Protein AF-A0A6I0DXI8-F1 (afdb_monomer_lite)

Sequence (452 aa):
MRKINFLSLILIALFTSWTAKAEVNFDLTTVGGVLVMGYDDVSAERNKAQEERWITVVNFGASGTSGRCSSVPKTFDIKSGRTIEFFLAKCDKLVINANIANNRGLKVNINDGADILLAGTGACMDYEVPVNSEVPVKIKVQGQNSNSSWTSLFTFYYEPKVPSISSFKINNLEAAIDRQAKTIGLELPFGTDITAVTPEVTLGGTAKGYSPEGAQNFASGPVVYTVTDSAGTNVDYIATITAKATPDTEKSITSLTINGRQATIDEATGAIACEFPSFEGPLANWPVAFELNSPTATVDYVSGSSFDFAANASLTIKVKAQDNSEKIYVVTPTVSTKKNVALLSINGQAESYDEKLLSAFAPYYVSHLKAQATAPADIAAFYANYDLIVLHSNVAGANPTALATKAMVSVKPILNLKAFFYNADRWSWSTATPQNASAGSDSAFVSSSLQN

Foldseek 3Di:
DDDDDDDDDDDDDDPPPPPVPPPDDDPCPPFLWDDDDDPDPPVPQPPDDPSRDWDDADDFDFDDDDDDPPDDDGWGWQAAPGKTKGKGAAFQKKKKWKQWQAPWWKFKDKQNDHTDTGGHDNDTDIDIDGDLGLGMIMIMIHIDDNGIGGIGDIDMDTDGQAKDWPWKDFPNDTWDADGVVLETEDEAEPPDQQQWTAIDTDIDRQFDDKPDHHTHHLVVHWDWIWTAHPVGGIDIHTYHYHYDPDFFPFFDWPWKDWLNHTWDADRVQLETEAEDEQVCDDAFFIFIATDGPDPQKDKPDDGRGTGGCVVPQWDWIWIAGRNRDIDIHIYGYHYDPFAEEEEEAQQLDDDPPCPVVVVVCVRHHYGRHHQDQAADPDLCVVCVRHQEYEYALRQDPPRNNVVVCVVCQVVHHYHYNQDFDQDPNDTDNDPDDDDDDDDPDPSPDPDPVSPD

Structure (mmCIF, N/CA/C/O backbone):
data_AF-A0A6I0DXI8-F1
#
_entry.id   AF-A0A6I0DXI8-F1
#
loop_
_atom_site.group_PDB
_atom_site.id
_atom_site.type_symbol
_atom_site.label_atom_id
_atom_site.label_alt_id
_atom_site.label_comp_id
_atom_site.label_asym_id
_atom_site.label_entity_id
_atom_site.label_seq_id
_atom_site.pdbx_PDB_ins_code
_atom_site.Cartn_x
_atom_site.Cartn_y
_atom_site.Cartn_z
_atom_site.occupancy
_atom_site.B_iso_or_equiv
_atom_site.auth_seq_id
_atom_site.auth_comp_id
_atom_site.auth_asym_id
_atom_site.auth_atom_id
_atom_site.pdbx_PDB_model_num
ATOM 1 N N . MET A 1 1 ? -64.437 13.077 -1.657 1.00 39.38 1 MET A N 1
ATOM 2 C CA . MET A 1 1 ? -63.850 12.892 -3.004 1.00 39.38 1 MET A CA 1
ATOM 3 C C . MET A 1 1 ? -63.088 14.142 -3.397 1.00 39.38 1 MET A C 1
ATOM 5 O O . MET A 1 1 ? -63.719 15.183 -3.486 1.00 39.38 1 MET A O 1
ATOM 9 N N . ARG A 1 2 ? -61.781 14.014 -3.649 1.00 27.23 2 ARG A N 1
ATOM 10 C CA . ARG A 1 2 ? -60.997 14.638 -4.737 1.00 27.23 2 ARG A CA 1
ATOM 11 C C . ARG A 1 2 ? -59.563 14.894 -4.278 1.00 27.23 2 ARG A C 1
ATOM 13 O O . ARG A 1 2 ? -59.317 15.682 -3.375 1.00 27.23 2 ARG A O 1
ATOM 20 N N . LYS A 1 3 ? -58.648 14.205 -4.964 1.00 31.95 3 LYS A N 1
ATOM 21 C CA . LYS A 1 3 ? -57.234 14.557 -5.103 1.00 31.95 3 LYS A CA 1
ATOM 22 C C . LYS A 1 3 ? -57.109 15.991 -5.622 1.00 31.95 3 LYS A C 1
ATOM 24 O O . LYS A 1 3 ? -57.855 16.346 -6.535 1.00 31.95 3 LYS A O 1
ATOM 29 N N . ILE A 1 4 ? -56.112 16.732 -5.145 1.00 27.61 4 ILE A N 1
ATOM 30 C CA . ILE A 1 4 ? -55.480 17.811 -5.913 1.00 27.61 4 ILE A CA 1
ATOM 31 C C . ILE A 1 4 ? -53.960 17.631 -5.838 1.00 27.61 4 ILE A C 1
ATOM 33 O O . ILE A 1 4 ? -53.413 17.237 -4.811 1.00 27.61 4 ILE A O 1
ATOM 37 N N . ASN A 1 5 ? -53.354 17.831 -7.007 1.00 28.31 5 ASN A N 1
ATOM 38 C CA . ASN A 1 5 ? -51.984 17.557 -7.410 1.00 28.31 5 ASN A CA 1
ATOM 39 C C . ASN A 1 5 ? -50.930 18.479 -6.782 1.00 28.31 5 ASN A C 1
ATOM 41 O O . ASN A 1 5 ? -51.197 19.614 -6.401 1.00 28.31 5 ASN A O 1
ATOM 45 N N . PHE A 1 6 ? -49.720 17.924 -6.783 1.00 26.95 6 PHE A N 1
ATOM 46 C CA . PHE A 1 6 ? -48.406 18.485 -6.474 1.00 26.95 6 PHE A CA 1
ATOM 47 C C . PHE A 1 6 ? -47.909 19.536 -7.497 1.00 26.95 6 PHE A C 1
ATOM 49 O O . PHE A 1 6 ? -48.340 19.513 -8.649 1.00 26.95 6 PHE A O 1
ATOM 56 N N . LEU A 1 7 ? -46.895 20.312 -7.061 1.00 24.09 7 LEU A N 1
ATOM 57 C CA . LEU A 1 7 ? -46.037 21.311 -7.752 1.00 24.09 7 LEU A CA 1
ATOM 58 C C . LEU A 1 7 ? -46.663 22.713 -7.946 1.00 24.09 7 LEU A C 1
ATOM 60 O O . LEU A 1 7 ? -47.667 22.851 -8.625 1.00 24.09 7 LEU A O 1
ATOM 64 N N . SER A 1 8 ? -46.125 23.832 -7.436 1.00 26.23 8 SER A N 1
ATOM 65 C CA . SER A 1 8 ? -44.727 24.203 -7.154 1.00 26.23 8 SER A CA 1
ATOM 66 C C . SER A 1 8 ? -44.653 25.365 -6.146 1.00 26.23 8 SER A C 1
ATOM 68 O O . SER A 1 8 ? -45.449 26.289 -6.261 1.00 26.23 8 SER A O 1
ATOM 70 N N . LEU A 1 9 ? -43.664 25.377 -5.242 1.00 24.67 9 LEU A N 1
ATOM 71 C CA . LEU A 1 9 ? -42.813 26.551 -4.975 1.00 24.67 9 LEU A CA 1
ATOM 72 C C . LEU A 1 9 ? -41.648 26.144 -4.059 1.00 24.67 9 LEU A C 1
ATOM 74 O O . LEU A 1 9 ? -41.840 25.736 -2.917 1.00 24.67 9 LEU A O 1
ATOM 78 N N . ILE A 1 10 ? -40.436 26.264 -4.592 1.00 30.42 10 ILE A N 1
ATOM 79 C CA . ILE A 1 10 ? -39.187 26.258 -3.835 1.00 30.42 10 ILE A CA 1
ATOM 80 C C . ILE A 1 10 ? -39.185 27.523 -2.971 1.00 30.42 10 ILE A C 1
ATOM 82 O O . ILE A 1 10 ? -39.165 28.630 -3.506 1.00 30.42 10 ILE A O 1
ATOM 86 N N . LEU A 1 11 ? -39.196 27.361 -1.648 1.00 24.23 11 LEU A N 1
ATOM 87 C CA . LEU A 1 11 ? -38.814 28.412 -0.714 1.00 24.23 11 LEU A CA 1
ATOM 88 C C . LEU A 1 11 ? -37.699 27.862 0.173 1.00 24.23 11 LEU A C 1
ATOM 90 O O . LEU A 1 11 ? -37.903 26.960 0.982 1.00 24.23 11 LEU A O 1
ATOM 94 N N . ILE A 1 12 ? -36.504 28.405 -0.039 1.00 31.72 12 ILE A N 1
ATOM 95 C CA . ILE A 1 12 ? -35.338 28.251 0.823 1.00 31.72 12 ILE A CA 1
ATOM 96 C C . ILE A 1 12 ? -35.723 28.830 2.187 1.00 31.72 12 ILE A C 1
ATOM 98 O O . ILE A 1 12 ? -35.751 30.045 2.368 1.00 31.72 12 ILE A O 1
ATOM 102 N N . ALA A 1 13 ? -36.057 27.959 3.136 1.00 25.28 13 ALA A N 1
ATOM 103 C CA . ALA A 1 13 ? -36.152 28.304 4.543 1.00 25.28 13 ALA A CA 1
ATOM 104 C C . ALA A 1 13 ? -34.906 27.747 5.232 1.00 25.28 13 ALA A C 1
ATOM 106 O O . ALA A 1 13 ? -34.766 26.537 5.409 1.00 25.28 13 ALA A O 1
ATOM 107 N N . LEU A 1 14 ? -33.991 28.652 5.590 1.00 25.95 14 LEU A N 1
ATOM 108 C CA . LEU A 1 14 ? -33.006 28.412 6.635 1.00 25.95 14 LEU A CA 1
ATOM 109 C C . LEU A 1 14 ? -33.759 27.920 7.874 1.00 25.95 14 LEU A C 1
ATOM 111 O O . LEU A 1 14 ? -34.368 28.713 8.590 1.00 25.95 14 LEU A O 1
ATOM 115 N N . PHE A 1 15 ? -33.726 26.615 8.128 1.00 24.48 15 PHE A N 1
ATOM 116 C CA . PHE A 1 15 ? -34.077 26.091 9.436 1.00 24.48 15 PHE A CA 1
ATOM 117 C C . PHE A 1 15 ? -32.927 26.435 10.375 1.00 24.48 15 PHE A C 1
ATOM 119 O O . PHE A 1 15 ? -31.956 25.697 10.519 1.00 24.48 15 PHE A O 1
ATOM 126 N N . THR A 1 16 ? -33.042 27.592 11.019 1.00 26.45 16 THR A N 1
ATOM 127 C CA . THR A 1 16 ? -32.457 27.787 12.336 1.00 26.45 16 THR A CA 1
ATOM 128 C C . THR A 1 16 ? -33.079 26.730 13.242 1.00 26.45 16 THR A C 1
ATOM 130 O O . THR A 1 16 ? -34.196 26.876 13.734 1.00 26.45 16 THR A O 1
ATOM 133 N N . SER A 1 17 ? -32.373 25.618 13.446 1.00 25.58 17 SER A N 1
ATOM 134 C CA . SER A 1 17 ? -32.699 24.678 14.510 1.00 25.58 17 SER A CA 1
ATOM 135 C C . SER A 1 17 ? -32.359 25.349 15.839 1.00 25.58 17 SER A C 1
ATOM 137 O O . SER A 1 17 ? -31.332 25.079 16.458 1.00 25.58 17 SER A O 1
ATOM 139 N N . TRP A 1 18 ? -33.215 26.268 16.276 1.00 23.83 18 TRP A N 1
ATOM 140 C CA . TRP A 1 18 ? -33.366 26.534 17.694 1.00 23.83 18 TRP A CA 1
ATOM 141 C C . TRP A 1 18 ? -34.002 25.280 18.287 1.00 23.83 18 TRP A C 1
ATOM 143 O O . TRP A 1 18 ? -35.220 25.157 18.399 1.00 23.83 18 TRP A O 1
ATOM 153 N N . THR A 1 19 ? -33.163 24.301 18.622 1.00 27.30 19 THR A N 1
ATOM 154 C CA . THR A 1 19 ? -33.524 23.327 19.640 1.00 27.30 19 THR A CA 1
ATOM 155 C C . THR A 1 19 ? -33.730 24.136 20.909 1.00 27.30 19 THR A C 1
ATOM 157 O O . THR A 1 19 ? -32.783 24.657 21.497 1.00 27.30 19 THR A O 1
ATOM 160 N N . ALA A 1 20 ? -34.992 24.309 21.298 1.00 25.53 20 ALA A N 1
ATOM 161 C CA . ALA A 1 20 ? -35.331 24.719 22.644 1.00 25.53 20 ALA A CA 1
ATOM 162 C C . ALA A 1 20 ? -34.706 23.673 23.575 1.00 25.53 20 ALA A C 1
ATOM 164 O O . ALA A 1 20 ? -35.247 22.583 23.753 1.00 25.53 20 ALA A O 1
ATOM 165 N N . LYS A 1 21 ? -33.502 23.966 24.082 1.00 25.17 21 LYS A N 1
ATOM 166 C CA . LYS A 1 21 ? -32.872 23.181 25.135 1.00 25.17 21 LYS A CA 1
ATOM 167 C C . LYS A 1 21 ? -33.773 23.358 26.346 1.00 25.17 21 LYS A C 1
ATOM 169 O O . LYS A 1 21 ? -33.754 24.410 26.981 1.00 25.17 21 LYS A O 1
ATOM 174 N N . ALA A 1 22 ? -34.626 22.367 26.585 1.00 23.20 22 ALA A N 1
ATOM 175 C CA . ALA A 1 22 ? -35.345 22.252 27.836 1.00 23.20 22 ALA A CA 1
ATOM 176 C C . ALA A 1 22 ? -34.320 22.403 28.965 1.00 23.20 22 ALA A C 1
ATOM 178 O O . ALA A 1 22 ? -33.226 21.841 28.895 1.00 23.20 22 ALA A O 1
ATOM 179 N N . GLU A 1 23 ? -34.647 23.215 29.962 1.00 25.30 23 GLU A N 1
ATOM 180 C CA . GLU A 1 23 ? -33.915 23.261 31.219 1.00 25.30 23 GLU A CA 1
ATOM 181 C C . GLU A 1 23 ? -33.982 21.869 31.847 1.00 25.30 23 GLU A C 1
ATOM 183 O O . GLU A 1 23 ? -34.971 21.498 32.478 1.00 25.30 23 GLU A O 1
ATOM 188 N N . VAL A 1 24 ? -32.959 21.055 31.603 1.00 28.31 24 VAL A N 1
ATOM 189 C CA . VAL A 1 24 ? -32.867 19.721 32.181 1.00 28.31 24 VAL A CA 1
ATOM 190 C C . VAL A 1 24 ? -32.248 19.874 33.562 1.00 28.31 24 VAL A C 1
ATOM 192 O O . VAL A 1 24 ? -31.049 20.102 33.716 1.00 28.31 24 VAL A O 1
ATOM 195 N N . ASN A 1 25 ? -33.108 19.770 34.573 1.00 29.31 25 ASN A N 1
ATOM 196 C CA . ASN A 1 25 ? -32.701 19.391 35.916 1.00 29.31 25 ASN A CA 1
ATOM 197 C C . ASN A 1 25 ? -32.067 18.000 35.846 1.00 29.31 25 ASN A C 1
ATOM 199 O O . ASN A 1 25 ? -32.551 17.137 35.118 1.00 29.31 25 ASN A O 1
ATOM 203 N N . PHE A 1 26 ? -30.983 17.805 36.586 1.00 31.81 26 PHE A N 1
ATOM 204 C CA . PHE A 1 26 ? -30.217 16.567 36.607 1.00 31.81 26 PHE A CA 1
ATOM 205 C C . PHE A 1 26 ? -31.113 15.342 36.844 1.00 31.81 26 PHE A C 1
ATOM 207 O O . PHE A 1 26 ? -31.698 15.203 37.916 1.00 31.81 26 PHE A O 1
ATOM 214 N N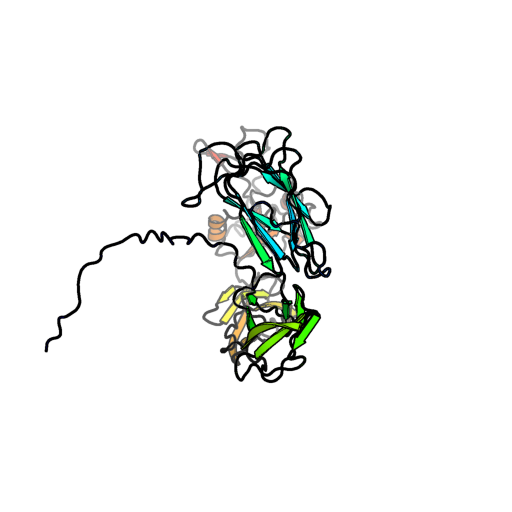 . ASP A 1 27 ? -31.206 14.457 35.848 1.00 31.17 27 ASP A N 1
ATOM 215 C CA . ASP A 1 27 ? -31.747 13.109 36.027 1.00 31.17 27 ASP A CA 1
ATOM 216 C C . ASP A 1 27 ? -30.615 12.200 36.524 1.00 31.17 27 ASP A C 1
ATOM 218 O O . ASP A 1 27 ? -29.683 11.863 35.793 1.00 31.17 27 ASP A O 1
ATOM 222 N N . LEU A 1 28 ? -30.682 11.874 37.814 1.00 38.22 28 LEU A N 1
ATOM 223 C CA . LEU A 1 28 ? -29.675 11.140 38.584 1.00 38.22 28 LEU A CA 1
ATOM 224 C C . LEU A 1 28 ? -29.929 9.625 38.611 1.00 38.22 28 LEU A C 1
ATOM 226 O O . LEU A 1 28 ? -29.318 8.920 39.408 1.00 38.22 28 LEU A O 1
ATOM 230 N N . THR A 1 29 ? -30.851 9.111 37.790 1.00 32.50 29 THR A N 1
ATOM 231 C CA . THR A 1 29 ? -31.254 7.693 37.846 1.00 32.50 29 THR A CA 1
ATOM 232 C C . THR A 1 29 ? -30.430 6.771 36.940 1.00 32.50 29 THR A C 1
ATOM 234 O O . THR A 1 29 ? -30.316 5.582 37.224 1.00 32.50 29 THR A O 1
ATOM 237 N N . THR A 1 30 ? -29.775 7.304 35.904 1.00 32.69 30 THR A N 1
ATOM 238 C CA . THR A 1 30 ? -28.832 6.569 35.024 1.00 32.69 30 THR A CA 1
ATOM 239 C C . THR A 1 30 ? -27.365 6.923 35.264 1.00 32.69 30 THR A C 1
ATOM 241 O O . THR A 1 30 ? -26.464 6.361 34.642 1.00 32.69 30 THR A O 1
ATOM 244 N N . VAL A 1 31 ? -27.117 7.869 36.165 1.00 34.47 31 VAL A N 1
ATOM 245 C CA . VAL A 1 31 ? -25.802 8.409 36.477 1.00 34.47 31 VAL A CA 1
ATOM 246 C C . VAL A 1 31 ? -25.414 7.867 37.848 1.00 34.47 31 VAL A C 1
ATOM 248 O O . VAL A 1 31 ? -26.007 8.236 38.856 1.00 34.47 31 VAL A O 1
ATOM 251 N N . GLY A 1 32 ? -24.388 7.018 37.923 1.00 32.75 32 GLY A N 1
ATOM 252 C CA . GLY A 1 32 ? -23.643 6.797 39.168 1.00 32.75 32 GLY A CA 1
ATOM 253 C C . GLY A 1 32 ? -22.833 8.051 39.509 1.00 32.75 32 GLY A C 1
ATOM 254 O O . GLY A 1 32 ? -21.607 7.994 39.566 1.00 32.75 32 GLY A O 1
ATOM 255 N N . GLY A 1 33 ? -23.526 9.186 39.633 1.00 34.47 33 GLY A N 1
ATOM 256 C CA . GLY A 1 33 ? -23.054 10.566 39.719 1.00 34.47 33 GLY A CA 1
ATOM 257 C C . GLY A 1 33 ? -24.200 11.447 40.229 1.00 34.47 33 GLY A C 1
ATOM 258 O O . GLY A 1 33 ? -25.130 11.693 39.473 1.00 34.47 33 GLY A O 1
ATOM 259 N N . VAL A 1 34 ? -24.174 11.924 41.477 1.00 32.72 34 VAL A N 1
ATOM 260 C CA . VAL A 1 34 ? -25.143 12.907 41.993 1.00 32.72 34 VAL A CA 1
ATOM 261 C C . VAL A 1 34 ? -24.753 14.307 41.589 1.00 32.72 34 VAL A C 1
ATOM 263 O O . VAL A 1 34 ? -23.605 14.731 41.727 1.00 32.72 34 VAL A O 1
ATOM 266 N N . LEU A 1 35 ? -25.780 15.066 41.234 1.00 31.19 35 LEU A N 1
ATOM 267 C CA . LEU A 1 35 ? -25.748 16.506 41.279 1.00 31.19 35 LEU A CA 1
ATOM 268 C C . LEU A 1 35 ? -27.037 17.037 41.895 1.00 31.19 35 LEU A C 1
ATOM 270 O O . LEU A 1 35 ? -28.114 16.817 41.356 1.00 31.19 35 LEU A O 1
ATOM 274 N N . VAL A 1 36 ? -26.926 17.791 42.987 1.00 31.00 36 VAL A N 1
ATOM 275 C CA . VAL A 1 36 ? -28.002 18.683 43.430 1.00 31.00 36 VAL A CA 1
ATOM 276 C C . VAL A 1 36 ? -27.388 19.986 43.934 1.00 31.00 36 VAL A C 1
ATOM 278 O O . VAL A 1 36 ? -26.458 19.980 44.737 1.00 31.00 36 VAL A O 1
ATOM 281 N N . MET A 1 37 ? -27.925 21.115 43.467 1.00 34.53 37 MET A N 1
ATOM 282 C CA . MET A 1 37 ? -27.696 22.435 44.057 1.00 34.53 37 MET A CA 1
ATOM 283 C C . MET A 1 37 ? -28.992 22.928 44.715 1.00 34.53 37 MET A C 1
ATOM 285 O O . MET A 1 37 ? -29.965 23.225 44.026 1.00 34.53 37 MET A O 1
ATOM 289 N N . GLY A 1 38 ? -28.972 23.040 46.046 1.00 32.50 38 GLY A N 1
ATOM 290 C CA . GLY A 1 38 ? -30.037 23.565 46.909 1.00 32.50 38 GLY A CA 1
ATOM 291 C C . GLY A 1 38 ? -29.665 23.416 48.393 1.00 32.50 38 GLY A C 1
ATOM 292 O O . GLY A 1 38 ? -28.950 22.494 48.748 1.00 32.50 38 GLY A O 1
ATOM 293 N N . TYR A 1 39 ? -30.065 24.376 49.222 1.00 41.75 39 TYR A N 1
ATOM 294 C CA . TYR A 1 39 ? -29.575 24.714 50.571 1.00 41.75 39 TYR A CA 1
ATOM 295 C C . TYR A 1 39 ? -30.232 23.842 51.683 1.00 41.75 39 TYR A C 1
ATOM 297 O O . TYR A 1 39 ? -31.349 23.382 51.496 1.00 41.75 39 TYR A O 1
ATOM 305 N N . ASP A 1 40 ? -29.541 23.632 52.815 1.00 34.06 40 ASP A N 1
ATOM 306 C CA . ASP A 1 40 ? -29.945 22.956 54.082 1.00 34.06 40 ASP A CA 1
ATOM 307 C C . ASP A 1 40 ? -30.125 21.408 54.154 1.00 34.06 40 ASP A C 1
ATOM 309 O O . ASP A 1 40 ? -29.896 20.830 55.223 1.00 34.06 40 ASP A O 1
ATOM 313 N N . ASP A 1 41 ? -30.362 20.688 53.051 1.00 36.22 41 ASP A N 1
ATOM 314 C CA . ASP A 1 41 ? -30.627 19.222 53.066 1.00 36.22 41 ASP A CA 1
ATOM 315 C C . ASP A 1 41 ? -29.381 18.297 53.130 1.00 36.22 41 ASP A C 1
ATOM 317 O O . ASP A 1 41 ? -29.488 17.086 53.325 1.00 36.22 41 ASP A O 1
ATOM 321 N N . VAL A 1 42 ? -28.163 18.845 53.038 1.00 38.78 42 VAL A N 1
ATOM 322 C CA . VAL A 1 42 ? -26.890 18.075 53.025 1.00 38.78 42 VAL A CA 1
ATOM 323 C C . VAL A 1 42 ? -26.596 17.373 54.369 1.00 38.78 42 VAL A C 1
ATOM 325 O O . VAL A 1 42 ? -25.734 16.500 54.468 1.00 38.78 42 VAL A O 1
ATOM 328 N N . SER A 1 43 ? -27.316 17.716 55.437 1.00 37.38 43 SER A N 1
ATOM 329 C CA . SER A 1 43 ? -27.079 17.165 56.777 1.00 37.38 43 SER A CA 1
ATOM 330 C C . SER A 1 43 ? -27.711 15.783 57.036 1.00 37.38 43 SER A C 1
ATOM 332 O O . SER A 1 43 ? -27.309 15.126 57.999 1.00 37.38 43 SER A O 1
ATOM 334 N N . ALA A 1 44 ? -28.613 15.297 56.170 1.00 39.47 44 ALA A N 1
ATOM 335 C CA . ALA A 1 44 ? -29.344 14.031 56.349 1.00 39.47 44 ALA A CA 1
ATOM 336 C C . ALA A 1 44 ? -28.633 12.774 55.788 1.00 39.47 44 ALA A C 1
ATOM 338 O O . ALA A 1 44 ? -28.975 11.653 56.157 1.00 39.47 44 ALA A O 1
ATOM 339 N N . GLU A 1 45 ? -27.609 12.933 54.945 1.00 38.84 45 GLU A N 1
ATOM 340 C CA . GLU A 1 45 ? -27.000 11.834 54.165 1.00 38.84 45 GLU A CA 1
ATOM 341 C C . GLU A 1 45 ? -25.778 11.164 54.842 1.00 38.84 45 GLU A C 1
ATOM 343 O O . GLU A 1 45 ? -25.107 10.306 54.271 1.00 38.84 45 GLU A O 1
ATOM 348 N N . ARG A 1 46 ? -25.467 11.518 56.097 1.00 37.19 46 ARG A N 1
ATOM 349 C CA . ARG A 1 46 ? -24.198 11.162 56.772 1.00 37.19 46 ARG A CA 1
ATOM 350 C C . ARG A 1 46 ? -24.047 9.678 57.174 1.00 37.19 46 ARG A C 1
ATOM 352 O O . ARG A 1 46 ? -22.949 9.269 57.544 1.00 37.19 46 ARG A O 1
ATOM 359 N N . ASN A 1 47 ? -25.111 8.875 57.097 1.00 40.44 47 ASN A N 1
ATOM 360 C CA . ASN A 1 47 ? -25.158 7.512 57.654 1.00 40.44 47 ASN A CA 1
ATOM 361 C C . ASN A 1 47 ? -25.181 6.376 56.602 1.00 40.44 47 ASN A C 1
ATOM 363 O O . ASN A 1 47 ? -25.469 5.237 56.961 1.00 40.44 47 ASN A O 1
ATOM 367 N N . LYS A 1 48 ? -24.879 6.660 55.327 1.00 41.81 48 LYS A N 1
ATOM 368 C CA . LYS A 1 48 ? -24.955 5.705 54.200 1.00 41.81 48 LYS A CA 1
ATOM 369 C C . LYS A 1 48 ? -23.594 5.098 53.779 1.00 41.81 48 LYS A C 1
ATOM 371 O O . LYS A 1 48 ? -22.530 5.621 54.152 1.00 41.81 48 LYS A O 1
ATOM 376 N N . ALA A 1 49 ? -23.621 3.970 53.054 1.00 39.56 49 ALA A N 1
ATOM 377 C CA . ALA A 1 49 ? -22.447 3.181 52.637 1.00 39.56 49 ALA A CA 1
ATOM 378 C C . ALA A 1 49 ? -21.558 3.922 51.605 1.00 39.56 49 ALA A C 1
ATOM 380 O O . ALA A 1 49 ? -21.954 4.942 51.056 1.00 39.56 49 ALA A O 1
ATOM 381 N N . GLN A 1 50 ? -20.322 3.465 51.348 1.00 38.00 50 GLN A N 1
ATOM 382 C CA . GLN A 1 50 ? -19.336 4.192 50.514 1.00 38.00 50 GLN A CA 1
ATOM 383 C C . GLN A 1 50 ? -19.775 4.386 49.049 1.00 38.00 50 GLN A C 1
ATOM 385 O O . GLN A 1 50 ? -19.436 5.400 48.444 1.00 38.00 50 GLN A O 1
ATOM 390 N N . GLU A 1 51 ? -20.572 3.467 48.514 1.00 41.38 51 GLU A N 1
ATOM 391 C CA . GLU A 1 51 ? -21.238 3.562 47.207 1.00 41.38 51 GLU A CA 1
ATOM 392 C C . GLU A 1 51 ? -22.452 4.515 47.173 1.00 41.38 51 GLU A C 1
ATOM 394 O O . GLU A 1 51 ? -23.040 4.748 46.122 1.00 41.38 51 GLU A O 1
ATOM 399 N N . GLU A 1 52 ? -22.780 5.144 48.304 1.00 38.44 52 GLU A N 1
ATOM 400 C CA . GLU A 1 52 ? -23.941 6.024 48.477 1.00 38.44 52 GLU A CA 1
ATOM 401 C C . GLU A 1 52 ? -23.551 7.458 48.901 1.00 38.44 52 GLU A C 1
ATOM 403 O O . GLU A 1 52 ? -24.415 8.264 49.248 1.00 38.44 52 GLU A O 1
ATOM 408 N N . ARG A 1 53 ? -22.254 7.806 48.897 1.00 44.41 53 ARG A N 1
ATOM 409 C CA . ARG A 1 53 ? -21.756 9.105 49.390 1.00 44.41 53 ARG A CA 1
ATOM 410 C C . ARG A 1 53 ? -21.591 10.132 48.273 1.00 44.41 53 ARG A C 1
ATOM 412 O O . ARG A 1 53 ? -20.706 10.019 47.430 1.00 44.41 53 ARG A O 1
ATOM 419 N N . TRP A 1 54 ? -22.385 11.195 48.355 1.00 39.25 54 TRP A N 1
ATOM 420 C CA . TRP A 1 54 ? -22.392 12.323 47.427 1.00 39.25 54 TRP A CA 1
ATOM 421 C C . TRP A 1 54 ? -22.110 13.653 48.147 1.00 39.25 54 TRP A C 1
ATOM 423 O O . TRP A 1 54 ? -22.571 13.858 49.263 1.00 39.25 54 TRP A O 1
ATOM 433 N N . ILE A 1 55 ? -21.304 14.501 47.491 1.00 42.28 55 ILE A N 1
ATOM 434 C CA . ILE A 1 55 ? -20.904 15.911 47.738 1.00 42.28 55 ILE A CA 1
ATOM 435 C C . ILE A 1 55 ? -21.236 16.556 49.107 1.00 42.28 55 ILE A C 1
ATOM 437 O O . ILE A 1 55 ? -22.389 16.706 49.497 1.00 42.28 55 ILE A O 1
ATOM 441 N N . THR A 1 56 ? -20.208 17.146 49.743 1.00 32.19 56 THR A N 1
ATOM 442 C CA . THR A 1 56 ? -20.330 18.182 50.793 1.00 32.19 56 THR A CA 1
ATOM 443 C C . THR A 1 56 ? -19.978 19.566 50.233 1.00 32.19 56 THR A C 1
ATOM 445 O O . THR A 1 56 ? -18.894 19.770 49.690 1.00 32.19 56 THR A O 1
ATOM 448 N N . VAL A 1 57 ? -20.892 20.528 50.395 1.00 36.28 57 VAL A N 1
ATOM 449 C CA . VAL A 1 57 ? -20.776 21.919 49.922 1.00 36.28 57 VAL A CA 1
ATOM 450 C C . VAL A 1 57 ? -20.258 22.824 51.043 1.00 36.28 57 VAL A C 1
ATOM 452 O O . VAL A 1 57 ? -20.862 22.880 52.113 1.00 36.28 57 VAL A O 1
ATOM 455 N N . VAL A 1 58 ? -19.187 23.592 50.797 1.00 30.14 58 VAL A N 1
ATOM 456 C CA . VAL A 1 58 ? -18.711 24.635 51.727 1.00 30.14 58 VAL A CA 1
ATOM 457 C C . VAL A 1 58 ? -18.814 26.031 51.093 1.00 30.14 58 VAL A C 1
ATOM 459 O O . VAL A 1 58 ? -18.074 26.379 50.176 1.00 30.14 58 VAL A O 1
ATOM 462 N N . ASN A 1 59 ? -19.717 26.838 51.664 1.00 28.28 59 ASN A N 1
ATOM 463 C CA . ASN A 1 59 ? -19.909 28.291 51.522 1.00 28.28 59 ASN A CA 1
ATOM 464 C C . ASN A 1 59 ? -20.387 28.858 50.167 1.00 28.28 59 ASN A C 1
ATOM 466 O O . ASN A 1 59 ? -19.590 29.242 49.307 1.00 28.28 59 ASN A O 1
ATOM 470 N N . PHE A 1 60 ? -21.699 29.111 50.067 1.00 35.91 60 PHE A N 1
ATOM 471 C CA . PHE A 1 60 ? -22.307 29.914 49.003 1.00 35.91 60 PHE A CA 1
ATOM 472 C C . PHE A 1 60 ? -22.848 31.257 49.510 1.00 35.91 60 PHE A C 1
ATOM 474 O O . PHE A 1 60 ? -23.701 31.325 50.385 1.00 35.91 60 PHE A O 1
ATOM 481 N N . GLY A 1 61 ? -22.361 32.336 48.893 1.00 31.05 61 GLY A N 1
ATOM 482 C CA . GLY A 1 61 ? -23.004 33.648 48.885 1.00 31.05 61 GLY A CA 1
ATOM 483 C C . GLY A 1 61 ? -23.087 34.106 47.432 1.00 31.05 61 GLY A C 1
ATOM 484 O O . GLY A 1 61 ? -22.045 34.170 46.770 1.00 31.05 61 GLY A O 1
ATOM 485 N N . ALA A 1 62 ? -24.308 34.339 46.948 1.00 31.00 62 ALA A N 1
ATOM 486 C CA . ALA A 1 62 ? -24.629 34.769 45.590 1.00 31.00 62 ALA A CA 1
ATOM 487 C C . ALA A 1 62 ? -24.977 36.264 45.585 1.00 31.00 62 ALA A C 1
ATOM 489 O O . ALA A 1 62 ? -25.757 36.720 46.418 1.00 31.00 62 ALA A O 1
ATOM 490 N N . SER A 1 63 ? -24.431 37.029 44.639 1.00 32.69 63 SER A N 1
ATOM 491 C CA . SER A 1 63 ? -24.853 38.412 44.407 1.00 32.69 63 SER A CA 1
ATOM 492 C C . SER A 1 63 ? -24.713 38.793 42.935 1.00 32.69 63 SER A C 1
ATOM 494 O O . SER A 1 63 ? -23.616 38.711 42.390 1.00 32.69 63 SER A O 1
ATOM 496 N N . GLY A 1 64 ? -25.798 39.309 42.352 1.00 36.97 64 GLY A N 1
ATOM 497 C CA . GLY A 1 64 ? -25.743 40.302 41.273 1.00 36.97 64 GLY A CA 1
ATOM 498 C C . GLY A 1 64 ? -25.662 39.809 39.823 1.00 36.97 64 GLY A C 1
ATOM 499 O O . GLY A 1 64 ? -25.031 38.814 39.502 1.00 36.97 64 GLY A O 1
ATOM 500 N N . THR A 1 65 ? -26.345 40.559 38.959 1.00 44.34 65 THR A N 1
ATOM 501 C CA . THR A 1 65 ? -26.826 40.278 37.597 1.00 44.34 65 THR A CA 1
ATOM 502 C C . THR A 1 65 ? -25.847 40.568 36.452 1.00 44.34 65 THR A C 1
ATOM 504 O O . THR A 1 65 ? -25.252 41.640 36.435 1.00 44.34 65 THR A O 1
ATOM 507 N N . SER A 1 66 ? -25.845 39.694 35.431 1.00 45.59 66 SER A N 1
ATOM 508 C CA . SER A 1 66 ? -25.880 39.961 33.964 1.00 45.59 66 SER A CA 1
ATOM 509 C C . SER A 1 66 ? -24.920 39.077 33.140 1.00 45.59 66 SER A C 1
ATOM 511 O O . SER A 1 66 ? -23.767 38.894 33.506 1.00 45.59 66 SER A O 1
ATOM 513 N N . GLY A 1 67 ? -25.422 38.527 32.022 1.00 45.59 67 GLY A N 1
ATOM 514 C CA . GLY A 1 67 ? -24.651 37.769 31.018 1.00 45.59 67 GLY A CA 1
ATOM 515 C C . GLY A 1 67 ? -24.903 36.256 31.046 1.00 45.59 67 GLY A C 1
ATOM 516 O O . GLY A 1 67 ? -24.173 35.516 31.705 1.00 45.59 67 GLY A O 1
ATOM 517 N N . ARG A 1 68 ? -25.960 35.802 30.354 1.00 44.03 68 ARG A N 1
ATOM 518 C CA . ARG A 1 68 ? -26.461 34.414 30.379 1.00 44.03 68 ARG A CA 1
ATOM 519 C C . ARG A 1 68 ? -26.202 33.687 29.057 1.00 44.03 68 ARG A C 1
ATOM 521 O O . ARG A 1 68 ? -26.469 34.250 28.000 1.00 44.03 68 ARG A O 1
ATOM 528 N N . CYS A 1 69 ? -25.810 32.416 29.140 1.00 41.97 69 CYS A N 1
ATOM 529 C CA . CYS A 1 69 ? -26.154 31.417 28.125 1.00 41.97 69 CYS A CA 1
ATOM 530 C C . CYS A 1 69 ? -27.676 31.197 28.248 1.00 41.97 69 CYS A C 1
ATOM 532 O O . CYS A 1 69 ? -28.188 31.142 29.364 1.00 41.97 69 CYS A O 1
ATOM 534 N N . SER A 1 70 ? -28.421 31.220 27.147 1.00 41.41 70 SER A N 1
ATOM 535 C CA . SER A 1 70 ? -29.884 31.408 27.113 1.00 41.41 70 SER A CA 1
ATOM 536 C C . SER A 1 70 ? -30.720 30.596 28.130 1.00 41.41 70 SER A C 1
ATOM 538 O O . SER A 1 70 ? -30.425 29.447 28.436 1.00 41.41 70 SER A O 1
ATOM 540 N N . SER A 1 71 ? -31.798 31.249 28.592 1.00 42.06 71 SER A N 1
ATOM 541 C CA . SER A 1 71 ? -32.983 30.757 29.327 1.00 42.06 71 SER A CA 1
ATOM 542 C C . SER A 1 71 ? -32.874 30.131 30.724 1.00 42.06 71 SER A C 1
ATOM 544 O O . SER A 1 71 ? -33.938 29.847 31.247 1.00 42.06 71 SER A O 1
ATOM 546 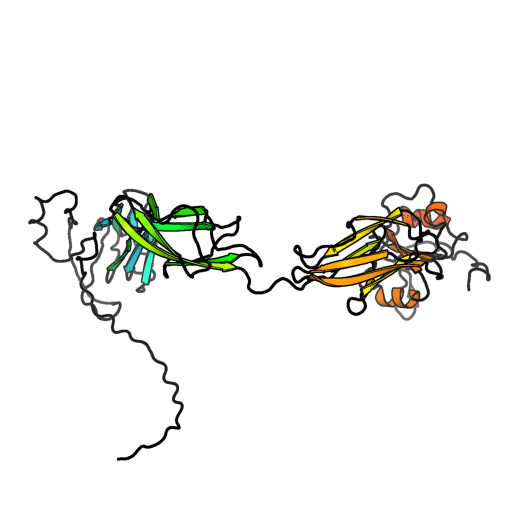N N . VAL A 1 72 ? -31.715 30.076 31.401 1.00 36.56 72 VAL A N 1
ATOM 547 C CA . VAL A 1 72 ? -31.655 29.599 32.813 1.00 36.56 72 VAL A CA 1
ATOM 548 C C . VAL A 1 72 ? -31.394 30.722 33.834 1.00 36.56 72 VAL A C 1
ATOM 550 O O . VAL A 1 72 ? -30.425 31.475 33.677 1.00 36.56 72 VAL A O 1
ATOM 553 N N . PRO A 1 73 ? -32.231 30.929 34.876 1.00 35.53 73 PRO A N 1
ATOM 554 C CA . PRO A 1 73 ? -31.988 31.939 35.911 1.00 35.53 73 PRO A CA 1
ATOM 555 C C . PRO A 1 73 ? -30.926 31.506 36.945 1.00 35.53 73 PRO A C 1
ATOM 557 O O . PRO A 1 73 ? -31.009 30.402 37.468 1.00 35.53 73 PRO A O 1
ATOM 560 N N . LYS A 1 74 ? -30.069 32.463 37.362 1.00 42.03 74 LYS A N 1
ATOM 561 C CA . LYS A 1 74 ? -29.120 32.479 38.516 1.00 42.03 74 LYS A CA 1
ATOM 562 C C . LYS A 1 74 ? -27.640 32.192 38.177 1.00 42.03 74 LYS A C 1
ATOM 564 O O . LYS A 1 74 ? -27.300 31.234 37.499 1.00 42.03 74 LYS A O 1
ATOM 569 N N . THR A 1 75 ? -26.755 33.060 38.672 1.00 41.50 75 THR A N 1
ATOM 570 C CA . THR A 1 75 ? -25.286 33.002 38.549 1.00 41.50 75 THR A CA 1
ATOM 571 C C . THR A 1 75 ? -24.661 32.586 39.882 1.00 41.50 75 THR A C 1
ATOM 573 O O . THR A 1 75 ? -25.115 33.042 40.933 1.00 41.50 75 THR A O 1
ATOM 576 N N . PHE A 1 76 ? -23.618 31.748 39.855 1.00 47.38 76 PHE A N 1
ATOM 577 C CA . PHE A 1 76 ? -22.897 31.318 41.055 1.00 47.38 76 PHE A CA 1
ATOM 578 C C . PHE A 1 76 ? -21.390 31.651 40.959 1.00 47.38 76 PHE A C 1
ATOM 580 O O . PHE A 1 76 ? -20.714 31.218 40.037 1.00 47.38 76 PHE A O 1
ATOM 587 N N . ASP A 1 77 ? -20.849 32.425 41.910 1.00 51.84 77 ASP A N 1
ATOM 588 C CA . ASP A 1 77 ? -19.436 32.856 41.918 1.00 51.84 77 ASP A CA 1
ATOM 589 C C . ASP A 1 77 ? -18.530 31.862 42.677 1.00 51.84 77 ASP A C 1
ATOM 591 O O . ASP A 1 77 ? -18.596 31.755 43.914 1.00 51.84 77 ASP A O 1
ATOM 595 N N . ILE A 1 78 ? -17.634 31.177 41.953 1.00 55.44 78 ILE A N 1
ATOM 596 C CA . ILE A 1 78 ? -16.537 30.398 42.542 1.00 55.44 78 ILE A CA 1
ATOM 597 C C . ILE A 1 78 ? -15.386 31.371 42.857 1.00 55.44 78 ILE A C 1
ATOM 599 O O . ILE A 1 78 ? -14.463 31.601 42.069 1.00 55.44 78 ILE A O 1
ATOM 603 N N . LYS A 1 79 ? -15.454 31.974 44.050 1.00 51.69 79 LYS A N 1
ATOM 604 C CA . LYS A 1 79 ? -14.387 32.828 44.594 1.00 51.69 79 LYS A CA 1
ATOM 605 C C . LYS A 1 79 ? -13.092 32.044 44.826 1.00 51.69 79 LYS A C 1
ATOM 607 O O . LYS A 1 79 ? -13.130 30.834 45.043 1.00 51.69 79 LYS A O 1
ATOM 612 N N . SER A 1 80 ? -11.963 32.756 44.871 1.00 49.81 80 SER A N 1
ATOM 613 C CA . SER A 1 80 ? -10.682 32.205 45.336 1.00 49.81 80 SER A CA 1
ATOM 614 C C . SER A 1 80 ? -10.867 31.426 46.642 1.00 49.81 80 SER A C 1
ATOM 616 O O . SER A 1 80 ? -11.404 31.970 47.607 1.00 49.81 80 SER A O 1
ATOM 618 N N . GLY A 1 81 ? -10.442 30.162 46.669 1.00 50.31 81 GLY A N 1
ATOM 619 C CA . GLY A 1 81 ? -10.559 29.276 47.834 1.00 50.31 81 GLY A CA 1
ATOM 620 C C . GLY A 1 81 ? -11.867 28.480 47.943 1.00 50.31 81 GLY A C 1
ATOM 621 O O . GLY A 1 81 ? -11.968 27.623 48.818 1.00 50.31 81 GLY A O 1
ATOM 622 N N . ARG A 1 82 ? -12.856 28.698 47.062 1.00 60.22 82 ARG A N 1
ATOM 623 C CA . ARG A 1 82 ? -14.042 27.828 46.961 1.00 60.22 82 ARG A CA 1
ATOM 624 C C . ARG A 1 82 ? -13.736 26.636 46.057 1.00 60.22 82 ARG A C 1
ATOM 626 O O . ARG A 1 82 ? -13.173 26.809 44.979 1.00 60.22 82 ARG A O 1
ATOM 633 N N . THR A 1 83 ? -14.116 25.444 46.510 1.00 62.81 83 THR A N 1
ATOM 634 C CA . THR A 1 83 ? -13.873 24.177 45.809 1.00 62.81 83 THR A CA 1
ATOM 635 C C . THR A 1 83 ? -15.179 23.411 45.679 1.00 62.81 83 THR A C 1
ATOM 637 O O . THR A 1 83 ? -15.903 23.271 46.664 1.00 62.81 83 THR A O 1
ATOM 640 N N . ILE A 1 84 ? -15.463 22.909 44.480 1.00 69.00 84 ILE A N 1
ATOM 641 C CA . ILE A 1 84 ? -16.478 21.882 44.247 1.00 69.00 84 ILE A CA 1
ATOM 642 C C . ILE A 1 84 ? -15.732 20.559 44.155 1.00 69.00 84 ILE A C 1
ATOM 644 O O . ILE A 1 84 ? -14.859 20.417 43.304 1.00 69.00 84 ILE A O 1
ATOM 648 N N . GLU A 1 85 ? -16.052 19.612 45.028 1.00 67.75 85 GLU A N 1
ATOM 649 C CA . GLU A 1 85 ? -15.477 18.270 45.000 1.00 67.75 85 GLU A CA 1
ATOM 650 C C . GLU A 1 85 ? -16.586 17.240 44.804 1.00 67.75 85 GLU A C 1
ATOM 652 O O . GLU A 1 85 ? -17.594 17.276 45.510 1.00 67.75 85 GLU A O 1
ATOM 657 N N . PHE A 1 86 ? -16.407 16.340 43.842 1.00 65.56 86 PHE A N 1
ATOM 658 C CA . PHE A 1 86 ? -17.345 15.263 43.539 1.00 65.56 86 PHE A CA 1
ATOM 659 C C . PHE A 1 86 ? -16.613 14.035 43.010 1.00 65.56 86 PHE A C 1
ATOM 661 O O . PHE A 1 86 ? -15.447 14.110 42.625 1.00 65.56 86 PHE A O 1
ATOM 668 N N . PHE A 1 87 ? -17.303 12.899 42.992 1.00 67.44 87 PHE A N 1
ATOM 669 C CA . PHE A 1 87 ? -16.766 11.649 42.471 1.00 67.44 87 PHE A CA 1
ATOM 670 C C . PHE A 1 87 ? -17.518 11.236 41.208 1.00 67.44 87 PHE A C 1
ATOM 672 O O . PHE A 1 87 ? -18.733 11.401 41.128 1.00 67.44 87 PHE A O 1
ATOM 679 N N . LEU A 1 88 ? -16.798 10.698 40.227 1.00 70.00 88 LEU A N 1
ATOM 680 C CA . LEU A 1 88 ? -17.366 10.080 39.027 1.00 70.00 88 LEU A CA 1
ATOM 681 C C . LEU A 1 88 ? -16.934 8.614 38.986 1.00 70.00 88 LEU A C 1
ATOM 683 O O . LEU A 1 88 ? -15.755 8.335 39.183 1.00 70.00 88 LEU A O 1
ATOM 687 N N . ALA A 1 89 ? -17.857 7.687 38.717 1.00 71.31 89 ALA A N 1
ATOM 688 C CA . ALA A 1 89 ? -17.601 6.244 38.813 1.00 71.31 89 ALA A CA 1
ATOM 689 C C . ALA A 1 89 ? -16.495 5.726 37.874 1.00 71.31 89 ALA A C 1
ATOM 691 O O . ALA A 1 89 ? -15.545 5.088 38.302 1.00 71.31 89 ALA A O 1
ATOM 692 N N . LYS A 1 90 ? -16.619 5.968 36.576 1.00 77.25 90 LYS A N 1
ATOM 693 C CA . LYS A 1 90 ? -15.616 5.669 35.549 1.00 77.25 90 LYS A CA 1
ATOM 694 C C . LYS A 1 90 ? -15.776 6.784 34.543 1.00 77.25 90 LYS A C 1
ATOM 696 O O . LYS A 1 90 ? -16.883 6.969 34.045 1.00 77.25 90 LYS A O 1
ATOM 701 N N . CYS A 1 91 ? -14.741 7.566 34.290 1.00 78.00 91 CYS A N 1
ATOM 702 C CA . CYS A 1 91 ? -14.886 8.801 33.527 1.00 78.00 91 CYS A CA 1
ATOM 703 C C . CYS A 1 91 ? -13.858 8.828 32.410 1.00 78.00 91 CYS A C 1
ATOM 705 O O . CYS A 1 91 ? -12.657 8.784 32.679 1.00 78.00 91 CYS A O 1
ATOM 707 N N . ASP A 1 92 ? -14.338 8.871 31.172 1.00 81.62 92 ASP A N 1
ATOM 708 C CA . ASP A 1 92 ? -13.482 9.023 30.004 1.00 81.62 92 ASP A CA 1
ATOM 709 C C . ASP A 1 92 ? -13.188 10.508 29.776 1.00 81.62 92 ASP A C 1
ATOM 711 O O . ASP A 1 92 ? -12.037 10.952 29.787 1.00 81.62 92 ASP A O 1
ATOM 715 N N . LYS A 1 93 ? -14.254 11.306 29.721 1.00 82.12 93 LYS A N 1
ATOM 716 C CA . LYS A 1 93 ? -14.195 12.749 29.516 1.00 82.12 93 LYS A CA 1
ATOM 717 C C . LYS A 1 93 ? -15.186 13.459 30.425 1.00 82.12 93 LYS A C 1
ATOM 719 O O . LYS A 1 93 ? -16.319 13.014 30.579 1.00 82.12 93 LYS A O 1
ATOM 724 N N . LEU A 1 94 ? -14.772 14.590 30.983 1.00 82.25 94 LEU A N 1
ATOM 725 C CA . LEU A 1 94 ? -15.625 15.539 31.691 1.00 82.25 94 LEU A CA 1
ATOM 726 C C . LEU A 1 94 ? -15.757 16.798 30.833 1.00 82.25 94 LEU A C 1
ATOM 728 O O . LEU A 1 94 ? -14.759 17.366 30.419 1.00 82.25 94 LEU A O 1
ATOM 732 N N . VAL A 1 95 ? -16.971 17.261 30.583 1.00 76.81 95 VAL A N 1
ATOM 733 C CA . VAL A 1 95 ? -17.257 18.516 29.891 1.00 76.81 95 VAL A CA 1
ATOM 734 C C . VAL A 1 95 ? -17.859 19.495 30.882 1.00 76.81 95 VAL A C 1
ATOM 736 O O . VAL A 1 95 ? -18.841 19.202 31.564 1.00 76.81 95 VAL A O 1
ATOM 739 N N . ILE A 1 96 ? -17.264 20.675 30.952 1.00 77.25 96 ILE A N 1
ATOM 740 C CA . ILE A 1 96 ? -17.710 21.771 31.796 1.00 77.25 96 ILE A CA 1
ATOM 741 C C . ILE A 1 96 ? -18.275 22.854 30.885 1.00 77.25 96 ILE A C 1
ATOM 743 O O . ILE A 1 96 ? -17.520 23.531 30.194 1.00 77.25 96 ILE A O 1
ATOM 747 N N . ASN A 1 97 ? -19.591 23.045 30.892 1.00 71.94 97 ASN A N 1
ATOM 748 C CA . ASN A 1 97 ? -20.198 24.199 30.236 1.00 71.94 97 ASN A CA 1
ATOM 749 C C . ASN A 1 97 ? -20.157 25.387 31.199 1.00 71.94 97 ASN A C 1
ATOM 751 O O . ASN A 1 97 ? -20.789 25.344 32.260 1.00 71.94 97 ASN A O 1
ATOM 755 N N . ALA A 1 98 ? -19.398 26.423 30.845 1.00 71.81 98 ALA A N 1
ATOM 756 C CA . ALA A 1 98 ? -19.241 27.610 31.674 1.00 71.81 98 ALA A CA 1
ATOM 757 C C . ALA A 1 98 ? -19.053 28.875 30.832 1.00 71.81 98 ALA A C 1
ATOM 759 O O . ALA A 1 98 ? -18.457 28.844 29.755 1.00 71.81 98 ALA A O 1
ATOM 760 N N . ASN A 1 99 ? -19.511 30.013 31.355 1.00 72.62 99 ASN A N 1
ATOM 761 C CA . ASN A 1 99 ? -19.073 31.329 30.895 1.00 72.62 99 ASN A CA 1
ATOM 762 C C . ASN A 1 99 ? -18.061 31.897 31.888 1.00 72.62 99 ASN A C 1
ATOM 764 O O . ASN A 1 99 ? -18.424 32.289 33.000 1.00 72.62 99 ASN A O 1
ATOM 768 N N . ILE A 1 100 ? -16.791 31.920 31.490 1.00 76.75 100 ILE A N 1
ATOM 769 C CA . ILE A 1 100 ? -15.681 32.389 32.319 1.00 76.75 100 ILE A CA 1
ATOM 770 C C . ILE A 1 100 ? -15.140 33.684 31.705 1.00 76.75 100 ILE A C 1
ATOM 772 O O . ILE A 1 100 ? -14.746 33.706 30.541 1.00 76.75 100 ILE A O 1
ATOM 776 N N . ALA A 1 101 ? -15.090 34.771 32.480 1.00 75.38 101 ALA A N 1
ATOM 777 C CA . ALA A 1 101 ? -14.600 36.065 31.994 1.00 75.38 101 ALA A CA 1
ATOM 778 C C . ALA A 1 101 ? -13.129 36.028 31.523 1.00 75.38 101 ALA A C 1
ATOM 780 O O . ALA A 1 101 ? -12.316 35.273 32.059 1.00 75.38 101 ALA A O 1
ATOM 781 N N . ASN A 1 102 ? -12.775 36.910 30.579 1.00 78.62 102 ASN A N 1
ATOM 782 C CA . ASN A 1 102 ? -11.394 37.097 30.116 1.00 78.62 102 ASN A CA 1
ATOM 783 C C . ASN A 1 102 ? -10.422 37.332 31.289 1.00 78.62 102 ASN A C 1
ATOM 785 O O . ASN A 1 102 ? -10.752 38.046 32.240 1.00 78.62 102 ASN A O 1
ATOM 789 N N . ASN A 1 103 ? -9.213 36.766 31.199 1.00 76.31 103 ASN A N 1
ATOM 790 C CA . ASN A 1 103 ? -8.159 36.816 32.232 1.00 76.31 103 ASN A CA 1
ATOM 791 C C . ASN A 1 103 ? -8.514 36.128 33.566 1.00 76.31 103 ASN A C 1
ATOM 793 O O . ASN A 1 103 ? -7.909 36.408 34.606 1.00 76.31 103 ASN A O 1
ATOM 797 N N . ARG A 1 104 ? -9.504 35.231 33.557 1.00 77.81 104 ARG A N 1
ATOM 798 C CA . ARG A 1 104 ? -9.867 34.362 34.687 1.00 77.81 104 ARG A CA 1
ATOM 799 C C . ARG A 1 104 ? -9.853 32.905 34.241 1.00 77.81 104 ARG A C 1
ATOM 801 O O . ARG A 1 104 ? -9.666 32.633 33.060 1.00 77.81 104 ARG A O 1
ATOM 808 N N . GLY A 1 105 ? -10.071 31.979 35.168 1.00 80.12 105 GLY A N 1
ATOM 809 C CA . GLY A 1 105 ? -10.098 30.563 34.831 1.00 80.12 105 GLY A CA 1
ATOM 810 C C . GLY A 1 105 ? -10.578 29.670 35.961 1.00 80.12 105 GLY A C 1
ATOM 811 O O . GLY A 1 105 ? -10.734 30.110 37.102 1.00 80.12 105 GLY A O 1
ATOM 812 N N . LEU A 1 106 ? -10.789 28.403 35.628 1.00 81.25 106 LEU A N 1
ATOM 813 C CA . LEU A 1 106 ? -11.010 27.330 36.587 1.00 81.25 106 LEU A CA 1
ATOM 814 C C . LEU A 1 106 ? -9.799 26.405 36.620 1.00 81.25 106 LEU A C 1
ATOM 816 O O . LEU A 1 106 ? -9.142 26.181 35.608 1.00 81.25 106 LEU A O 1
ATOM 820 N N . LYS A 1 107 ? -9.531 25.850 37.792 1.00 84.75 107 LYS A N 1
ATOM 821 C CA . LYS A 1 107 ? -8.598 24.753 38.009 1.00 84.75 107 LYS A CA 1
ATOM 822 C C . LYS A 1 107 ? -9.418 23.497 38.216 1.00 84.75 107 LYS A C 1
ATOM 824 O O . LYS A 1 107 ? -10.217 23.445 39.150 1.00 84.75 107 LYS A O 1
ATOM 829 N N . VAL A 1 108 ? -9.238 22.519 37.344 1.00 87.88 108 VAL A N 1
ATOM 830 C CA . VAL A 1 108 ? -9.822 21.190 37.484 1.00 87.88 108 VAL A CA 1
ATOM 831 C C . VAL A 1 108 ? -8.715 20.244 37.894 1.00 87.88 108 VAL A C 1
ATOM 833 O O . VAL A 1 108 ? -7.711 20.109 37.209 1.00 87.88 108 VAL A O 1
ATOM 836 N N . ASN A 1 109 ? -8.893 19.597 39.025 1.00 88.56 109 ASN A N 1
ATOM 837 C CA . ASN A 1 109 ? -7.945 18.668 39.587 1.00 88.56 109 ASN A CA 1
ATOM 838 C C . ASN A 1 109 ? -8.594 17.285 39.645 1.00 88.56 109 ASN A C 1
ATOM 840 O O . ASN A 1 109 ? -9.742 17.139 40.067 1.00 88.56 109 ASN A O 1
ATOM 844 N N . ILE A 1 110 ? -7.859 16.283 39.175 1.00 89.56 110 ILE A N 1
ATOM 845 C CA . ILE A 1 110 ? -8.300 14.892 39.111 1.00 89.56 110 ILE A CA 1
ATOM 846 C C . ILE A 1 110 ? -7.442 14.111 40.105 1.00 89.56 110 ILE A C 1
ATOM 848 O O . ILE A 1 110 ? -6.219 14.123 39.993 1.00 89.56 110 ILE A O 1
ATOM 852 N N . ASN A 1 111 ? -8.070 13.439 41.073 1.00 85.81 111 ASN A N 1
ATOM 853 C CA . ASN A 1 111 ? -7.412 12.595 42.080 1.00 85.81 111 ASN A CA 1
ATOM 854 C C . ASN A 1 111 ? -6.242 13.270 42.829 1.00 85.81 111 ASN A C 1
ATOM 856 O O . ASN A 1 111 ? -5.239 12.621 43.105 1.00 85.81 111 ASN A O 1
ATOM 860 N N . ASP A 1 112 ? -6.362 14.558 43.169 1.00 84.38 112 ASP A N 1
ATOM 861 C CA . ASP A 1 112 ? -5.295 15.350 43.814 1.00 84.38 112 ASP A CA 1
ATOM 862 C C . ASP A 1 112 ? -4.022 15.514 42.960 1.00 84.38 112 ASP A C 1
ATOM 864 O O . ASP A 1 112 ? -2.944 15.772 43.490 1.00 84.38 112 ASP A O 1
ATOM 868 N N . GLY A 1 113 ? -4.143 15.378 41.636 1.00 87.50 113 GLY A N 1
ATOM 869 C CA . GLY A 1 113 ? -3.048 15.530 40.678 1.00 87.50 113 GLY A CA 1
ATOM 870 C C . GLY A 1 113 ? -2.648 16.983 40.397 1.00 87.50 113 GLY A C 1
ATOM 871 O O . GLY A 1 113 ? -2.798 17.871 41.233 1.00 87.50 113 GLY A O 1
ATOM 872 N N . ALA A 1 114 ? -2.122 17.238 39.198 1.00 91.44 114 ALA A N 1
ATOM 873 C CA . ALA A 1 114 ? -1.856 18.598 38.733 1.00 91.44 114 ALA A CA 1
ATOM 874 C C . ALA A 1 114 ? -3.155 19.302 38.306 1.00 91.44 114 ALA A C 1
ATOM 876 O O . ALA A 1 114 ? -4.081 18.668 37.798 1.00 91.44 114 ALA A O 1
ATOM 877 N N . ASP A 1 115 ? -3.201 20.623 38.478 1.00 89.25 115 ASP A N 1
ATOM 878 C CA . ASP A 1 115 ? -4.335 21.436 38.040 1.00 89.25 115 ASP A CA 1
ATOM 879 C C . ASP A 1 115 ? -4.376 21.540 36.507 1.00 89.25 115 ASP A C 1
ATOM 881 O O . ASP A 1 115 ? -3.437 22.025 35.873 1.00 89.25 115 ASP A O 1
ATOM 885 N N . ILE A 1 116 ? -5.507 21.158 35.919 1.00 91.56 116 ILE A N 1
ATOM 886 C CA . ILE A 1 116 ? -5.871 21.442 34.532 1.00 91.56 116 ILE A CA 1
ATOM 887 C C . ILE A 1 116 ? -6.523 22.819 34.502 1.00 91.56 116 ILE A C 1
ATOM 889 O O . ILE A 1 116 ? -7.549 23.052 35.148 1.00 91.56 116 ILE A O 1
ATOM 893 N N . LEU A 1 117 ? -5.922 23.745 33.760 1.00 89.94 117 LEU A N 1
ATOM 894 C CA . LEU A 1 117 ? -6.397 25.117 33.700 1.00 89.94 117 LEU A CA 1
ATOM 895 C C . LEU A 1 117 ? -7.381 25.334 32.547 1.00 89.94 117 LEU A C 1
ATOM 897 O O . LEU A 1 117 ? -7.035 25.160 31.382 1.00 89.94 117 LEU A O 1
ATOM 901 N N . LEU A 1 118 ? -8.575 25.816 32.881 1.00 88.56 118 LEU A N 1
ATOM 902 C CA . LEU A 1 118 ? -9.603 26.234 31.935 1.00 88.56 118 LEU A CA 1
ATOM 903 C C . LEU A 1 118 ? -9.648 27.760 31.879 1.00 88.56 118 LEU A C 1
ATOM 905 O O . LEU A 1 118 ? -10.210 28.401 32.768 1.00 88.56 118 LEU A O 1
ATOM 909 N N . ALA A 1 119 ? -9.022 28.345 30.860 1.00 86.50 119 ALA A N 1
ATOM 910 C CA . ALA A 1 119 ? -8.958 29.794 30.692 1.00 86.50 119 ALA A CA 1
ATOM 911 C C . ALA A 1 119 ? -10.292 30.374 30.195 1.00 86.50 119 ALA A C 1
ATOM 913 O O . ALA A 1 119 ? -10.964 29.814 29.328 1.00 86.50 119 ALA A O 1
ATOM 914 N N . GLY A 1 120 ? -10.667 31.529 30.735 1.00 81.69 120 GLY A N 1
ATOM 915 C CA . GLY A 1 120 ? -11.880 32.231 30.357 1.00 81.69 120 GLY A CA 1
ATOM 916 C C . GLY A 1 120 ? -11.753 33.026 29.070 1.00 81.69 120 GLY A C 1
ATOM 917 O O . GLY A 1 120 ? -10.748 33.695 28.832 1.00 81.69 120 GLY A O 1
ATOM 918 N N . THR A 1 121 ? -12.811 32.965 28.266 1.00 80.69 121 THR A N 1
ATOM 919 C CA . THR A 1 121 ? -12.933 33.607 26.948 1.00 80.69 121 THR A CA 1
ATOM 920 C C . THR A 1 121 ? -13.939 34.762 26.937 1.00 80.69 121 THR A C 1
ATOM 922 O O . THR A 1 121 ? -14.142 35.414 25.915 1.00 80.69 121 THR A O 1
ATOM 925 N N . GLY A 1 122 ? -14.607 35.020 28.066 1.00 74.31 122 GLY A N 1
ATOM 926 C CA . GLY A 1 122 ? -15.705 35.983 28.160 1.00 74.31 122 GLY A CA 1
ATOM 927 C C . GLY A 1 122 ? -17.005 35.523 27.497 1.00 74.31 122 GLY A C 1
ATOM 928 O O . GLY A 1 122 ? -17.937 36.323 27.406 1.00 74.31 122 GLY A O 1
ATOM 929 N N . ALA A 1 123 ? -17.074 34.270 27.041 1.00 76.06 123 ALA A N 1
ATOM 930 C CA . ALA A 1 123 ? -18.232 33.680 26.388 1.00 76.06 123 ALA A CA 1
ATOM 931 C C . ALA A 1 123 ? -18.574 32.304 26.977 1.00 76.06 123 ALA A C 1
ATOM 933 O O . ALA A 1 123 ? -17.742 31.632 27.584 1.00 76.06 123 ALA A O 1
ATOM 934 N N . CYS A 1 124 ? -19.822 31.885 26.773 1.00 73.25 124 CYS A N 1
ATOM 935 C CA . CYS A 1 124 ? -20.293 30.542 27.095 1.00 73.25 124 CYS A CA 1
ATOM 936 C C . CYS A 1 124 ? -19.667 29.505 26.162 1.00 73.25 124 CYS A C 1
ATOM 938 O O . CYS A 1 124 ? -19.853 29.605 24.948 1.00 73.25 124 CYS A O 1
ATOM 940 N N . MET A 1 125 ? -19.002 28.492 26.711 1.00 74.88 125 MET A N 1
ATOM 941 C CA . MET A 1 125 ? -18.455 27.392 25.916 1.00 74.88 125 MET A CA 1
ATOM 942 C C . MET A 1 125 ? -18.337 26.090 26.712 1.00 74.88 125 MET A C 1
ATOM 944 O O . MET A 1 125 ? -18.419 26.092 27.942 1.00 74.88 125 MET A O 1
ATOM 948 N N . ASP A 1 126 ? -18.141 24.994 25.981 1.00 79.88 126 ASP A N 1
ATOM 949 C CA . ASP A 1 126 ? -17.841 23.676 26.534 1.00 79.88 126 ASP A CA 1
ATOM 950 C C . ASP A 1 126 ? -16.326 23.516 26.690 1.00 79.88 126 ASP A C 1
ATOM 952 O O . ASP A 1 126 ? -15.564 23.641 25.730 1.00 79.88 126 ASP A O 1
ATOM 956 N N . TYR A 1 127 ? -15.893 23.250 27.918 1.00 85.06 127 TYR A N 1
ATOM 957 C CA . TYR A 1 127 ? -14.516 22.924 28.254 1.00 85.06 127 TYR A CA 1
ATOM 958 C C . TYR A 1 127 ? -14.391 21.417 28.443 1.00 85.06 127 TYR A C 1
ATOM 960 O O . TYR A 1 127 ? -14.880 20.870 29.433 1.00 85.06 127 TYR A O 1
ATOM 968 N N . GLU A 1 128 ? -13.728 20.746 27.508 1.00 88.88 128 GLU A N 1
ATOM 969 C CA . GLU A 1 128 ? -13.444 19.319 27.623 1.00 88.88 128 GLU A CA 1
ATOM 970 C C . GLU A 1 128 ? -12.198 19.078 28.485 1.00 88.88 128 GLU A C 1
ATOM 972 O O . GLU A 1 128 ? -11.118 19.611 28.235 1.00 88.88 128 GLU A O 1
ATOM 977 N N . VAL A 1 129 ? -12.361 18.251 29.511 1.00 89.25 129 VAL A N 1
ATOM 978 C CA . VAL A 1 129 ? -11.328 17.805 30.438 1.00 89.25 129 VAL A CA 1
ATOM 979 C C . VAL A 1 129 ? -11.160 16.295 30.245 1.00 89.25 129 VAL A C 1
ATOM 981 O O . VAL A 1 129 ? -12.052 15.530 30.627 1.00 89.25 129 VAL A O 1
ATOM 984 N N . PRO A 1 130 ? -10.047 15.832 29.652 1.00 89.62 130 PRO A N 1
ATOM 985 C CA . PRO A 1 130 ? -9.783 14.404 29.532 1.00 89.62 130 PRO A CA 1
ATOM 986 C C . PRO A 1 130 ? -9.506 13.811 30.918 1.00 89.62 130 PRO A C 1
ATOM 988 O O . PRO A 1 130 ? -8.710 14.357 31.683 1.00 89.62 130 PRO A O 1
ATOM 991 N N . VAL A 1 131 ? -10.161 12.693 31.243 1.00 87.44 131 VAL A N 1
ATOM 992 C CA . VAL A 1 131 ? -10.017 12.012 32.541 1.00 87.44 131 VAL A CA 1
ATOM 993 C C . VAL A 1 131 ? -9.460 10.598 32.366 1.00 87.44 131 VAL A C 1
ATOM 995 O O . VAL A 1 131 ? -8.511 10.228 33.052 1.00 87.44 131 VAL A O 1
ATOM 998 N N . ASN A 1 132 ? -10.008 9.828 31.422 1.00 88.06 132 ASN A N 1
ATOM 999 C CA . ASN A 1 132 ? -9.554 8.500 30.997 1.00 88.06 132 ASN A CA 1
ATOM 1000 C C . ASN A 1 132 ? -9.351 7.473 32.140 1.00 88.06 132 ASN A C 1
ATOM 1002 O O . ASN A 1 132 ? -8.465 6.617 32.079 1.00 88.06 132 ASN A O 1
ATOM 1006 N N . SER A 1 133 ? -10.184 7.496 33.182 1.00 83.81 133 SER A N 1
ATOM 1007 C CA . SER A 1 133 ? -10.038 6.618 34.352 1.00 83.81 133 SER A CA 1
ATOM 1008 C C . SER A 1 133 ? -10.944 5.386 34.315 1.00 83.81 133 SER A C 1
ATOM 1010 O O . SER A 1 133 ? -12.146 5.485 34.062 1.00 83.81 133 SER A O 1
ATOM 1012 N N . GLU A 1 134 ? -10.368 4.219 34.627 1.00 78.62 134 GLU A N 1
ATOM 1013 C CA . GLU A 1 134 ? -11.084 2.937 34.786 1.00 78.62 134 GLU A CA 1
ATOM 1014 C C . GLU A 1 134 ? -11.609 2.691 36.208 1.00 78.62 134 GLU A C 1
ATOM 1016 O O . GLU A 1 134 ? -12.336 1.725 36.443 1.00 78.62 134 GLU A O 1
ATOM 1021 N N . VAL A 1 135 ? -11.239 3.558 37.148 1.00 76.56 135 VAL A N 1
ATOM 1022 C CA . VAL A 1 135 ? -11.681 3.537 38.546 1.00 76.56 135 VAL A CA 1
ATOM 1023 C C . VAL A 1 135 ? -12.395 4.844 38.892 1.00 76.56 135 VAL A C 1
ATOM 1025 O O . VAL A 1 135 ? -12.192 5.841 38.183 1.00 76.56 135 VAL A O 1
ATOM 1028 N N . PRO A 1 136 ? -13.175 4.878 39.988 1.00 77.62 136 PRO A N 1
ATOM 1029 C CA . PRO A 1 136 ? -13.766 6.115 40.471 1.00 77.62 136 PRO A CA 1
ATOM 1030 C C . PRO A 1 136 ? -12.731 7.216 40.645 1.00 77.62 136 PRO A C 1
ATOM 1032 O O . PRO A 1 136 ? -11.672 7.007 41.236 1.00 77.62 136 PRO A O 1
ATOM 1035 N N . VAL A 1 137 ? -13.040 8.391 40.102 1.00 77.56 137 VAL A N 1
ATOM 1036 C CA . VAL A 1 137 ? -12.190 9.577 40.193 1.00 77.56 137 VAL A CA 1
ATOM 1037 C C . VAL A 1 137 ? -12.818 10.609 41.093 1.00 77.56 137 VAL A C 1
ATOM 1039 O O . VAL A 1 137 ? -14.026 10.830 41.059 1.00 77.56 137 VAL A O 1
ATOM 1042 N N . LYS A 1 138 ? -11.969 11.292 41.845 1.00 78.75 138 LYS A N 1
ATOM 1043 C CA . LYS A 1 138 ? -12.294 12.521 42.545 1.00 78.75 138 LYS A CA 1
ATOM 1044 C C . LYS A 1 138 ? -11.993 13.701 41.633 1.00 78.75 138 LYS A C 1
ATOM 1046 O O . LYS A 1 138 ? -10.861 13.847 41.177 1.00 78.75 138 LYS A O 1
ATOM 1051 N N . ILE A 1 139 ? -12.983 14.548 41.399 1.00 80.81 139 ILE A N 1
ATOM 1052 C CA . ILE A 1 139 ? -12.844 15.795 40.654 1.00 80.81 139 ILE A CA 1
ATOM 1053 C C . ILE A 1 139 ? -12.973 16.957 41.628 1.00 80.81 139 ILE A C 1
ATOM 1055 O O . ILE A 1 139 ? -13.948 17.052 42.370 1.00 80.81 139 ILE A O 1
ATOM 1059 N N . LYS A 1 140 ? -11.994 17.855 41.594 1.00 78.12 140 LYS A N 1
ATOM 1060 C CA . LYS A 1 140 ? -11.970 19.121 42.322 1.00 78.12 140 LYS A CA 1
ATOM 1061 C C . LYS A 1 140 ? -11.997 20.264 41.318 1.00 78.12 140 LYS A C 1
ATOM 1063 O O . LYS A 1 140 ? -11.128 20.332 40.459 1.00 78.12 140 LYS A O 1
ATOM 1068 N N . VAL A 1 141 ? -12.952 21.181 41.432 1.00 79.44 141 VAL A N 1
ATOM 1069 C CA . VAL A 1 141 ? -13.000 22.401 40.617 1.00 79.44 141 VAL A CA 1
ATOM 1070 C C . VAL A 1 141 ? -12.878 23.634 41.498 1.00 79.44 141 VAL A C 1
ATOM 1072 O O . VAL A 1 141 ? -13.635 23.800 42.454 1.00 79.44 141 VAL A O 1
ATOM 1075 N N . GLN A 1 142 ? -11.922 24.500 41.172 1.00 76.56 142 GLN A N 1
ATOM 1076 C CA . GLN A 1 142 ? -11.576 25.698 41.937 1.00 76.56 142 GLN A CA 1
ATOM 1077 C C . GLN A 1 142 ? -11.447 26.917 41.020 1.00 76.56 142 GLN A C 1
ATOM 1079 O O . GLN A 1 142 ? -11.112 26.789 39.846 1.00 76.56 142 GLN A O 1
ATOM 1084 N N . GLY A 1 143 ? -11.664 28.122 41.548 1.00 74.69 143 GLY A N 1
ATOM 1085 C CA . GLY A 1 143 ? -11.323 29.357 40.832 1.00 74.69 143 GLY A CA 1
ATOM 1086 C C . GLY A 1 143 ? -9.803 29.554 40.736 1.00 74.69 143 GLY A C 1
ATOM 1087 O O . GLY A 1 143 ? -9.083 29.264 41.689 1.00 74.69 143 GLY A O 1
ATOM 1088 N N . GLN A 1 144 ? -9.302 30.062 39.605 1.00 73.94 144 GLN A N 1
ATOM 1089 C CA . GLN A 1 144 ? -7.860 30.203 39.346 1.00 73.94 144 GLN A CA 1
ATOM 1090 C C . GLN A 1 144 ? -7.179 31.327 40.155 1.00 73.94 144 GLN A C 1
ATOM 1092 O O . GLN A 1 144 ? -6.030 31.157 40.559 1.00 73.94 144 GLN A O 1
ATOM 1097 N N . ASN A 1 145 ? -7.852 32.464 40.388 1.00 63.25 145 ASN A N 1
ATOM 1098 C CA . ASN A 1 145 ? -7.223 33.702 40.881 1.00 63.25 145 ASN A CA 1
ATOM 1099 C C . ASN A 1 145 ? -7.766 34.170 42.243 1.00 63.25 145 ASN A C 1
ATOM 1101 O O . ASN A 1 145 ? -8.914 33.891 42.582 1.00 63.25 145 ASN A O 1
ATOM 1105 N N . SER A 1 146 ? -6.967 34.982 42.958 1.00 54.66 146 SER A N 1
ATOM 1106 C CA . SER A 1 146 ? -7.307 35.668 44.225 1.00 54.66 146 SER A CA 1
ATOM 1107 C C . SER A 1 146 ? -8.488 36.644 44.121 1.00 54.66 146 SER A C 1
ATOM 1109 O O . SER A 1 146 ? -9.138 36.942 45.121 1.00 54.66 146 SER A O 1
ATOM 1111 N N . ASN A 1 147 ? -8.810 37.083 42.903 1.00 52.72 147 ASN A N 1
ATOM 1112 C CA . ASN A 1 147 ? -10.015 37.836 42.573 1.00 52.72 147 ASN A CA 1
ATOM 1113 C C . ASN A 1 147 ? -11.027 36.879 41.928 1.00 52.72 147 ASN A C 1
ATOM 1115 O O . ASN A 1 147 ? -10.685 36.230 40.943 1.00 52.72 147 ASN A O 1
ATOM 1119 N N . SER A 1 148 ? -12.244 36.800 42.484 1.00 53.25 148 SER A N 1
ATOM 1120 C CA . SER A 1 148 ? -13.387 35.975 42.045 1.00 53.25 148 SER A CA 1
ATOM 1121 C C . SER A 1 148 ? -13.329 35.489 40.589 1.00 53.25 148 SER A C 1
ATOM 1123 O O . SER A 1 148 ? -13.258 36.308 39.667 1.00 53.25 148 SER A O 1
ATOM 1125 N N . SER A 1 149 ? -13.434 34.176 40.362 1.00 53.88 149 SER A N 1
ATOM 1126 C CA . SER A 1 149 ? -13.721 33.640 39.028 1.00 53.88 149 SER A CA 1
ATOM 1127 C C . SER A 1 149 ? -15.227 33.702 38.832 1.00 53.88 149 SER A C 1
ATOM 1129 O O . SER A 1 149 ? -15.960 32.806 39.240 1.00 53.88 149 SER A O 1
ATOM 1131 N N . TRP A 1 150 ? -15.693 34.808 38.249 1.00 54.22 150 TRP A N 1
ATOM 1132 C CA . TRP A 1 150 ? -17.107 34.944 37.923 1.00 54.22 150 TRP A CA 1
ATOM 1133 C C . TRP A 1 150 ? -17.407 33.931 36.828 1.00 54.22 150 TRP A C 1
ATOM 1135 O O . TRP A 1 150 ? -16.984 34.110 35.685 1.00 54.22 150 TRP A O 1
ATOM 1145 N N . THR A 1 151 ? -18.089 32.864 37.224 1.00 51.84 151 THR A N 1
ATOM 1146 C CA . THR A 1 151 ? -18.636 31.868 36.316 1.00 51.84 151 THR A CA 1
ATOM 1147 C C . THR A 1 151 ? -20.145 32.057 36.309 1.00 51.84 151 THR A C 1
ATOM 1149 O O . THR A 1 151 ? -20.787 32.070 37.360 1.00 51.84 151 THR A O 1
ATOM 1152 N N . SER A 1 152 ? -20.733 32.336 35.150 1.00 47.47 152 SER A N 1
ATOM 1153 C CA . SER A 1 152 ? -22.188 32.347 35.011 1.00 47.47 152 SER A CA 1
ATOM 1154 C C . SER A 1 152 ? -22.616 31.038 34.368 1.00 47.47 152 SER A C 1
ATOM 1156 O O . SER A 1 152 ? -22.204 30.749 33.250 1.00 47.47 152 SER A O 1
ATOM 1158 N N . LEU A 1 153 ? -23.445 30.279 35.097 1.00 55.25 153 LEU A N 1
ATOM 1159 C CA . LEU A 1 153 ? -23.917 28.932 34.762 1.00 55.25 153 LEU A CA 1
ATOM 1160 C C . LEU A 1 153 ? -22.777 27.901 34.663 1.00 55.25 153 LEU A C 1
ATOM 1162 O O . LEU A 1 153 ? -21.774 28.107 33.992 1.00 55.25 153 LEU A O 1
ATOM 1166 N N . PHE A 1 154 ? -22.929 26.791 35.379 1.00 52.09 154 PHE A N 1
ATOM 1167 C CA . PHE A 1 154 ? -21.903 25.763 35.494 1.00 52.09 154 PHE A CA 1
ATOM 1168 C C . PHE A 1 154 ? -22.591 24.402 35.450 1.00 52.09 154 PHE A C 1
ATOM 1170 O O . PHE A 1 154 ? -23.258 24.015 36.409 1.00 52.09 154 PHE A O 1
ATOM 1177 N N . THR A 1 155 ? -22.501 23.729 34.302 1.00 55.81 155 THR A N 1
ATOM 1178 C CA . THR A 1 155 ? -23.061 22.382 34.114 1.00 55.81 155 THR A CA 1
ATOM 1179 C C . THR A 1 155 ? -21.934 21.414 33.813 1.00 55.81 155 THR A C 1
ATOM 1181 O O . THR A 1 155 ? -21.052 21.719 33.011 1.00 55.81 155 THR A O 1
ATOM 1184 N N . PHE A 1 156 ? -21.989 20.244 34.438 1.00 61.06 156 PHE A N 1
ATOM 1185 C CA . PHE A 1 156 ? -21.118 19.130 34.111 1.00 61.06 156 PHE A CA 1
ATOM 1186 C C . PHE A 1 156 ? -21.863 18.131 33.245 1.00 61.06 156 PHE A C 1
ATOM 1188 O O . PHE A 1 156 ? -22.964 17.706 33.588 1.00 61.06 156 PHE A O 1
ATOM 1195 N N . TYR A 1 157 ? -21.208 17.710 32.178 1.00 61.88 157 TYR A N 1
ATOM 1196 C CA . TYR A 1 157 ? -21.521 16.481 31.471 1.00 61.88 157 TYR A CA 1
ATOM 1197 C C . TYR A 1 157 ? -20.299 15.588 31.595 1.00 61.88 157 TYR A C 1
ATOM 1199 O O . TYR A 1 157 ? -19.180 16.085 31.629 1.00 61.88 157 TYR A O 1
ATOM 1207 N N . TYR A 1 158 ? -20.469 14.280 31.674 1.00 68.38 158 TYR A N 1
ATOM 1208 C CA . TYR A 1 158 ? -19.329 13.386 31.554 1.00 68.38 158 TYR A CA 1
ATOM 1209 C C . TYR A 1 158 ? -19.712 12.183 30.713 1.00 68.38 158 TYR A C 1
ATOM 1211 O O . TYR A 1 158 ? -20.869 11.769 30.687 1.00 68.38 158 TYR A O 1
ATOM 1219 N N . GLU A 1 159 ? -18.727 11.643 30.017 1.00 69.38 159 GLU A N 1
ATOM 1220 C CA . GLU A 1 159 ? -18.845 10.403 29.273 1.00 69.38 159 GLU A CA 1
ATOM 1221 C C . GLU A 1 159 ? -18.321 9.283 30.178 1.00 69.38 159 GLU A C 1
ATOM 1223 O O . GLU A 1 159 ? -17.132 9.281 30.533 1.00 69.38 159 GLU A O 1
ATOM 1228 N N . PRO A 1 160 ? -19.191 8.355 30.623 1.00 75.75 160 PRO A N 1
ATOM 1229 C CA . PRO A 1 160 ? -18.744 7.213 31.393 1.00 75.75 160 PRO A CA 1
ATOM 1230 C C . PRO A 1 160 ? -17.728 6.403 30.590 1.00 75.75 160 PRO A C 1
ATOM 1232 O O . PRO A 1 160 ? -17.944 6.113 29.413 1.00 75.75 160 PRO A O 1
ATOM 1235 N N . LYS A 1 161 ? -16.636 5.983 31.232 1.00 83.50 161 LYS A N 1
ATOM 1236 C CA . LYS A 1 161 ? -15.691 5.068 30.588 1.00 83.50 161 LYS A CA 1
ATOM 1237 C C . LYS A 1 161 ? -16.299 3.665 30.556 1.00 83.50 161 LYS A C 1
ATOM 1239 O O . LYS A 1 161 ? -16.394 2.995 31.586 1.00 83.50 161 LYS A O 1
ATOM 1244 N N . VAL A 1 162 ? -16.717 3.225 29.375 1.00 87.19 162 VAL A N 1
ATOM 1245 C CA . VAL A 1 162 ? -17.402 1.938 29.158 1.00 87.19 162 VAL A CA 1
ATOM 1246 C C . VAL A 1 162 ? -16.460 0.866 28.593 1.00 87.19 162 VAL A C 1
ATOM 1248 O O . VAL A 1 162 ? -15.394 1.204 28.067 1.00 87.19 162 VAL A O 1
ATOM 1251 N N . PRO A 1 163 ? -16.813 -0.429 28.689 1.00 93.25 163 PRO A N 1
ATOM 1252 C CA . PRO A 1 163 ? -16.146 -1.487 27.936 1.00 93.25 163 PRO A CA 1
ATOM 1253 C C . PRO A 1 163 ? -16.080 -1.143 26.448 1.00 93.25 163 PRO A C 1
ATOM 1255 O O . PRO A 1 163 ? -17.052 -0.652 25.871 1.00 93.25 163 PRO A O 1
ATOM 1258 N N . SER A 1 164 ? -14.938 -1.377 25.810 1.00 94.94 164 SER A N 1
ATOM 1259 C CA . SER A 1 164 ? -14.796 -1.150 24.371 1.00 94.94 164 SER A CA 1
ATOM 1260 C C . SER A 1 164 ? -13.806 -2.120 23.735 1.00 94.94 164 SER A C 1
ATOM 1262 O O . SER A 1 164 ? -13.076 -2.831 24.426 1.00 94.94 164 SER A O 1
ATOM 1264 N N . ILE A 1 165 ? -13.775 -2.122 22.404 1.00 97.69 165 ILE A N 1
ATOM 1265 C CA . ILE A 1 165 ? -12.743 -2.781 21.602 1.00 97.69 165 ILE A CA 1
ATOM 1266 C C . ILE A 1 165 ? -11.777 -1.696 21.108 1.00 97.69 165 ILE A C 1
ATOM 1268 O O . ILE A 1 165 ? -12.189 -0.683 20.530 1.00 97.69 165 ILE A O 1
ATOM 1272 N N . SER A 1 166 ? -10.484 -1.865 21.391 1.00 95.88 166 SER A N 1
ATOM 1273 C CA . SER A 1 166 ? -9.436 -0.925 20.981 1.00 95.88 166 SER A CA 1
ATOM 1274 C C . SER A 1 166 ? -8.849 -1.280 19.615 1.00 95.88 166 SER A C 1
ATOM 1276 O O . SER A 1 166 ? -8.581 -0.370 18.834 1.00 95.88 166 SER A O 1
ATOM 1278 N N . SER A 1 167 ? -8.730 -2.574 19.313 1.00 98.06 167 SER A N 1
ATOM 1279 C CA . SER A 1 167 ? -8.269 -3.106 18.029 1.00 98.06 167 SER A CA 1
ATOM 1280 C C . SER A 1 167 ? -8.997 -4.407 17.704 1.00 98.06 167 SER A C 1
ATOM 1282 O O . SER A 1 167 ? -9.346 -5.178 18.596 1.00 98.06 167 SER A O 1
ATOM 1284 N N . PHE A 1 168 ? -9.198 -4.649 16.415 1.00 98.50 168 PHE A N 1
ATOM 1285 C CA . PHE A 1 168 ? -9.782 -5.867 15.874 1.00 98.50 168 PHE A CA 1
ATOM 1286 C C . PHE A 1 168 ? -9.049 -6.174 14.569 1.00 98.50 168 PHE A C 1
ATOM 1288 O O . PHE A 1 168 ? -9.076 -5.349 13.653 1.00 98.50 168 PHE A O 1
ATOM 1295 N N . LYS A 1 169 ? -8.347 -7.308 14.493 1.00 98.38 169 LYS A N 1
ATOM 1296 C CA . LYS A 1 169 ? -7.532 -7.666 13.324 1.00 98.38 169 LYS A CA 1
ATOM 1297 C C . LYS A 1 169 ? -7.858 -9.049 12.802 1.00 98.38 169 LYS A C 1
ATOM 1299 O O . LYS A 1 169 ? -8.176 -9.953 13.565 1.00 98.38 169 LYS A O 1
ATOM 1304 N N . ILE A 1 170 ? -7.722 -9.216 11.495 1.00 97.75 170 ILE A N 1
ATOM 1305 C CA . ILE A 1 170 ? -7.782 -10.512 10.818 1.00 97.75 170 ILE A CA 1
ATOM 1306 C C . ILE A 1 170 ? -6.638 -10.537 9.806 1.00 97.75 170 ILE A C 1
ATOM 1308 O O . ILE A 1 170 ? -6.506 -9.605 9.018 1.00 97.75 170 ILE A O 1
ATOM 1312 N N . ASN A 1 171 ? -5.810 -11.586 9.810 1.00 94.25 171 ASN A N 1
ATOM 1313 C CA . ASN A 1 171 ? -4.677 -11.739 8.882 1.00 94.25 171 ASN A CA 1
ATOM 1314 C C . ASN A 1 171 ? -3.758 -10.497 8.829 1.00 94.25 171 ASN A C 1
ATOM 1316 O O . ASN A 1 171 ? -3.356 -10.063 7.752 1.00 94.25 171 ASN A O 1
ATOM 1320 N N . ASN A 1 172 ? -3.452 -9.904 9.991 1.00 94.81 172 ASN A N 1
ATOM 1321 C CA . ASN A 1 172 ? -2.696 -8.650 10.151 1.00 94.81 172 ASN A CA 1
ATOM 1322 C C . ASN A 1 172 ? -3.336 -7.380 9.553 1.00 94.81 172 ASN A C 1
ATOM 1324 O O . ASN A 1 172 ? -2.716 -6.317 9.599 1.00 94.81 172 ASN A O 1
ATOM 1328 N N . LEU A 1 173 ? -4.566 -7.445 9.038 1.00 96.56 173 LEU A N 1
ATOM 1329 C CA . LEU A 1 173 ? -5.317 -6.276 8.579 1.00 96.56 173 LEU A CA 1
ATOM 1330 C C . LEU A 1 173 ? -6.146 -5.700 9.729 1.00 96.56 173 LEU A C 1
ATOM 1332 O O . LEU A 1 173 ? -6.867 -6.434 10.407 1.00 96.56 173 LEU A O 1
ATOM 1336 N N . GLU A 1 174 ? -6.043 -4.389 9.951 1.00 98.06 174 GLU A N 1
ATOM 1337 C CA . GLU A 1 174 ? -6.819 -3.692 10.980 1.00 98.06 174 GLU A CA 1
ATOM 1338 C C . GLU A 1 174 ? -8.225 -3.354 10.486 1.00 98.06 174 GLU A C 1
ATOM 1340 O O . GLU A 1 174 ? -8.397 -2.761 9.421 1.00 98.06 174 GLU A O 1
ATOM 1345 N N . ALA A 1 175 ? -9.233 -3.699 11.286 1.00 98.25 175 ALA A N 1
ATOM 1346 C CA . ALA A 1 175 ? -10.603 -3.279 11.048 1.00 98.25 175 ALA A CA 1
ATOM 1347 C C . ALA A 1 175 ? -10.816 -1.816 11.461 1.00 98.25 175 ALA A C 1
ATOM 1349 O O . ALA A 1 175 ? -10.275 -1.338 12.461 1.00 98.25 175 ALA A O 1
ATOM 1350 N N . ALA A 1 176 ? -11.689 -1.123 10.736 1.00 98.31 176 ALA A N 1
ATOM 1351 C CA . ALA A 1 176 ? -12.205 0.170 11.153 1.00 98.31 176 ALA A CA 1
ATOM 1352 C C . ALA A 1 176 ? -13.190 -0.024 12.315 1.00 98.31 176 ALA A C 1
ATOM 1354 O O . ALA A 1 176 ? -14.136 -0.805 12.206 1.00 98.31 176 ALA A O 1
ATOM 1355 N N . ILE A 1 177 ? -12.986 0.697 13.420 1.00 98.06 177 ILE A N 1
ATOM 1356 C CA . ILE A 1 177 ? -13.844 0.625 14.610 1.00 98.06 177 ILE A CA 1
ATOM 1357 C C . ILE A 1 177 ? -14.512 1.979 14.831 1.00 98.06 177 ILE A C 1
ATOM 1359 O O . ILE A 1 177 ? -13.853 2.949 15.211 1.00 98.06 177 ILE A O 1
ATOM 1363 N N . ASP A 1 178 ? -15.833 2.020 14.678 1.00 95.81 178 ASP A N 1
ATOM 1364 C CA . ASP A 1 178 ? -16.651 3.144 15.124 1.00 95.81 178 ASP A CA 1
ATOM 1365 C C . ASP A 1 178 ? -17.125 2.877 16.557 1.00 95.81 178 ASP A C 1
ATOM 1367 O O . ASP A 1 178 ? -17.964 2.012 16.829 1.00 95.81 178 ASP A O 1
ATOM 1371 N N . ARG A 1 179 ? -16.561 3.624 17.507 1.00 88.44 179 ARG A N 1
ATOM 1372 C CA . ARG A 1 179 ? -16.872 3.474 18.934 1.00 88.44 179 ARG A CA 1
ATOM 1373 C C . ARG A 1 179 ? -18.188 4.127 19.332 1.00 88.44 179 ARG A C 1
ATOM 1375 O O . ARG A 1 179 ? -18.686 3.791 20.404 1.00 88.44 179 ARG A O 1
ATOM 1382 N N . GLN A 1 180 ? -18.737 5.029 18.525 1.00 86.62 180 GLN A N 1
ATOM 1383 C CA . GLN A 1 180 ? -20.019 5.669 18.794 1.00 86.62 180 GLN A CA 1
ATOM 1384 C C . GLN A 1 180 ? -21.162 4.824 18.228 1.00 86.62 180 GLN A C 1
ATOM 1386 O O . GLN A 1 180 ? -22.096 4.510 18.960 1.00 86.62 180 GLN A O 1
ATOM 1391 N N . ALA A 1 181 ? -21.049 4.392 16.969 1.00 93.31 181 ALA A N 1
ATOM 1392 C CA . ALA A 1 181 ? -22.022 3.512 16.320 1.00 93.31 181 ALA A CA 1
ATOM 1393 C C . ALA A 1 181 ? -21.914 2.043 16.767 1.00 93.31 181 ALA A C 1
ATOM 1395 O O . ALA A 1 181 ? -22.811 1.253 16.490 1.00 93.31 181 ALA A O 1
ATOM 1396 N N . LYS A 1 182 ? -20.825 1.682 17.463 1.00 96.81 182 LYS A N 1
ATOM 1397 C CA . LYS A 1 182 ? -20.507 0.312 17.896 1.00 96.81 182 LYS A CA 1
ATOM 1398 C C . LYS A 1 182 ? -20.437 -0.669 16.726 1.00 96.81 182 LYS A C 1
ATOM 1400 O O . LYS A 1 182 ? -20.955 -1.780 16.783 1.00 96.81 182 LYS A O 1
ATOM 1405 N N . THR A 1 183 ? -19.761 -0.267 15.658 1.00 98.44 183 THR A N 1
ATOM 1406 C CA . THR A 1 183 ? -19.577 -1.099 14.464 1.00 98.44 183 THR A CA 1
ATOM 1407 C C . THR A 1 183 ? -18.105 -1.361 14.206 1.00 98.44 183 THR A C 1
ATOM 1409 O O . THR A 1 183 ? -17.257 -0.497 14.438 1.00 98.44 183 THR A O 1
ATOM 1412 N N . ILE A 1 184 ? -17.810 -2.550 13.694 1.00 98.75 184 ILE A N 1
ATOM 1413 C CA . ILE A 1 184 ? -16.479 -2.960 13.253 1.00 98.75 184 ILE A CA 1
ATOM 1414 C C . ILE A 1 184 ? -16.596 -3.370 11.789 1.00 98.75 184 ILE A C 1
ATOM 1416 O O . ILE A 1 184 ? -17.444 -4.192 11.452 1.00 98.75 184 ILE A O 1
ATOM 1420 N N . GLY A 1 185 ? -15.778 -2.784 10.921 1.00 98.38 185 GLY A N 1
ATOM 1421 C CA . GLY A 1 185 ? -15.799 -3.042 9.483 1.00 98.38 185 GLY A CA 1
ATOM 1422 C C . GLY A 1 185 ? -14.425 -3.442 8.966 1.00 98.38 185 GLY A C 1
ATOM 1423 O O . GLY A 1 185 ? -13.447 -2.739 9.213 1.00 98.38 185 GLY A O 1
ATOM 1424 N N . LEU A 1 186 ? -14.351 -4.546 8.225 1.00 98.44 186 LEU A N 1
ATOM 1425 C CA . LEU A 1 186 ? -13.137 -4.952 7.516 1.00 98.44 186 LEU A CA 1
ATOM 1426 C C . LEU A 1 186 ? -13.493 -5.612 6.184 1.00 98.44 186 LEU A C 1
ATOM 1428 O O . LEU A 1 186 ? -14.349 -6.495 6.126 1.00 98.44 186 LEU A O 1
ATOM 1432 N N . GLU A 1 187 ? -12.803 -5.199 5.126 1.00 97.44 187 GLU A N 1
ATOM 1433 C CA . GLU A 1 187 ? -12.824 -5.874 3.831 1.00 97.44 187 GLU A CA 1
ATOM 1434 C C . GLU A 1 187 ? -11.496 -6.618 3.638 1.00 97.44 187 GLU A C 1
ATOM 1436 O O . GLU A 1 187 ? -10.420 -6.020 3.628 1.00 97.44 187 GLU A O 1
ATOM 1441 N N . LEU A 1 188 ? -11.578 -7.939 3.519 1.00 96.06 188 LEU A N 1
ATOM 1442 C CA . LEU A 1 188 ? -10.455 -8.839 3.297 1.00 96.06 188 LEU A CA 1
ATOM 1443 C C . LEU A 1 188 ? -10.186 -9.019 1.794 1.00 96.06 188 LEU A C 1
ATOM 1445 O O . LEU A 1 188 ? -11.077 -8.797 0.967 1.00 96.06 188 LEU A O 1
ATOM 1449 N N . PRO A 1 189 ? -8.972 -9.455 1.409 1.00 94.19 189 PRO A N 1
ATOM 1450 C CA . PRO A 1 189 ? -8.645 -9.743 0.017 1.00 94.19 189 PRO A CA 1
ATOM 1451 C C . PRO A 1 189 ? -9.625 -10.724 -0.640 1.00 94.19 189 PRO A C 1
ATOM 1453 O O . PRO A 1 189 ? -10.218 -11.580 0.024 1.00 94.19 189 PRO A O 1
ATOM 1456 N N . PHE A 1 190 ? -9.761 -10.621 -1.963 1.00 94.62 190 PHE A N 1
ATOM 1457 C CA . PHE A 1 190 ? -10.584 -11.537 -2.753 1.00 94.62 190 PHE A CA 1
ATOM 1458 C C . PHE A 1 190 ? -10.175 -12.996 -2.505 1.00 94.62 190 PHE A C 1
ATOM 1460 O O . PHE A 1 190 ? -8.988 -13.307 -2.403 1.00 94.62 190 PHE A O 1
ATOM 1467 N N . GLY A 1 191 ? -11.166 -13.885 -2.418 1.00 91.44 191 GLY A N 1
ATOM 1468 C CA . GLY A 1 191 ? -10.955 -15.318 -2.198 1.00 91.44 191 GLY A CA 1
ATOM 1469 C C . GLY A 1 191 ? -10.643 -15.713 -0.751 1.00 91.44 191 GLY A C 1
ATOM 1470 O O . GLY A 1 191 ? -10.468 -16.900 -0.488 1.00 91.44 191 GLY A O 1
ATOM 1471 N N . THR A 1 192 ? -10.593 -14.765 0.192 1.00 95.00 192 THR A N 1
ATOM 1472 C CA . THR A 1 192 ? -10.450 -15.095 1.617 1.00 95.00 192 THR A CA 1
ATOM 1473 C C . THR A 1 192 ? -11.684 -15.856 2.106 1.00 95.00 192 THR A C 1
ATOM 1475 O O . THR A 1 192 ? -12.807 -15.371 1.963 1.00 95.00 192 THR A O 1
ATOM 1478 N N . ASP A 1 193 ? -11.482 -17.030 2.707 1.00 95.62 193 ASP A N 1
ATOM 1479 C CA . ASP A 1 193 ? -12.556 -17.784 3.354 1.00 95.62 193 ASP A CA 1
ATOM 1480 C C . ASP A 1 193 ? -12.949 -17.104 4.673 1.00 95.62 193 ASP A C 1
ATOM 1482 O O . ASP A 1 193 ? -12.141 -16.997 5.596 1.00 95.62 193 ASP A O 1
ATOM 1486 N N . ILE A 1 194 ? -14.195 -16.631 4.747 1.00 97.31 194 ILE A N 1
ATOM 1487 C CA . ILE A 1 194 ? -14.757 -15.944 5.917 1.00 97.31 194 ILE A CA 1
ATOM 1488 C C . ILE A 1 194 ? -15.760 -16.805 6.702 1.00 97.31 194 ILE A C 1
ATOM 1490 O O . ILE A 1 194 ? -16.512 -16.286 7.530 1.00 97.31 194 ILE A O 1
ATOM 1494 N N . THR A 1 195 ? -15.797 -18.117 6.451 1.00 97.25 195 THR A N 1
ATOM 1495 C CA . THR A 1 195 ? -16.724 -19.048 7.119 1.00 97.25 195 THR A CA 1
ATOM 1496 C C . THR A 1 195 ? -16.255 -19.494 8.506 1.00 97.25 195 THR A C 1
ATOM 1498 O O . THR A 1 195 ? -17.086 -19.890 9.323 1.00 97.25 195 THR A O 1
ATOM 1501 N N . ALA A 1 196 ? -14.952 -19.404 8.793 1.00 96.56 196 ALA A N 1
ATOM 1502 C CA . ALA A 1 196 ? -14.356 -19.753 10.083 1.00 96.56 196 ALA A CA 1
ATOM 1503 C C . ALA A 1 196 ? -13.055 -18.964 10.328 1.00 96.56 196 ALA A C 1
ATOM 1505 O O . ALA A 1 196 ? -11.951 -19.488 10.188 1.00 96.56 196 ALA A O 1
ATOM 1506 N N . VAL A 1 197 ? -13.181 -17.687 10.691 1.00 96.81 197 VAL A N 1
ATOM 1507 C CA . VAL A 1 197 ? -12.043 -16.781 10.910 1.00 96.81 197 VAL A CA 1
ATOM 1508 C C . VAL A 1 197 ? -11.928 -16.427 12.382 1.00 96.81 197 VAL A C 1
ATOM 1510 O O . VAL A 1 197 ? -12.931 -16.100 13.006 1.00 96.81 197 VAL A O 1
ATOM 1513 N N . THR A 1 198 ? -10.714 -16.454 12.930 1.00 96.88 198 THR A N 1
ATOM 1514 C CA . THR A 1 198 ? -10.431 -16.047 14.315 1.00 96.88 198 THR A CA 1
ATOM 1515 C C . THR A 1 198 ? -9.862 -14.630 14.332 1.00 96.88 198 THR A C 1
ATOM 1517 O O . THR A 1 198 ? -8.720 -14.446 13.907 1.00 96.88 198 THR A O 1
ATOM 1520 N N . PRO A 1 199 ? -10.609 -13.622 14.810 1.00 97.88 199 PRO A N 1
ATOM 1521 C CA . PRO A 1 199 ? -10.081 -12.271 14.929 1.00 97.88 199 PRO A CA 1
ATOM 1522 C C . PRO A 1 199 ? -9.177 -12.117 16.150 1.00 97.88 199 PRO A C 1
ATOM 1524 O O . PRO A 1 199 ? -9.444 -12.666 17.218 1.00 97.88 199 PRO A O 1
ATOM 1527 N N . GLU A 1 200 ? -8.138 -11.305 16.012 1.00 98.12 200 GLU A N 1
ATOM 1528 C CA . GLU A 1 200 ? -7.335 -10.817 17.126 1.00 98.12 200 GLU A CA 1
ATOM 1529 C C . GLU A 1 200 ? -8.010 -9.572 17.709 1.00 98.12 200 GLU A C 1
ATOM 1531 O O . GLU A 1 200 ? -8.009 -8.496 17.101 1.00 98.12 200 GLU A O 1
ATOM 1536 N N . VAL A 1 201 ? -8.619 -9.726 18.885 1.00 98.31 201 VAL A N 1
ATOM 1537 C CA . VAL A 1 201 ? -9.348 -8.654 19.570 1.00 98.31 201 VAL A CA 1
ATOM 1538 C C . VAL A 1 201 ? -8.502 -8.101 20.709 1.00 98.31 201 VAL A C 1
ATOM 1540 O O . VAL A 1 201 ? -8.159 -8.815 21.651 1.00 98.31 201 VAL A O 1
ATOM 1543 N N . THR A 1 202 ? -8.222 -6.801 20.664 1.00 98.06 202 THR A N 1
ATOM 1544 C CA . THR A 1 202 ? -7.643 -6.069 21.793 1.00 98.06 202 THR A CA 1
ATOM 1545 C C . THR A 1 202 ? -8.744 -5.277 22.475 1.00 98.06 202 THR A C 1
ATOM 1547 O O . THR A 1 202 ? -9.430 -4.456 21.860 1.00 98.06 202 THR A O 1
ATOM 1550 N N . LEU A 1 203 ? -8.904 -5.505 23.774 1.00 96.81 203 LEU A N 1
ATOM 1551 C CA . LEU A 1 203 ? -9.871 -4.788 24.595 1.00 96.81 203 LEU A CA 1
ATOM 1552 C C . LEU A 1 203 ? -9.431 -3.342 24.856 1.00 96.81 203 LEU A C 1
ATOM 1554 O O . LEU A 1 203 ? -8.254 -2.990 24.770 1.00 96.81 203 LEU A O 1
ATOM 1558 N N . GLY A 1 204 ? -10.397 -2.485 25.155 1.00 93.44 204 GLY A N 1
ATOM 1559 C CA . GLY A 1 204 ? -10.192 -1.092 25.525 1.00 93.44 204 GLY A CA 1
ATOM 1560 C C . GLY A 1 204 ? -11.238 -0.614 26.526 1.00 93.44 204 GLY A C 1
ATOM 1561 O O . GLY A 1 204 ? -12.161 -1.339 26.912 1.00 93.44 204 GLY A O 1
ATOM 1562 N N . GLY A 1 205 ? -11.140 0.655 26.923 1.00 90.75 205 GLY A N 1
ATOM 1563 C CA . GLY A 1 205 ? -12.075 1.235 27.884 1.00 90.75 205 GLY A CA 1
ATOM 1564 C C . GLY A 1 205 ? -11.978 0.509 29.225 1.00 90.75 205 GLY A C 1
ATOM 1565 O O . GLY A 1 205 ? -10.895 0.439 29.787 1.00 90.75 205 GLY A O 1
ATOM 1566 N N . THR A 1 206 ? -13.085 -0.033 29.733 1.00 91.25 206 THR A N 1
ATOM 1567 C CA . THR A 1 206 ? -13.086 -0.839 30.973 1.00 91.25 206 THR A CA 1
ATOM 1568 C C . THR A 1 206 ? -13.279 -2.342 30.764 1.00 91.25 206 THR A C 1
ATOM 1570 O O . THR A 1 206 ? -13.442 -3.078 31.740 1.00 91.25 206 THR A O 1
ATOM 1573 N N . ALA A 1 207 ? -13.231 -2.813 29.515 1.00 94.88 207 ALA A N 1
ATOM 1574 C CA . ALA A 1 207 ? -13.468 -4.212 29.172 1.00 94.88 207 ALA A CA 1
ATOM 1575 C C . ALA A 1 207 ? -12.401 -5.137 29.784 1.00 94.88 207 ALA A C 1
ATOM 1577 O O . ALA A 1 207 ? -11.211 -4.816 29.783 1.00 94.88 207 ALA A O 1
ATOM 1578 N N . LYS A 1 208 ? -12.835 -6.295 30.292 1.00 95.19 208 LYS A N 1
ATOM 1579 C CA . LYS A 1 208 ? -11.978 -7.365 30.835 1.00 95.19 208 LYS A CA 1
ATOM 1580 C C . LYS A 1 208 ? -12.201 -8.721 30.164 1.00 95.19 208 LYS A C 1
ATOM 1582 O O . LYS A 1 208 ? -11.358 -9.597 30.310 1.00 95.19 208 LYS A O 1
ATOM 1587 N N . GLY A 1 209 ? -13.293 -8.877 29.421 1.00 97.00 209 GLY A N 1
ATOM 1588 C CA . GLY A 1 209 ? -13.566 -10.046 28.592 1.00 97.00 209 GLY A CA 1
ATOM 1589 C C . GLY A 1 209 ? -14.441 -9.682 27.399 1.00 97.00 209 GLY A C 1
ATOM 1590 O O . GLY A 1 209 ? -14.960 -8.563 27.320 1.00 97.00 209 GLY A O 1
ATOM 1591 N N . TYR A 1 210 ? -14.589 -10.625 26.475 1.00 98.19 210 TYR A N 1
ATOM 1592 C CA . TYR A 1 210 ? -15.496 -10.501 25.342 1.00 98.19 210 TYR A CA 1
ATOM 1593 C C . TYR A 1 210 ? -16.050 -11.858 24.917 1.00 98.19 210 TYR A C 1
ATOM 1595 O O . TYR A 1 210 ? -15.526 -12.901 25.291 1.00 98.19 210 TYR A O 1
ATOM 1603 N N . SER A 1 211 ? -17.124 -11.835 24.139 1.00 97.62 211 SER A N 1
ATOM 1604 C CA . SER A 1 211 ? -17.723 -13.010 23.514 1.00 97.62 211 SER A CA 1
ATOM 1605 C C . SER A 1 211 ? -18.310 -12.610 22.158 1.00 97.62 211 SER A C 1
ATOM 1607 O O . SER A 1 211 ? -18.837 -11.502 22.058 1.00 97.62 211 SER A O 1
ATOM 1609 N N . PRO A 1 212 ? -18.255 -13.463 21.124 1.00 97.81 212 PRO A N 1
ATOM 1610 C CA . PRO A 1 212 ? -17.661 -14.799 21.122 1.00 97.81 212 PRO A CA 1
ATOM 1611 C C . PRO A 1 212 ? -16.128 -14.775 20.980 1.00 97.81 212 PRO A C 1
ATOM 1613 O O . PRO A 1 212 ? -15.558 -13.887 20.348 1.00 97.81 212 PRO A O 1
ATOM 1616 N N . GLU A 1 213 ? -15.461 -15.780 21.550 1.00 96.44 213 GLU A N 1
ATOM 1617 C CA . GLU A 1 213 ? -14.031 -16.043 21.337 1.00 96.44 213 GLU A CA 1
ATOM 1618 C C . GLU A 1 213 ? -13.827 -17.135 20.269 1.00 96.44 213 GLU A C 1
ATOM 1620 O O . GLU A 1 213 ? -14.702 -17.971 20.032 1.00 96.44 213 GLU A O 1
ATOM 1625 N N . GLY A 1 214 ? -12.654 -17.154 19.631 1.00 96.38 214 GLY A N 1
ATOM 1626 C CA . GLY A 1 214 ? -12.304 -18.156 18.621 1.00 96.38 214 GLY A CA 1
ATOM 1627 C C . GLY A 1 214 ? -12.907 -17.889 17.237 1.00 96.38 214 GLY A C 1
ATOM 1628 O O . GLY A 1 214 ? -13.259 -16.757 16.901 1.00 96.38 214 GLY A O 1
ATOM 1629 N N . ALA A 1 215 ? -12.992 -18.941 16.421 1.00 97.50 215 ALA A N 1
ATOM 1630 C CA . ALA A 1 215 ? -13.387 -18.841 15.018 1.00 97.50 215 ALA A CA 1
ATOM 1631 C C . ALA A 1 215 ? -14.874 -18.491 14.852 1.00 97.50 215 ALA A C 1
ATOM 1633 O O . ALA A 1 215 ? -15.740 -19.158 15.416 1.00 97.50 215 ALA A O 1
ATOM 1634 N N . GLN A 1 216 ? -15.158 -17.480 14.030 1.00 98.06 216 GLN A N 1
ATOM 1635 C CA . GLN A 1 216 ? -16.502 -17.002 13.714 1.00 98.06 216 GLN A CA 1
ATOM 1636 C C . GLN A 1 216 ? -16.808 -17.104 12.218 1.00 98.06 216 GLN A C 1
ATOM 1638 O O . GLN A 1 216 ? -15.914 -17.017 11.373 1.00 98.06 216 GLN A O 1
ATOM 1643 N N . ASN A 1 217 ? -18.095 -17.250 11.902 1.00 97.81 217 ASN A N 1
ATOM 1644 C CA . ASN A 1 217 ? -18.604 -17.274 10.536 1.00 97.81 217 ASN A CA 1
ATOM 1645 C C . ASN A 1 217 ? -19.200 -15.912 10.163 1.00 97.81 217 ASN A C 1
ATOM 1647 O O . ASN A 1 217 ? -20.293 -15.574 10.613 1.00 97.81 217 ASN A O 1
ATOM 1651 N N . PHE A 1 218 ? -18.513 -15.171 9.294 1.00 97.94 218 PHE A N 1
ATOM 1652 C CA . PHE A 1 218 ? -18.987 -13.889 8.763 1.00 97.94 218 PHE A CA 1
ATOM 1653 C C . PHE A 1 218 ? -19.686 -14.022 7.401 1.00 97.94 218 PHE A C 1
ATOM 1655 O O . PHE A 1 218 ? -20.326 -13.081 6.936 1.00 97.94 218 PHE A O 1
ATOM 1662 N N . ALA A 1 219 ? -19.637 -15.200 6.764 1.00 96.44 219 ALA A N 1
ATOM 1663 C CA . ALA A 1 219 ? -20.329 -15.456 5.497 1.00 96.44 219 ALA A CA 1
ATOM 1664 C C . ALA A 1 219 ? -21.863 -15.432 5.637 1.00 96.44 219 ALA A C 1
ATOM 1666 O O . ALA A 1 219 ? -22.572 -15.236 4.653 1.00 96.44 219 ALA A O 1
ATOM 1667 N N . SER A 1 220 ? -22.379 -15.627 6.857 1.00 95.50 220 SER A N 1
ATOM 1668 C CA . SER A 1 220 ? -23.821 -15.594 7.155 1.00 95.50 220 SER A CA 1
ATOM 1669 C C . SER A 1 220 ? -24.329 -14.208 7.576 1.00 95.50 220 SER A C 1
ATOM 1671 O O . SER A 1 220 ? -25.509 -14.064 7.892 1.00 95.50 220 SER A O 1
ATOM 1673 N N . GLY A 1 221 ? -23.457 -13.195 7.578 1.00 96.12 221 GLY A N 1
ATOM 1674 C CA . GLY A 1 221 ? -23.764 -11.834 8.005 1.00 96.12 221 GLY A CA 1
ATOM 1675 C C . GLY A 1 221 ? -22.908 -11.365 9.186 1.00 96.12 221 GLY A C 1
ATOM 1676 O O . GLY A 1 221 ? -21.951 -12.038 9.572 1.00 96.12 221 GLY A O 1
ATOM 1677 N N . PRO A 1 222 ? -23.227 -10.188 9.753 1.00 98.00 222 PRO A N 1
ATOM 1678 C CA . PRO A 1 222 ? -22.469 -9.620 10.861 1.00 98.00 222 PRO A CA 1
ATOM 1679 C C . PRO A 1 222 ? -22.524 -10.480 12.129 1.00 98.00 222 PRO A C 1
ATOM 1681 O O . PRO A 1 222 ? -23.560 -11.062 12.451 1.00 98.00 222 PRO A O 1
ATOM 1684 N N . VAL A 1 223 ? -21.427 -10.492 12.888 1.00 98.62 223 VAL A N 1
ATOM 1685 C CA . VAL A 1 223 ? -21.320 -11.171 14.189 1.00 98.62 223 VAL A CA 1
ATOM 1686 C C . VAL A 1 223 ? -21.303 -10.125 15.297 1.00 98.62 223 VAL A C 1
ATOM 1688 O O . VAL A 1 223 ? -20.591 -9.125 15.205 1.00 98.62 223 VAL A O 1
ATOM 1691 N N . VAL A 1 224 ? -22.089 -10.342 16.350 1.00 98.56 224 VAL A N 1
ATOM 1692 C CA . VAL A 1 224 ? -22.137 -9.438 17.506 1.00 98.56 224 VAL A CA 1
ATOM 1693 C C . VAL A 1 224 ? -21.075 -9.848 18.520 1.00 98.56 224 VAL A C 1
ATOM 1695 O O . VAL A 1 224 ? -21.076 -10.980 18.994 1.00 98.56 224 VAL A O 1
ATOM 1698 N N . TYR A 1 225 ? -20.190 -8.912 18.849 1.00 98.56 225 TYR A N 1
ATOM 1699 C CA . TYR A 1 225 ? -19.179 -9.032 19.891 1.00 98.56 225 TYR A CA 1
ATOM 1700 C C . TYR A 1 225 ? -19.605 -8.249 21.127 1.00 98.56 225 TYR A C 1
ATOM 1702 O O . TYR A 1 225 ? -19.613 -7.020 21.112 1.00 98.56 225 TYR A O 1
ATOM 1710 N N . THR A 1 226 ? -19.908 -8.945 22.213 1.00 98.31 226 THR A N 1
ATOM 1711 C CA . THR A 1 226 ? -20.196 -8.342 23.514 1.00 98.31 226 THR A CA 1
ATOM 1712 C C . THR A 1 226 ? -18.903 -8.226 24.306 1.00 98.31 226 THR A C 1
ATOM 1714 O O . THR A 1 226 ? -18.269 -9.237 24.597 1.00 98.31 226 THR A O 1
ATOM 1717 N N . VAL A 1 227 ? -18.507 -7.009 24.679 1.00 98.00 227 VAL A N 1
ATOM 1718 C CA . VAL A 1 227 ? -17.425 -6.768 25.645 1.00 98.00 227 VAL A CA 1
ATOM 1719 C C . VAL A 1 227 ? -17.994 -6.510 27.034 1.00 98.00 227 VAL A C 1
ATOM 1721 O O . VAL A 1 227 ? -18.962 -5.765 27.186 1.00 98.00 227 VAL A O 1
ATOM 1724 N N . THR A 1 228 ? -17.354 -7.082 28.050 1.00 95.94 228 THR A N 1
ATOM 1725 C CA . THR A 1 228 ? -17.836 -7.063 29.437 1.00 95.94 228 THR A CA 1
ATOM 1726 C C . THR A 1 228 ? -16.766 -6.521 30.381 1.00 95.94 228 THR A C 1
ATOM 1728 O O . THR A 1 228 ? -15.589 -6.878 30.260 1.00 95.94 228 THR A O 1
ATOM 1731 N N . ASP A 1 229 ? -17.140 -5.656 31.330 1.00 92.62 229 ASP A N 1
ATOM 1732 C CA . ASP A 1 229 ? -16.266 -5.282 32.456 1.00 92.62 229 ASP A CA 1
ATOM 1733 C C . ASP A 1 229 ? -16.454 -6.179 33.691 1.00 92.62 229 ASP A C 1
ATOM 1735 O O . ASP A 1 229 ? -17.368 -6.993 33.780 1.00 92.62 229 ASP A O 1
ATOM 1739 N N . SER A 1 230 ? -15.595 -5.997 34.699 1.00 87.00 230 SER A N 1
ATOM 1740 C CA . SER A 1 230 ? -15.681 -6.713 35.981 1.00 87.00 230 SER A CA 1
ATOM 1741 C C . SER A 1 230 ? -16.970 -6.463 36.769 1.00 87.00 230 SER A C 1
ATOM 1743 O O . SER A 1 230 ? -17.248 -7.213 37.699 1.00 87.00 230 SER A O 1
ATOM 1745 N N . ALA A 1 231 ? -17.716 -5.402 36.451 1.00 83.94 231 ALA A N 1
ATOM 1746 C CA . ALA A 1 231 ? -18.976 -5.072 37.108 1.00 83.94 231 ALA A CA 1
ATOM 1747 C C . ALA A 1 231 ? -20.190 -5.685 36.381 1.00 83.94 231 ALA A C 1
ATOM 1749 O O . ALA A 1 231 ? -21.313 -5.536 36.853 1.00 83.94 231 ALA A O 1
ATOM 1750 N N . GLY A 1 232 ? -19.977 -6.379 35.254 1.00 84.56 232 GLY A N 1
ATOM 1751 C CA . GLY A 1 232 ? -21.035 -6.979 34.440 1.00 84.56 232 GLY A CA 1
ATOM 1752 C C . GLY A 1 232 ? -21.674 -6.024 33.427 1.00 84.56 232 GLY A C 1
ATOM 1753 O O . GLY A 1 232 ? -22.689 -6.371 32.826 1.00 84.56 232 GLY A O 1
ATOM 1754 N N . THR A 1 233 ? -21.105 -4.833 33.212 1.00 88.38 233 THR A N 1
ATOM 1755 C CA . THR A 1 233 ? -21.547 -3.919 32.150 1.00 88.38 233 THR A CA 1
ATOM 1756 C C . THR A 1 233 ? -21.187 -4.520 30.800 1.00 88.38 233 THR A C 1
ATOM 1758 O O . THR A 1 233 ? -20.019 -4.838 30.573 1.00 88.38 233 THR A O 1
ATOM 1761 N N . ASN A 1 234 ? -22.164 -4.614 29.899 1.00 94.69 234 ASN A N 1
ATOM 1762 C CA . ASN A 1 234 ? -21.990 -5.157 28.554 1.00 94.69 234 ASN A CA 1
ATOM 1763 C C . ASN A 1 234 ? -22.132 -4.063 27.493 1.00 94.69 234 ASN A C 1
ATOM 1765 O O . ASN A 1 234 ? -23.015 -3.209 27.590 1.00 94.69 234 ASN A O 1
ATOM 1769 N N . VAL A 1 235 ? -21.277 -4.109 26.470 1.00 96.06 235 VAL A N 1
ATOM 1770 C CA . VAL A 1 235 ? -21.393 -3.282 25.262 1.00 96.06 235 VAL A CA 1
ATOM 1771 C C . VAL A 1 235 ? -21.243 -4.175 24.040 1.00 96.06 235 VAL A C 1
ATOM 1773 O O . VAL A 1 235 ? -20.228 -4.852 23.890 1.00 96.06 235 VAL A O 1
ATOM 1776 N N . ASP A 1 236 ? -22.232 -4.135 23.156 1.00 98.25 236 ASP A N 1
ATOM 1777 C CA . ASP A 1 236 ? -22.239 -4.916 21.923 1.00 98.25 236 ASP A CA 1
ATOM 1778 C C . ASP A 1 236 ? -21.626 -4.122 20.770 1.00 98.25 236 ASP A C 1
ATOM 1780 O O . ASP A 1 236 ? -21.940 -2.948 20.585 1.00 98.25 236 ASP A O 1
ATOM 1784 N N . TYR A 1 237 ? -20.774 -4.781 19.987 1.00 98.56 237 TYR A N 1
ATOM 1785 C CA . TYR A 1 237 ? -20.207 -4.305 18.730 1.00 98.56 237 TYR A CA 1
ATOM 1786 C C . TYR A 1 237 ? -20.666 -5.200 17.581 1.00 98.56 237 TYR A C 1
ATOM 1788 O O . TYR A 1 237 ? -20.522 -6.418 17.642 1.00 98.56 237 TYR A O 1
ATOM 1796 N N . ILE A 1 238 ? -21.169 -4.610 16.501 1.00 98.62 238 ILE A N 1
ATOM 1797 C CA . ILE A 1 238 ? -21.569 -5.348 15.299 1.00 98.62 238 ILE A CA 1
ATOM 1798 C C . ILE A 1 238 ? -20.372 -5.421 14.349 1.00 98.62 238 ILE A C 1
ATOM 1800 O O . ILE A 1 238 ? -20.007 -4.423 13.722 1.00 98.62 238 ILE A O 1
ATOM 1804 N N . ALA A 1 239 ? -19.756 -6.597 14.239 1.00 98.69 239 ALA A N 1
ATOM 1805 C CA . ALA A 1 239 ? -18.630 -6.845 13.350 1.00 98.69 239 ALA A CA 1
ATOM 1806 C C . ALA A 1 239 ? -19.102 -7.342 11.981 1.00 98.69 239 ALA A C 1
ATOM 1808 O O . ALA A 1 239 ? -19.643 -8.437 11.845 1.00 98.69 239 ALA A O 1
ATOM 1809 N N . THR A 1 240 ? -18.868 -6.524 10.959 1.00 98.44 240 THR A N 1
ATOM 1810 C CA . THR A 1 240 ? -19.145 -6.819 9.554 1.00 98.44 240 THR A CA 1
ATOM 1811 C C . THR A 1 240 ? -17.823 -7.038 8.834 1.00 98.44 240 THR A C 1
ATOM 1813 O O . THR A 1 240 ? -17.105 -6.088 8.515 1.00 98.44 240 THR A O 1
ATOM 1816 N N . ILE A 1 241 ? -17.498 -8.304 8.593 1.00 98.19 241 ILE A N 1
ATOM 1817 C CA . ILE A 1 241 ? -16.301 -8.707 7.859 1.00 98.19 241 ILE A CA 1
ATOM 1818 C C . ILE A 1 241 ? -16.742 -9.224 6.500 1.00 98.19 241 ILE A C 1
ATOM 1820 O O . ILE A 1 241 ? -17.624 -10.073 6.399 1.00 98.19 241 ILE A O 1
ATOM 1824 N N . THR A 1 242 ? -16.132 -8.692 5.453 1.00 97.38 242 THR A N 1
ATOM 1825 C CA . THR A 1 242 ? -16.413 -9.065 4.066 1.00 97.38 242 THR A CA 1
ATOM 1826 C C . THR A 1 242 ? -15.120 -9.475 3.382 1.00 97.38 242 THR A C 1
ATOM 1828 O O . THR A 1 242 ? -14.035 -9.155 3.860 1.00 97.38 242 THR A O 1
ATOM 1831 N N . ALA A 1 243 ? -15.220 -10.190 2.269 1.00 95.94 243 ALA A N 1
ATOM 1832 C CA . ALA A 1 243 ? -14.121 -10.359 1.328 1.00 95.94 243 ALA A CA 1
ATOM 1833 C C . ALA A 1 243 ? -14.475 -9.599 0.048 1.00 95.94 243 ALA A C 1
ATOM 1835 O O . ALA A 1 243 ? -15.654 -9.535 -0.315 1.00 95.94 243 ALA A O 1
ATOM 1836 N N . LYS A 1 244 ? -13.474 -9.040 -0.642 1.00 94.75 244 LYS A N 1
ATOM 1837 C CA . LYS A 1 244 ? -13.692 -8.3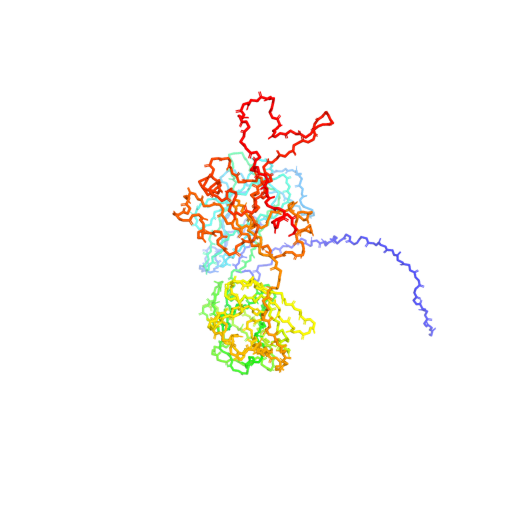83 -1.938 1.00 94.75 244 LYS A CA 1
ATOM 1838 C C . LYS A 1 244 ? -14.482 -9.296 -2.871 1.00 94.75 244 LYS A C 1
ATOM 1840 O O . LYS A 1 244 ? -14.160 -10.475 -3.011 1.00 94.75 244 LYS A O 1
ATOM 1845 N N . ALA A 1 245 ? -15.495 -8.733 -3.525 1.00 92.25 245 ALA A N 1
ATOM 1846 C CA . ALA A 1 245 ? -16.400 -9.484 -4.393 1.00 92.25 245 ALA A CA 1
ATOM 1847 C C . ALA A 1 245 ? -15.776 -9.845 -5.748 1.00 92.25 245 ALA A C 1
ATOM 1849 O O . ALA A 1 245 ? -16.159 -10.840 -6.361 1.00 92.25 245 ALA A O 1
ATOM 1850 N N . THR A 1 246 ? -14.826 -9.037 -6.220 1.00 93.38 246 THR A N 1
ATOM 1851 C CA . THR A 1 246 ? -14.183 -9.218 -7.522 1.00 93.38 246 THR A CA 1
ATOM 1852 C C . THR A 1 246 ? -12.681 -9.425 -7.367 1.00 93.38 246 THR A C 1
ATOM 1854 O O . THR A 1 246 ? -12.062 -8.743 -6.542 1.00 93.38 246 THR A O 1
ATOM 1857 N N . PRO A 1 247 ? -12.089 -10.334 -8.157 1.00 95.69 247 PRO A N 1
ATOM 1858 C CA . PRO A 1 247 ? -10.642 -10.470 -8.231 1.00 95.69 247 PRO A CA 1
ATOM 1859 C C . PRO A 1 247 ? -10.001 -9.223 -8.845 1.00 95.69 247 PRO A C 1
ATOM 1861 O O . PRO A 1 247 ? -10.639 -8.489 -9.603 1.00 95.69 247 PRO A O 1
ATOM 1864 N N . ASP A 1 248 ? -8.725 -9.008 -8.538 1.00 94.62 248 ASP A N 1
ATOM 1865 C CA . ASP A 1 248 ? -7.893 -8.048 -9.255 1.00 94.62 248 ASP A CA 1
ATOM 1866 C C . ASP A 1 248 ? -7.707 -8.478 -10.723 1.00 94.62 248 ASP A C 1
ATOM 1868 O O . ASP A 1 248 ? -7.496 -9.655 -11.029 1.00 94.62 248 ASP A O 1
ATOM 1872 N N . THR A 1 249 ? -7.795 -7.510 -11.631 1.00 96.94 249 THR A N 1
ATOM 1873 C CA . THR A 1 249 ? -7.698 -7.707 -13.088 1.00 96.94 249 THR A CA 1
ATOM 1874 C C . THR A 1 249 ? -6.412 -7.116 -13.675 1.00 96.94 249 THR A C 1
ATOM 1876 O O . THR A 1 249 ? -6.145 -7.258 -14.876 1.00 96.94 249 THR A O 1
ATOM 1879 N N . GLU A 1 250 ? -5.609 -6.461 -12.833 1.00 97.69 250 GLU A N 1
ATOM 1880 C CA . GLU A 1 250 ? -4.361 -5.809 -13.200 1.00 97.69 250 GLU A CA 1
ATOM 1881 C C . GLU A 1 250 ? -3.253 -6.829 -13.500 1.00 97.69 250 GLU A C 1
ATOM 1883 O O . GLU A 1 250 ? -3.030 -7.795 -12.768 1.00 97.69 250 GLU A O 1
ATOM 1888 N N . LYS A 1 251 ? -2.576 -6.631 -14.633 1.00 97.94 251 LYS A N 1
ATOM 1889 C CA . LYS A 1 251 ? -1.586 -7.560 -15.215 1.00 97.94 251 LYS A CA 1
ATOM 1890 C C . LYS A 1 251 ? -0.570 -6.830 -16.089 1.00 97.94 251 LYS A C 1
ATOM 1892 O O . LYS A 1 251 ? -0.075 -7.387 -17.071 1.00 97.94 251 LYS A O 1
ATOM 1897 N N . SER A 1 252 ? -0.307 -5.569 -15.767 1.00 98.19 252 SER A N 1
ATOM 1898 C CA . SER A 1 252 ? 0.561 -4.714 -16.563 1.00 98.19 252 SER A CA 1
ATOM 1899 C C . SER A 1 252 ? 1.991 -4.720 -16.039 1.00 98.19 252 SER A C 1
ATOM 1901 O O . SER A 1 252 ? 2.216 -4.692 -14.828 1.00 98.19 252 SER A O 1
ATOM 1903 N N . ILE A 1 253 ? 2.960 -4.701 -16.954 1.00 98.44 253 ILE A N 1
ATOM 1904 C CA . ILE A 1 253 ? 4.354 -4.378 -16.635 1.00 98.44 253 ILE A CA 1
ATOM 1905 C C . ILE A 1 253 ? 4.495 -2.850 -16.639 1.00 98.44 253 ILE A C 1
ATOM 1907 O O . ILE A 1 253 ? 4.250 -2.211 -17.660 1.00 98.44 253 ILE A O 1
ATOM 1911 N N . THR A 1 254 ? 4.872 -2.254 -15.508 1.00 97.69 254 THR A N 1
ATOM 1912 C CA . THR A 1 254 ? 5.006 -0.789 -15.360 1.00 97.69 254 THR A CA 1
ATOM 1913 C C . THR A 1 254 ? 6.382 -0.282 -15.763 1.00 97.69 254 THR A C 1
ATOM 1915 O O . THR A 1 254 ? 6.522 0.844 -16.237 1.00 97.69 254 THR A O 1
ATOM 1918 N N . SER A 1 255 ? 7.405 -1.111 -15.581 1.00 98.00 255 SER A N 1
ATOM 1919 C CA . SER A 1 255 ? 8.782 -0.817 -15.951 1.00 98.00 255 SER A CA 1
ATOM 1920 C C . SER A 1 255 ? 9.488 -2.107 -16.356 1.00 98.00 255 SER A C 1
ATOM 1922 O O . SER A 1 255 ? 9.213 -3.174 -15.810 1.00 98.00 255 SER A O 1
ATOM 1924 N N . LEU A 1 256 ? 10.390 -2.023 -17.335 1.00 98.44 256 LEU A N 1
ATOM 1925 C CA . LEU A 1 256 ? 11.272 -3.122 -17.710 1.00 98.44 256 LEU A CA 1
ATOM 1926 C C . LEU A 1 256 ? 12.638 -2.568 -18.103 1.00 98.44 256 LEU A C 1
ATOM 1928 O O . LEU A 1 256 ? 12.737 -1.587 -18.840 1.00 98.44 256 LEU A O 1
ATOM 1932 N N . THR A 1 257 ? 13.691 -3.234 -17.643 1.00 97.44 257 THR A N 1
ATOM 1933 C CA . THR A 1 257 ? 15.068 -2.996 -18.059 1.00 97.44 257 THR A CA 1
ATOM 1934 C C . THR A 1 257 ? 15.681 -4.261 -18.647 1.00 97.44 257 THR A C 1
ATOM 1936 O O . THR A 1 257 ? 15.395 -5.376 -18.207 1.00 97.44 257 THR A O 1
ATOM 1939 N N . ILE A 1 258 ? 16.546 -4.078 -19.639 1.00 95.81 258 ILE A N 1
ATOM 1940 C CA . ILE A 1 258 ? 17.370 -5.133 -20.223 1.00 95.81 258 ILE A CA 1
ATOM 1941 C C . ILE A 1 258 ? 18.821 -4.730 -19.995 1.00 95.81 258 ILE A C 1
ATOM 1943 O O . ILE A 1 258 ? 19.251 -3.672 -20.451 1.00 95.81 258 ILE A O 1
ATOM 1947 N N . ASN A 1 259 ? 19.569 -5.536 -19.243 1.00 92.69 259 ASN A N 1
ATOM 1948 C CA . ASN A 1 259 ? 20.943 -5.224 -18.844 1.00 92.69 259 ASN A CA 1
ATOM 1949 C C . ASN A 1 259 ? 21.089 -3.814 -18.224 1.00 92.69 259 ASN A C 1
ATOM 1951 O O . ASN A 1 259 ? 22.026 -3.075 -18.518 1.00 92.69 259 ASN A O 1
ATOM 1955 N N . GLY A 1 260 ? 20.106 -3.409 -17.410 1.00 91.62 260 GLY A N 1
ATOM 1956 C CA . GLY A 1 260 ? 20.051 -2.092 -16.764 1.00 91.62 260 GLY A CA 1
ATOM 1957 C C . GLY A 1 260 ? 19.580 -0.933 -17.654 1.00 91.62 260 GLY A C 1
ATOM 1958 O O . GLY A 1 260 ? 19.372 0.165 -17.143 1.00 91.62 260 GLY A O 1
ATOM 1959 N N . ARG A 1 261 ? 19.365 -1.144 -18.960 1.00 90.94 261 ARG A N 1
ATOM 1960 C CA . ARG A 1 261 ? 18.810 -0.130 -19.870 1.00 90.94 261 ARG A CA 1
ATOM 1961 C C . ARG A 1 261 ? 17.285 -0.182 -19.863 1.00 90.94 261 ARG A C 1
ATOM 1963 O O . ARG A 1 261 ? 16.710 -1.245 -20.073 1.00 90.94 261 ARG A O 1
ATOM 1970 N N . GLN A 1 262 ? 16.636 0.963 -19.657 1.00 94.88 262 GLN A N 1
ATOM 1971 C CA . GLN A 1 262 ? 15.176 1.084 -19.687 1.00 94.88 262 GLN A CA 1
ATOM 1972 C C . GLN A 1 262 ? 14.618 0.750 -21.078 1.00 94.88 262 GLN A C 1
ATOM 1974 O O . GLN A 1 262 ? 15.094 1.268 -22.089 1.00 94.88 262 GLN A O 1
ATOM 1979 N N . ALA A 1 263 ? 13.596 -0.101 -21.118 1.00 96.50 263 ALA A N 1
ATOM 1980 C CA . ALA A 1 263 ? 12.848 -0.430 -22.322 1.00 96.50 263 ALA A CA 1
ATOM 1981 C C . ALA A 1 263 ? 11.596 0.450 -22.462 1.00 96.50 263 ALA A C 1
ATOM 1983 O O . ALA A 1 263 ? 11.046 0.954 -21.477 1.00 96.50 263 ALA A O 1
ATOM 1984 N N . THR A 1 264 ? 11.131 0.602 -23.699 1.00 97.12 264 THR A N 1
ATOM 1985 C CA . THR A 1 264 ? 9.836 1.194 -24.036 1.00 97.12 264 THR A CA 1
ATOM 1986 C C . THR A 1 264 ? 8.779 0.099 -24.067 1.00 97.12 264 THR A C 1
ATOM 1988 O O . THR A 1 264 ? 8.958 -0.915 -24.740 1.00 97.12 264 THR A O 1
ATOM 1991 N N . ILE A 1 265 ? 7.678 0.315 -23.351 1.00 98.31 265 ILE A N 1
ATOM 1992 C CA . ILE A 1 265 ? 6.556 -0.620 -23.257 1.00 98.31 265 ILE A CA 1
ATOM 1993 C C . ILE A 1 265 ? 5.388 -0.036 -24.050 1.00 98.31 265 ILE A C 1
ATOM 1995 O O . ILE A 1 265 ? 4.878 1.031 -23.710 1.00 98.31 265 ILE A O 1
ATOM 1999 N N . ASP A 1 266 ? 4.963 -0.733 -25.099 1.00 97.94 266 ASP A N 1
ATOM 2000 C CA . ASP A 1 266 ? 3.676 -0.496 -25.741 1.00 97.94 266 ASP A CA 1
ATOM 2001 C C . ASP A 1 266 ? 2.624 -1.360 -25.049 1.00 97.94 266 ASP A C 1
ATOM 2003 O O . ASP A 1 266 ? 2.461 -2.553 -25.315 1.00 97.94 266 ASP A O 1
ATOM 2007 N N . GLU A 1 267 ? 1.901 -0.734 -24.130 1.00 96.25 267 GLU A N 1
ATOM 2008 C CA . GLU A 1 267 ? 0.882 -1.409 -23.344 1.00 96.25 267 GLU A CA 1
ATOM 2009 C C . GLU A 1 267 ? -0.322 -1.849 -24.193 1.00 96.25 267 GLU A C 1
ATOM 2011 O O . GLU A 1 267 ? -1.000 -2.803 -23.827 1.00 96.25 267 GLU A O 1
ATOM 2016 N N . ALA A 1 268 ? -0.604 -1.227 -25.341 1.00 96.50 268 ALA A N 1
ATOM 2017 C CA . ALA A 1 268 ? -1.736 -1.640 -26.172 1.00 96.50 268 ALA A CA 1
ATOM 2018 C C . ALA A 1 268 ? -1.462 -2.975 -26.880 1.00 96.50 268 ALA A C 1
ATOM 2020 O O . ALA A 1 268 ? -2.361 -3.808 -27.002 1.00 96.50 268 ALA A O 1
ATOM 2021 N N . THR A 1 269 ? -0.221 -3.185 -27.324 1.00 97.19 269 THR A N 1
ATOM 2022 C CA . THR A 1 269 ? 0.172 -4.372 -28.100 1.00 97.19 269 THR A CA 1
ATOM 2023 C C . THR A 1 269 ? 0.917 -5.428 -27.281 1.00 97.19 269 THR A C 1
ATOM 2025 O O . THR A 1 269 ? 0.988 -6.579 -27.705 1.00 97.19 269 THR A O 1
ATOM 2028 N N . GLY A 1 270 ? 1.466 -5.063 -26.118 1.00 97.75 270 GLY A N 1
ATOM 2029 C CA . GLY A 1 270 ? 2.384 -5.904 -25.345 1.00 97.75 270 GLY A CA 1
ATOM 2030 C C . GLY A 1 270 ? 3.813 -5.919 -25.905 1.00 97.75 270 GLY A C 1
ATOM 2031 O O . GLY A 1 270 ? 4.656 -6.675 -25.421 1.00 97.75 270 GLY A O 1
ATOM 2032 N N . ALA A 1 271 ? 4.121 -5.110 -26.922 1.00 98.25 271 ALA A N 1
ATOM 2033 C CA . ALA A 1 271 ? 5.474 -5.021 -27.454 1.00 98.25 271 ALA A CA 1
ATOM 2034 C C . ALA A 1 271 ? 6.390 -4.277 -26.474 1.00 98.25 271 ALA A C 1
ATOM 2036 O O . ALA A 1 271 ? 6.070 -3.187 -26.001 1.00 98.25 271 ALA A O 1
ATOM 2037 N N . ILE A 1 272 ? 7.557 -4.855 -26.191 1.00 98.31 272 ILE A N 1
ATOM 2038 C CA . ILE A 1 272 ? 8.596 -4.214 -25.387 1.00 98.31 272 ILE A CA 1
ATOM 2039 C C . ILE A 1 272 ? 9.856 -4.097 -26.237 1.00 98.31 272 ILE A C 1
ATOM 2041 O O . ILE A 1 272 ? 10.450 -5.101 -26.634 1.00 98.31 272 ILE A O 1
ATOM 2045 N N . ALA A 1 273 ? 10.263 -2.861 -26.509 1.00 95.81 273 ALA A N 1
ATOM 2046 C CA . ALA A 1 273 ? 11.409 -2.547 -27.349 1.00 95.81 273 ALA A CA 1
ATOM 2047 C C . ALA A 1 273 ? 12.524 -1.905 -26.523 1.00 95.81 273 ALA A C 1
ATOM 2049 O O . ALA A 1 273 ? 12.285 -1.052 -25.668 1.00 95.81 273 ALA A O 1
ATOM 2050 N N . CYS A 1 274 ? 13.763 -2.292 -26.800 1.00 93.56 274 CYS A N 1
ATOM 2051 C CA . CYS A 1 274 ? 14.937 -1.663 -26.211 1.00 93.56 274 CYS A CA 1
ATOM 2052 C C . CYS A 1 274 ? 16.035 -1.612 -27.271 1.00 93.56 274 CYS A C 1
ATOM 2054 O O . CYS A 1 274 ? 16.520 -2.652 -27.719 1.00 93.56 274 CYS A O 1
ATOM 2056 N N . GLU A 1 275 ? 16.391 -0.408 -27.709 1.00 91.56 275 GLU A N 1
ATOM 2057 C CA . GLU A 1 275 ? 17.470 -0.212 -28.675 1.00 91.56 275 GLU A CA 1
ATOM 2058 C C . GLU A 1 275 ? 18.813 -0.135 -27.934 1.00 91.56 275 GLU A C 1
ATOM 2060 O O . GLU A 1 275 ? 18.937 0.582 -26.939 1.00 91.56 275 GLU A O 1
ATOM 2065 N N . PHE A 1 276 ? 19.808 -0.871 -28.426 1.00 91.00 276 PHE A N 1
ATOM 2066 C CA . PHE A 1 276 ? 21.190 -0.892 -27.943 1.00 91.00 276 PHE A CA 1
ATOM 2067 C C . PHE A 1 276 ? 22.137 -0.336 -29.009 1.00 91.00 276 PHE A C 1
ATOM 2069 O O . PHE A 1 276 ? 21.855 -0.494 -30.198 1.00 91.00 276 PHE A O 1
ATOM 2076 N N . PRO A 1 277 ? 23.279 0.275 -28.645 1.00 90.56 277 PRO A N 1
ATOM 2077 C CA . PRO A 1 277 ? 24.254 0.681 -29.645 1.00 90.56 277 PRO A CA 1
ATOM 2078 C C . PRO A 1 277 ? 24.885 -0.543 -30.316 1.00 90.56 277 PRO A C 1
ATOM 2080 O O . PRO A 1 277 ? 24.940 -1.637 -29.744 1.00 90.56 277 PRO A O 1
ATOM 2083 N N . SER A 1 278 ? 25.456 -0.329 -31.500 1.00 87.44 278 SER A N 1
ATOM 2084 C CA . SER A 1 278 ? 26.082 -1.382 -32.316 1.00 87.44 278 SER A CA 1
ATOM 2085 C C . SER A 1 278 ? 27.244 -2.126 -31.656 1.00 87.44 278 SER A C 1
ATOM 2087 O O . SER A 1 278 ? 27.599 -3.211 -32.105 1.00 87.44 278 SER A O 1
ATOM 2089 N N . PHE A 1 279 ? 27.826 -1.574 -30.592 1.00 86.19 279 PHE A N 1
ATOM 2090 C CA . PHE A 1 279 ? 28.932 -2.186 -29.855 1.00 86.19 279 PHE A CA 1
ATOM 2091 C C . PHE A 1 279 ? 28.508 -2.898 -28.561 1.00 86.19 279 PHE A C 1
ATOM 2093 O O . PHE A 1 279 ? 29.347 -3.553 -27.949 1.00 86.19 279 PHE A O 1
ATOM 2100 N N . GLU A 1 280 ? 27.250 -2.761 -28.119 1.00 84.25 280 GLU A N 1
ATOM 2101 C CA . GLU A 1 280 ? 26.767 -3.412 -26.890 1.00 84.25 280 GLU A CA 1
ATOM 2102 C C . GLU A 1 280 ? 25.902 -4.644 -27.165 1.00 84.25 280 GLU A C 1
ATOM 2104 O O . GLU A 1 280 ? 25.985 -5.569 -26.371 1.00 84.25 280 GLU A O 1
ATOM 2109 N N . GLY A 1 281 ? 25.075 -4.694 -28.222 1.00 67.88 281 GLY A N 1
ATOM 2110 C CA . GLY A 1 281 ? 23.997 -5.701 -28.309 1.00 67.88 281 GLY A CA 1
ATOM 2111 C C . GLY A 1 281 ? 23.798 -6.457 -29.636 1.00 67.88 281 GLY A C 1
ATOM 2112 O O . GLY A 1 281 ? 24.430 -6.094 -30.629 1.00 67.88 281 GLY A O 1
ATOM 2113 N N . PRO A 1 282 ? 22.883 -7.472 -29.642 1.00 68.69 282 PRO A N 1
ATOM 2114 C CA . PRO A 1 282 ? 22.367 -8.168 -28.459 1.00 68.69 282 PRO A CA 1
ATOM 2115 C C . PRO A 1 282 ? 23.341 -9.298 -28.080 1.00 68.69 282 PRO A C 1
ATOM 2117 O O . PRO A 1 282 ? 23.828 -10.036 -28.936 1.00 68.69 282 PRO A O 1
ATOM 2120 N N . LEU A 1 283 ? 23.636 -9.445 -26.790 1.00 73.56 283 LEU A N 1
ATOM 2121 C CA . LEU A 1 283 ? 24.564 -10.467 -26.302 1.00 73.56 283 LEU A CA 1
ATOM 2122 C C . LEU A 1 283 ? 23.838 -11.522 -25.465 1.00 73.56 283 LEU A C 1
ATOM 2124 O O . LEU A 1 283 ? 22.705 -11.333 -25.019 1.00 73.56 283 LEU A O 1
ATOM 2128 N N . ALA A 1 284 ? 24.518 -12.645 -25.248 1.00 80.69 284 ALA A N 1
ATOM 2129 C CA . ALA A 1 284 ? 24.040 -13.694 -24.365 1.00 80.69 284 ALA A CA 1
ATOM 2130 C C . ALA A 1 284 ? 23.989 -13.227 -22.897 1.00 80.69 284 ALA A C 1
ATOM 2132 O O . ALA A 1 284 ? 24.816 -12.429 -22.451 1.00 80.69 284 ALA A O 1
ATOM 2133 N N . ASN A 1 285 ? 23.066 -13.812 -22.129 1.00 86.88 285 ASN A N 1
ATOM 2134 C CA . ASN A 1 285 ? 22.967 -13.713 -20.667 1.00 86.88 285 ASN A CA 1
ATOM 2135 C C . ASN A 1 285 ? 22.620 -12.328 -20.086 1.00 86.88 285 ASN A C 1
ATOM 2137 O O . ASN A 1 285 ? 23.056 -11.988 -18.984 1.00 86.88 285 ASN A O 1
ATOM 2141 N N . TRP A 1 286 ? 21.798 -11.538 -20.769 1.00 93.06 286 TRP A N 1
ATOM 2142 C CA . TRP A 1 286 ? 21.380 -10.224 -20.276 1.00 93.06 286 TRP A CA 1
ATOM 2143 C C . TRP A 1 286 ? 20.242 -10.304 -19.257 1.00 93.06 286 TRP A C 1
ATOM 2145 O O . TRP A 1 286 ? 19.224 -10.925 -19.561 1.00 93.06 286 TRP A O 1
ATOM 2155 N N . PRO A 1 287 ? 20.366 -9.673 -18.072 1.00 95.69 287 PRO A N 1
ATOM 2156 C CA . PRO A 1 287 ? 19.302 -9.683 -17.078 1.00 95.69 287 PRO A CA 1
ATOM 2157 C C . PRO A 1 287 ? 18.104 -8.871 -17.570 1.00 95.69 287 PRO A C 1
ATOM 2159 O O . PRO A 1 287 ? 18.259 -7.745 -18.048 1.00 95.69 287 PRO A O 1
ATOM 2162 N N . VAL A 1 288 ? 16.910 -9.442 -17.429 1.00 97.69 288 VAL A N 1
ATOM 2163 C CA . VAL A 1 288 ? 15.636 -8.787 -17.738 1.00 97.69 288 VAL A CA 1
ATOM 2164 C C . VAL A 1 288 ? 14.886 -8.576 -16.433 1.00 97.69 288 VAL A C 1
ATOM 2166 O O . VAL A 1 288 ? 14.381 -9.534 -15.851 1.00 97.69 288 VAL A O 1
ATOM 2169 N N . ALA A 1 289 ? 14.836 -7.335 -15.956 1.00 98.25 289 ALA A N 1
ATOM 2170 C CA . ALA A 1 289 ? 14.181 -6.970 -14.701 1.00 98.25 289 ALA A CA 1
ATOM 2171 C C . ALA A 1 289 ? 12.976 -6.074 -14.971 1.00 98.25 289 ALA A C 1
ATOM 2173 O O . ALA A 1 289 ? 13.062 -5.158 -15.782 1.00 98.25 289 ALA A O 1
ATOM 2174 N N . PHE A 1 290 ? 11.868 -6.329 -14.290 1.00 98.38 290 PHE A N 1
ATOM 2175 C CA . PHE A 1 290 ? 10.617 -5.601 -14.455 1.00 98.38 290 PHE A CA 1
ATOM 2176 C C . PHE A 1 290 ? 9.817 -5.509 -13.156 1.00 98.38 290 PHE A C 1
ATOM 2178 O O . PHE A 1 290 ? 10.028 -6.293 -12.225 1.00 98.38 290 PHE A O 1
ATOM 2185 N N . GLU A 1 291 ? 8.863 -4.581 -13.147 1.00 98.12 291 GLU A N 1
ATOM 2186 C CA . GLU A 1 291 ? 7.881 -4.377 -12.083 1.00 98.12 291 GLU A CA 1
ATOM 2187 C C . GLU A 1 291 ? 6.459 -4.554 -12.626 1.00 98.12 291 GLU A C 1
ATOM 2189 O O . GLU A 1 291 ? 6.160 -4.196 -13.768 1.00 98.12 291 GLU A O 1
ATOM 2194 N N . LEU A 1 292 ? 5.578 -5.119 -11.800 1.00 97.88 292 LEU A N 1
ATOM 2195 C CA . LEU A 1 292 ? 4.161 -5.292 -12.113 1.00 97.88 292 LEU A CA 1
ATOM 2196 C C . LEU A 1 292 ? 3.336 -4.214 -11.420 1.00 97.88 292 LEU A C 1
ATOM 2198 O O . LEU A 1 292 ? 3.681 -3.759 -10.330 1.00 97.88 292 LEU A O 1
ATOM 2202 N N . ASN A 1 293 ? 2.201 -3.856 -12.013 1.00 96.94 293 ASN A N 1
ATOM 2203 C CA . ASN A 1 293 ? 1.263 -2.921 -11.397 1.00 96.94 293 ASN A CA 1
ATOM 2204 C C . ASN A 1 293 ? 0.409 -3.537 -10.275 1.00 96.94 293 ASN A C 1
ATOM 2206 O O . ASN A 1 293 ? -0.263 -2.795 -9.561 1.00 96.94 293 ASN A O 1
ATOM 2210 N N . SER A 1 294 ? 0.438 -4.863 -10.103 1.00 96.25 294 SER A N 1
ATOM 2211 C CA . SER A 1 294 ? -0.280 -5.563 -9.037 1.00 96.25 294 SER A CA 1
ATOM 2212 C C . SER A 1 294 ? 0.605 -6.581 -8.316 1.00 96.25 294 SER A C 1
ATOM 2214 O O . SER A 1 294 ? 1.269 -7.388 -8.972 1.00 96.25 294 SER A O 1
ATOM 2216 N N . PRO A 1 295 ? 0.573 -6.618 -6.969 1.00 93.94 295 PRO A N 1
ATOM 2217 C CA . PRO A 1 295 ? 1.270 -7.631 -6.181 1.00 93.94 295 PRO A CA 1
ATOM 2218 C C . PRO A 1 295 ? 0.579 -9.004 -6.216 1.00 93.94 295 PRO A C 1
ATOM 2220 O O . PRO A 1 295 ? 1.145 -9.976 -5.724 1.00 93.94 295 PRO A O 1
ATOM 2223 N N . THR A 1 296 ? -0.648 -9.092 -6.744 1.00 94.50 296 THR A N 1
ATOM 2224 C CA . THR A 1 296 ? -1.393 -10.360 -6.866 1.00 94.50 296 THR A CA 1
ATOM 2225 C C . THR A 1 296 ? -1.235 -11.015 -8.237 1.00 94.50 296 THR A C 1
ATOM 2227 O O . THR A 1 296 ? -1.618 -12.174 -8.408 1.00 94.50 296 THR A O 1
ATOM 2230 N N . ALA A 1 297 ? -0.655 -10.298 -9.204 1.00 97.25 297 ALA A N 1
ATOM 2231 C CA . ALA A 1 297 ? -0.340 -10.841 -10.513 1.00 97.25 297 ALA A CA 1
ATOM 2232 C C . ALA A 1 297 ? 0.823 -11.843 -10.430 1.00 97.25 297 ALA A C 1
ATOM 2234 O O . ALA A 1 297 ? 1.757 -11.701 -9.642 1.00 97.25 29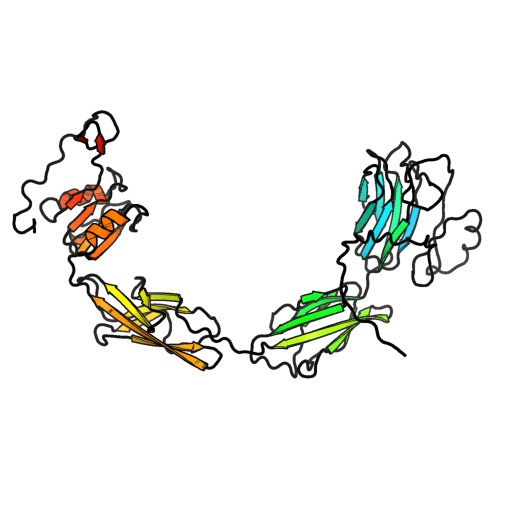7 ALA A O 1
ATOM 2235 N N . THR A 1 298 ? 0.772 -12.860 -11.284 1.00 97.44 298 THR A N 1
ATOM 2236 C CA . THR A 1 298 ? 1.811 -13.888 -11.418 1.00 97.44 298 THR A CA 1
ATOM 2237 C C . THR A 1 298 ? 2.446 -13.820 -12.800 1.00 97.44 298 THR A C 1
ATOM 2239 O O . THR A 1 298 ? 1.827 -13.345 -13.752 1.00 97.44 298 THR A O 1
ATOM 2242 N N . VAL A 1 299 ? 3.690 -14.284 -12.915 1.00 97.94 299 VAL A N 1
ATOM 2243 C CA . VAL A 1 299 ? 4.469 -14.252 -14.160 1.00 97.94 299 VAL A CA 1
ATOM 2244 C C . VAL A 1 299 ? 5.191 -15.569 -14.393 1.00 97.94 299 VAL A C 1
ATOM 2246 O O . VAL A 1 299 ? 5.602 -16.232 -13.443 1.00 97.94 299 VAL A O 1
ATOM 2249 N N . ASP A 1 300 ? 5.353 -15.942 -15.660 1.00 97.75 300 ASP A N 1
ATOM 2250 C CA . ASP A 1 300 ? 6.100 -17.135 -16.084 1.00 97.75 300 ASP A CA 1
ATOM 2251 C C . ASP A 1 300 ? 7.614 -16.902 -16.228 1.00 97.75 300 ASP A C 1
ATOM 2253 O O . ASP A 1 300 ? 8.369 -17.847 -16.457 1.00 97.75 300 ASP A O 1
ATOM 2257 N N . TYR A 1 301 ? 8.066 -15.660 -16.044 1.00 97.56 301 TYR A N 1
ATOM 2258 C CA . TYR A 1 301 ? 9.471 -15.278 -16.054 1.00 97.56 301 TYR A CA 1
ATOM 2259 C C . TYR A 1 301 ? 9.881 -14.653 -14.722 1.00 97.56 301 TYR A C 1
ATOM 2261 O O . TYR A 1 301 ? 9.231 -13.738 -14.216 1.00 97.56 301 TYR A O 1
ATOM 2269 N N . VAL A 1 302 ? 11.002 -15.109 -14.163 1.00 97.00 302 VAL A N 1
ATOM 2270 C CA . VAL A 1 302 ? 11.538 -14.563 -12.912 1.00 97.00 302 VAL A CA 1
ATOM 2271 C C . VAL A 1 302 ? 12.293 -13.266 -13.206 1.00 97.00 302 VAL A C 1
ATOM 2273 O O . VAL A 1 302 ? 13.382 -13.297 -13.783 1.00 97.00 302 VAL A O 1
ATOM 2276 N N . SER A 1 303 ? 11.720 -12.131 -12.793 1.00 97.62 303 SER A N 1
ATOM 2277 C CA . SER A 1 303 ? 12.329 -10.798 -12.914 1.00 97.62 303 SER A CA 1
ATOM 2278 C C . SER A 1 303 ? 13.776 -10.786 -12.397 1.00 97.62 303 SER A C 1
ATOM 2280 O O . SER A 1 303 ? 14.075 -11.309 -11.324 1.00 97.62 303 SER A O 1
ATOM 2282 N N . GLY A 1 304 ? 14.685 -10.223 -13.193 1.00 96.94 304 GLY A N 1
ATOM 2283 C CA . GLY A 1 304 ? 16.128 -10.174 -12.952 1.00 96.94 304 GLY A CA 1
ATOM 2284 C C . GLY A 1 304 ? 16.918 -11.341 -13.551 1.00 96.94 304 GLY A C 1
ATOM 2285 O O . GLY A 1 304 ? 18.143 -11.254 -13.630 1.00 96.94 304 GLY A O 1
ATOM 2286 N N . SER A 1 305 ? 16.257 -12.407 -14.013 1.00 96.62 305 SER A N 1
ATOM 2287 C CA . SER A 1 305 ? 16.946 -13.535 -14.653 1.00 96.62 305 SER A CA 1
ATOM 2288 C C . SER A 1 305 ? 17.589 -13.126 -15.975 1.00 96.62 305 SER A C 1
ATOM 2290 O O . SER A 1 305 ? 17.069 -12.263 -16.691 1.00 96.62 305 SER A O 1
ATOM 2292 N N . SER A 1 306 ? 18.707 -13.768 -16.309 1.00 95.31 306 SER A N 1
ATOM 2293 C CA . SER A 1 306 ? 19.397 -13.590 -17.586 1.00 95.31 306 SER A CA 1
ATOM 2294 C C . SER A 1 306 ? 18.695 -14.325 -18.729 1.00 95.31 306 SER A C 1
ATOM 2296 O O . SER A 1 306 ? 18.293 -15.476 -18.574 1.00 95.31 306 SER A O 1
ATOM 2298 N N . PHE A 1 307 ? 18.631 -13.686 -19.897 1.00 95.44 307 PHE A N 1
ATOM 2299 C CA . PHE A 1 307 ? 18.139 -14.265 -21.144 1.00 95.44 307 PHE A CA 1
ATOM 2300 C C . PHE A 1 307 ? 19.183 -14.130 -22.261 1.00 95.44 307 PHE A C 1
ATOM 2302 O O . PHE A 1 307 ? 19.909 -13.136 -22.336 1.00 95.44 307 PHE A O 1
ATOM 2309 N N . ASP A 1 308 ? 19.279 -15.138 -23.129 1.00 95.06 308 ASP A N 1
ATOM 2310 C CA . ASP A 1 308 ? 20.195 -15.137 -24.272 1.00 95.06 308 ASP A CA 1
ATOM 2311 C C . ASP A 1 308 ? 19.493 -14.623 -25.535 1.00 95.06 308 ASP A C 1
ATOM 2313 O O . ASP A 1 308 ? 18.879 -15.390 -26.285 1.00 95.06 308 ASP A O 1
ATOM 2317 N N . PHE A 1 309 ? 19.615 -13.312 -25.764 1.00 93.12 309 PHE A N 1
ATOM 2318 C CA . PHE A 1 309 ? 19.071 -12.657 -26.952 1.00 93.12 309 PHE A CA 1
ATOM 2319 C C . PHE A 1 309 ? 19.905 -12.879 -28.223 1.00 93.12 309 PHE A C 1
ATOM 2321 O O . PHE A 1 309 ? 19.430 -12.594 -29.322 1.00 93.12 309 PHE A O 1
ATOM 2328 N N . ALA A 1 310 ? 21.133 -13.396 -28.098 1.00 89.25 310 ALA A N 1
ATOM 2329 C CA . ALA A 1 310 ? 21.952 -13.768 -29.248 1.00 89.25 310 ALA A CA 1
ATOM 2330 C C . ALA A 1 310 ? 21.478 -15.101 -29.851 1.00 89.25 310 ALA A C 1
ATOM 2332 O O . ALA A 1 310 ? 21.482 -15.266 -31.070 1.00 89.25 310 ALA A O 1
ATOM 2333 N N . ALA A 1 311 ? 21.027 -16.032 -29.004 1.00 92.00 311 ALA A N 1
ATOM 2334 C CA . ALA A 1 311 ? 20.417 -17.289 -29.434 1.00 92.00 311 ALA A CA 1
ATOM 2335 C C . ALA A 1 311 ? 18.919 -17.153 -29.766 1.00 92.00 311 ALA A C 1
ATOM 2337 O O . ALA A 1 311 ? 18.424 -17.854 -30.648 1.00 92.00 311 ALA A O 1
ATOM 2338 N N . ASN A 1 312 ? 18.193 -16.262 -29.078 1.00 92.62 312 ASN A N 1
ATOM 2339 C CA . ASN A 1 312 ? 16.748 -16.085 -29.235 1.00 92.62 312 ASN A CA 1
ATOM 2340 C C . ASN A 1 312 ? 16.394 -14.607 -29.428 1.00 92.62 312 ASN A C 1
ATOM 2342 O O . ASN A 1 312 ? 16.500 -13.817 -28.500 1.00 92.62 312 ASN A O 1
ATOM 2346 N N . ALA A 1 313 ? 15.887 -14.230 -30.601 1.00 90.81 313 ALA A N 1
ATOM 2347 C CA . ALA A 1 313 ? 15.623 -12.823 -30.926 1.00 90.81 313 ALA A CA 1
ATOM 2348 C C . ALA A 1 313 ? 14.572 -12.132 -30.027 1.00 90.81 313 ALA A C 1
ATOM 2350 O O . ALA A 1 313 ? 14.495 -10.905 -30.008 1.00 90.81 313 ALA A O 1
ATOM 2351 N N . SER A 1 314 ? 13.759 -12.897 -29.293 1.00 94.81 314 SER A N 1
ATOM 2352 C CA . SER A 1 314 ? 12.715 -12.359 -28.421 1.00 94.81 314 SER A CA 1
ATOM 2353 C C . SER A 1 314 ? 12.492 -13.213 -27.176 1.00 94.81 314 SER A C 1
ATOM 2355 O O . SER A 1 314 ? 12.546 -14.442 -27.250 1.00 94.81 314 SER A O 1
ATOM 2357 N N . LEU A 1 315 ? 12.130 -12.561 -26.072 1.00 96.94 315 LEU A N 1
ATOM 2358 C CA . LEU A 1 315 ? 11.629 -13.187 -24.848 1.00 96.94 315 LEU A CA 1
ATOM 2359 C C . LEU A 1 315 ? 10.121 -12.929 -24.733 1.00 96.94 315 LEU A C 1
ATOM 2361 O O . LEU A 1 315 ? 9.669 -11.798 -24.886 1.00 96.94 315 LEU A O 1
ATOM 2365 N N . THR A 1 316 ? 9.345 -13.970 -24.438 1.00 98.06 316 THR A N 1
ATOM 2366 C CA . THR A 1 316 ? 7.917 -13.843 -24.118 1.00 98.06 316 THR A CA 1
ATOM 2367 C C . THR A 1 316 ? 7.731 -13.882 -22.606 1.00 98.06 316 THR A C 1
ATOM 2369 O O . THR A 1 316 ? 8.255 -14.785 -21.961 1.00 98.06 316 THR A O 1
ATOM 2372 N N . ILE A 1 317 ? 6.989 -12.919 -22.058 1.00 98.56 317 ILE A N 1
ATOM 2373 C CA . ILE A 1 317 ? 6.604 -12.859 -20.644 1.00 98.56 317 ILE A CA 1
ATOM 2374 C C . ILE A 1 317 ? 5.081 -12.861 -20.578 1.00 98.56 317 ILE A C 1
ATOM 2376 O O . ILE A 1 317 ? 4.425 -11.986 -21.141 1.00 98.56 317 ILE A O 1
ATOM 2380 N N . LYS A 1 318 ? 4.503 -13.830 -19.882 1.00 98.50 318 LYS A N 1
ATOM 2381 C CA . LYS A 1 318 ? 3.069 -13.930 -19.640 1.00 98.50 318 LYS A CA 1
ATOM 2382 C C . LYS A 1 318 ? 2.760 -13.483 -18.219 1.00 98.50 318 LYS A C 1
ATOM 2384 O O . LYS A 1 318 ? 3.153 -14.138 -17.255 1.00 98.50 318 LYS A O 1
ATOM 2389 N N . VAL A 1 319 ? 2.003 -12.399 -18.103 1.00 98.56 319 VAL A N 1
ATOM 2390 C CA . VAL A 1 319 ? 1.465 -11.902 -16.835 1.00 98.56 319 VAL A CA 1
ATOM 2391 C C . VAL A 1 319 ? 0.027 -12.384 -16.689 1.00 98.56 319 VAL A C 1
ATOM 2393 O O . VAL A 1 319 ? -0.776 -12.245 -17.611 1.00 98.56 319 VAL A O 1
ATOM 2396 N N . LYS A 1 320 ? -0.312 -12.948 -15.534 1.00 98.25 320 LYS A N 1
ATOM 2397 C CA . LYS A 1 320 ? -1.653 -13.425 -15.192 1.00 98.25 320 LYS A CA 1
ATOM 2398 C C . LYS A 1 320 ? -2.170 -12.685 -13.966 1.00 98.25 320 LYS A C 1
ATOM 2400 O O . LYS A 1 320 ? -1.539 -12.748 -12.913 1.00 98.25 320 LYS A O 1
ATOM 2405 N N . ALA A 1 321 ? -3.307 -12.012 -14.110 1.00 97.81 321 ALA A N 1
ATOM 2406 C CA . ALA A 1 321 ? -4.011 -11.346 -13.016 1.00 97.81 321 ALA A CA 1
ATOM 2407 C C . ALA A 1 321 ? -4.695 -12.358 -12.075 1.00 97.81 321 ALA A C 1
ATOM 2409 O O . ALA A 1 321 ? -4.817 -13.545 -12.393 1.00 97.81 321 ALA A O 1
ATOM 2410 N N . GLN A 1 322 ? -5.185 -11.884 -10.927 1.00 96.38 322 GLN A N 1
ATOM 2411 C CA . GLN A 1 322 ? -5.900 -12.712 -9.949 1.00 96.38 322 GLN A CA 1
ATOM 2412 C C . GLN A 1 322 ? -7.188 -13.332 -10.526 1.00 96.38 322 GLN A C 1
ATOM 2414 O O . GLN A 1 322 ? -7.577 -14.432 -10.134 1.00 96.38 322 GLN A O 1
ATOM 2419 N N . ASP A 1 323 ? -7.832 -12.663 -11.485 1.00 95.88 323 ASP A N 1
ATOM 2420 C CA . ASP A 1 323 ? -9.014 -13.152 -12.211 1.00 95.88 323 ASP A CA 1
ATOM 2421 C C . ASP A 1 323 ? -8.703 -14.235 -13.266 1.00 95.88 323 ASP A C 1
ATOM 2423 O O . ASP A 1 323 ? -9.613 -14.744 -13.921 1.00 95.88 323 ASP A O 1
ATOM 2427 N N . ASN A 1 324 ? -7.431 -14.625 -13.403 1.00 95.56 324 ASN A N 1
ATOM 2428 C CA . ASN A 1 324 ? -6.872 -15.514 -14.425 1.00 95.56 324 ASN A CA 1
ATOM 2429 C C . ASN A 1 324 ? -6.820 -14.942 -15.847 1.00 95.56 324 ASN A C 1
ATOM 2431 O O . ASN A 1 324 ? -6.418 -15.661 -16.765 1.00 95.56 324 ASN A O 1
ATOM 2435 N N . SER A 1 325 ? -7.178 -13.675 -16.058 1.00 97.69 325 SER A N 1
ATOM 2436 C CA . SER A 1 325 ? -6.924 -13.021 -17.337 1.00 97.69 325 SER A CA 1
ATOM 2437 C C . SER A 1 325 ? -5.414 -12.891 -17.563 1.00 97.69 325 SER A C 1
ATOM 2439 O O . SER A 1 325 ? -4.644 -12.597 -16.647 1.00 97.69 325 SER A O 1
ATOM 2441 N N . GLU A 1 326 ? -4.976 -13.146 -18.793 1.00 97.94 326 GLU A N 1
ATOM 2442 C CA . GLU A 1 326 ? -3.560 -13.150 -19.164 1.00 97.94 326 GLU A CA 1
ATOM 2443 C C . GLU A 1 326 ? -3.245 -11.987 -20.105 1.00 97.94 326 GLU A C 1
ATOM 2445 O O . GLU A 1 326 ? -4.077 -11.563 -20.911 1.00 97.94 326 GLU A O 1
ATOM 2450 N N . LYS A 1 327 ? -2.013 -11.493 -20.019 1.00 98.38 327 LYS A N 1
ATOM 2451 C CA . LYS A 1 327 ? -1.415 -10.580 -20.982 1.00 98.38 327 LYS A CA 1
ATOM 2452 C C . LYS A 1 327 ? -0.027 -11.074 -21.348 1.00 98.38 327 LYS A C 1
ATOM 2454 O O . LYS A 1 327 ? 0.741 -11.488 -20.485 1.00 98.38 327 LYS A O 1
ATOM 2459 N N . ILE A 1 328 ? 0.272 -11.047 -22.640 1.00 98.50 328 ILE A N 1
ATOM 2460 C CA . ILE A 1 328 ? 1.554 -11.488 -23.176 1.00 98.50 328 ILE A CA 1
ATOM 2461 C C . ILE A 1 328 ? 2.351 -10.256 -23.581 1.00 98.50 328 ILE A C 1
ATOM 2463 O O . ILE A 1 328 ? 1.861 -9.422 -24.340 1.00 98.50 328 ILE A O 1
ATOM 2467 N N . TYR A 1 329 ? 3.580 -10.183 -23.087 1.00 98.69 329 TYR A N 1
ATOM 2468 C CA . TYR A 1 329 ? 4.577 -9.208 -23.482 1.00 98.69 329 TYR A CA 1
ATOM 2469 C C . TYR A 1 329 ? 5.667 -9.877 -24.308 1.00 98.69 329 TYR A C 1
ATOM 2471 O O . TYR A 1 329 ? 6.150 -10.954 -23.953 1.00 98.69 329 TYR A O 1
ATOM 2479 N N . VAL A 1 330 ? 6.069 -9.231 -25.400 1.00 98.19 330 VAL A N 1
ATOM 2480 C CA . VAL A 1 330 ? 7.141 -9.712 -26.277 1.00 98.19 330 VAL A CA 1
ATOM 2481 C C . VAL A 1 330 ? 8.286 -8.712 -26.240 1.00 98.19 330 VAL A C 1
ATOM 2483 O O . VAL A 1 330 ? 8.205 -7.620 -26.801 1.00 98.19 330 VAL A O 1
ATOM 2486 N N . VAL A 1 331 ? 9.359 -9.101 -25.560 1.00 97.75 331 VAL A N 1
ATOM 2487 C CA . VAL A 1 331 ? 10.582 -8.318 -25.402 1.00 97.75 331 VAL A CA 1
ATOM 2488 C C . VAL A 1 331 ? 11.491 -8.583 -26.591 1.00 97.75 331 VAL A C 1
ATOM 2490 O O . VAL A 1 331 ? 11.984 -9.697 -26.760 1.00 97.75 331 VAL A O 1
ATOM 2493 N N . THR A 1 332 ? 11.720 -7.553 -27.402 1.00 95.06 332 THR A N 1
ATOM 2494 C CA . THR A 1 332 ? 12.549 -7.621 -28.611 1.00 95.06 332 THR A CA 1
ATOM 2495 C C . THR A 1 332 ? 13.601 -6.514 -28.559 1.00 95.06 332 THR A C 1
ATOM 2497 O O . THR A 1 332 ? 13.323 -5.380 -28.965 1.00 95.06 332 THR A O 1
ATOM 2500 N N . PRO A 1 333 ? 14.801 -6.783 -28.014 1.00 94.00 333 PRO A N 1
ATOM 2501 C CA . PRO A 1 333 ? 15.887 -5.825 -28.094 1.00 94.00 333 PRO A CA 1
ATOM 2502 C C . PRO A 1 333 ? 16.380 -5.713 -29.538 1.00 94.00 333 PRO A C 1
ATOM 2504 O O . PRO A 1 333 ? 16.434 -6.697 -30.275 1.00 94.00 333 PRO A O 1
ATOM 2507 N N . THR A 1 334 ? 16.777 -4.512 -29.941 1.00 91.69 334 THR A N 1
ATOM 2508 C CA . THR A 1 334 ? 17.316 -4.249 -31.277 1.00 91.69 334 THR A CA 1
ATOM 2509 C C . THR A 1 334 ? 18.688 -3.613 -31.183 1.00 91.69 334 THR A C 1
ATOM 2511 O O . THR A 1 334 ? 18.977 -2.855 -30.260 1.00 91.69 334 THR A O 1
ATOM 2514 N N . VAL A 1 335 ? 19.527 -3.875 -32.179 1.00 90.06 335 VAL A N 1
ATOM 2515 C CA . VAL A 1 335 ? 20.807 -3.184 -32.332 1.00 90.06 335 VAL A CA 1
ATOM 2516 C C . VAL A 1 335 ? 20.626 -2.013 -33.263 1.00 90.06 335 VAL A C 1
ATOM 2518 O O . VAL A 1 335 ? 20.133 -2.171 -34.380 1.00 90.06 335 VAL A O 1
ATOM 2521 N N . SER A 1 336 ? 21.060 -0.846 -32.817 1.00 91.19 336 SER A N 1
ATOM 2522 C CA . SER A 1 336 ? 21.060 0.340 -33.642 1.00 91.19 336 SER A CA 1
ATOM 2523 C C . SER A 1 336 ? 22.052 0.189 -34.785 1.00 91.19 336 SER A C 1
ATOM 2525 O O . SER A 1 336 ? 23.224 -0.125 -34.583 1.00 91.19 336 SER A O 1
ATOM 2527 N N . THR A 1 337 ? 21.598 0.485 -35.998 1.00 90.62 337 THR A N 1
ATOM 2528 C CA . THR A 1 337 ? 22.475 0.667 -37.162 1.00 90.62 337 THR A CA 1
ATOM 2529 C C . THR A 1 337 ? 22.986 2.104 -37.274 1.00 90.62 337 THR A C 1
ATOM 2531 O O . THR A 1 337 ? 23.688 2.441 -38.227 1.00 90.62 337 THR A O 1
ATOM 2534 N N . LYS A 1 338 ? 22.592 2.977 -36.340 1.00 92.50 338 LYS A N 1
ATOM 2535 C CA . LYS A 1 338 ? 22.984 4.382 -36.320 1.00 92.50 338 LYS A CA 1
ATOM 2536 C C . LYS A 1 338 ? 24.439 4.529 -35.876 1.00 92.50 338 LYS A C 1
ATOM 2538 O O . LYS A 1 338 ? 25.024 3.653 -35.239 1.00 92.50 338 LYS A O 1
ATOM 2543 N N . LYS A 1 339 ? 25.014 5.684 -36.197 1.00 92.50 339 LYS A N 1
ATOM 2544 C CA . LYS A 1 339 ? 26.329 6.097 -35.702 1.00 92.50 339 LYS A CA 1
ATOM 2545 C C . LYS A 1 339 ? 26.261 6.410 -34.207 1.00 92.50 339 LYS A C 1
ATOM 2547 O O . LYS A 1 339 ? 25.306 7.047 -33.759 1.00 92.50 339 LYS A O 1
ATOM 2552 N N . ASN A 1 340 ? 27.264 5.970 -33.451 1.00 95.00 340 ASN A N 1
ATOM 2553 C CA . ASN A 1 340 ? 27.296 6.100 -31.997 1.00 95.00 340 ASN A CA 1
ATOM 2554 C C . ASN A 1 340 ? 27.864 7.464 -31.595 1.00 95.00 340 ASN A C 1
ATOM 2556 O O . ASN A 1 340 ? 28.979 7.824 -31.974 1.00 95.00 340 ASN A O 1
ATOM 2560 N N . VAL A 1 341 ? 27.129 8.204 -30.775 1.00 94.62 341 VAL A N 1
ATOM 2561 C CA . VAL A 1 341 ? 27.508 9.528 -30.278 1.00 94.62 341 VAL A CA 1
ATOM 2562 C C . VAL A 1 341 ? 27.685 9.456 -28.768 1.00 94.62 341 VAL A C 1
ATOM 2564 O O . VAL A 1 341 ? 26.756 9.099 -28.049 1.00 94.62 341 VAL A O 1
ATOM 2567 N N . ALA A 1 342 ? 28.866 9.818 -28.276 1.00 95.06 342 ALA A N 1
ATOM 2568 C CA . ALA A 1 342 ? 29.113 9.999 -26.851 1.00 95.06 342 ALA A CA 1
ATOM 2569 C C . ALA A 1 342 ? 28.776 11.436 -26.451 1.00 95.06 342 ALA A C 1
ATOM 2571 O O . ALA A 1 342 ? 29.545 12.344 -26.758 1.00 95.06 342 ALA A O 1
ATOM 2572 N N . LEU A 1 343 ? 27.676 11.654 -25.734 1.00 93.12 343 LEU A N 1
ATOM 2573 C CA . LEU A 1 343 ? 27.372 12.945 -25.118 1.00 93.12 343 LEU A CA 1
ATOM 2574 C C . LEU A 1 343 ? 27.924 12.970 -23.691 1.00 93.12 343 LEU A C 1
ATOM 2576 O O . LEU A 1 343 ? 27.328 12.413 -22.770 1.00 93.12 343 LEU A O 1
ATOM 2580 N N . LEU A 1 344 ? 29.077 13.610 -23.503 1.00 92.00 344 LEU A N 1
ATOM 2581 C CA . LEU A 1 344 ? 29.687 13.778 -22.190 1.00 92.00 344 LEU A CA 1
ATOM 2582 C C . LEU A 1 344 ? 28.996 14.921 -21.438 1.00 92.00 344 LEU A C 1
ATOM 2584 O O . LEU A 1 344 ? 29.159 16.086 -21.804 1.00 92.00 344 LEU A O 1
ATOM 2588 N N . SER A 1 345 ? 28.284 14.599 -20.360 1.00 90.38 345 SER A N 1
ATOM 2589 C CA . SER A 1 345 ? 27.647 15.564 -19.455 1.00 90.38 345 SER A CA 1
ATOM 2590 C C . SER A 1 345 ? 28.106 15.349 -18.014 1.00 90.38 345 SER A C 1
ATOM 2592 O O . SER A 1 345 ? 28.653 14.302 -17.660 1.00 90.38 345 SER A O 1
ATOM 2594 N N . ILE A 1 346 ? 27.912 16.342 -17.144 1.00 87.94 346 ILE A N 1
ATOM 2595 C CA . ILE A 1 346 ? 28.349 16.233 -15.742 1.00 87.94 346 ILE A CA 1
ATOM 2596 C C . ILE A 1 346 ? 27.644 15.094 -14.980 1.00 87.94 346 ILE A C 1
ATOM 2598 O O . ILE A 1 346 ? 28.239 14.481 -14.093 1.00 87.94 346 ILE A O 1
ATOM 2602 N N . ASN A 1 347 ? 26.408 14.766 -15.371 1.00 87.75 347 ASN A N 1
ATOM 2603 C CA . ASN A 1 347 ? 25.570 13.766 -14.709 1.00 87.75 347 ASN A CA 1
ATOM 2604 C C . ASN A 1 347 ? 25.495 12.430 -15.462 1.00 87.75 347 ASN A C 1
ATOM 2606 O O . ASN A 1 347 ? 25.054 11.439 -14.883 1.00 87.75 347 ASN A O 1
ATOM 2610 N N . GLY A 1 348 ? 25.946 12.377 -16.721 1.00 89.25 348 GLY A N 1
ATOM 2611 C CA . GLY A 1 348 ? 25.783 11.202 -17.581 1.00 89.25 348 GLY A CA 1
ATOM 2612 C C . GLY A 1 348 ? 24.326 10.914 -17.928 1.00 89.25 348 GLY A C 1
ATOM 2613 O O . GLY A 1 348 ? 23.961 9.764 -18.121 1.00 89.25 348 GLY A O 1
ATOM 2614 N N . GLN A 1 349 ? 23.500 11.957 -17.964 1.00 85.69 349 GLN A N 1
ATOM 2615 C CA . GLN A 1 349 ? 22.083 11.913 -18.318 1.00 85.69 349 GLN A CA 1
ATOM 2616 C C . GLN A 1 349 ? 21.769 13.047 -19.302 1.00 85.69 349 GLN A C 1
ATOM 2618 O O . GLN A 1 349 ? 22.618 13.922 -19.526 1.00 85.69 349 GLN A O 1
ATOM 2623 N N . ALA A 1 350 ? 20.581 13.003 -19.905 1.00 79.06 350 ALA A N 1
ATOM 2624 C CA . ALA A 1 350 ? 20.036 14.105 -20.694 1.00 79.06 350 ALA A CA 1
ATOM 2625 C C . ALA A 1 350 ? 19.649 15.271 -19.774 1.00 79.06 350 ALA A C 1
ATOM 2627 O O . ALA A 1 350 ? 19.080 15.048 -18.704 1.00 79.06 350 ALA A O 1
ATOM 2628 N N . GLU A 1 351 ? 19.943 16.505 -20.179 1.00 73.88 351 GLU A N 1
ATOM 2629 C CA . GLU A 1 351 ? 19.517 17.696 -19.447 1.00 73.88 351 GLU A CA 1
ATOM 2630 C C . GLU A 1 351 ? 18.170 18.203 -19.994 1.00 73.88 351 GLU A C 1
ATOM 2632 O O . GLU A 1 351 ? 17.845 18.042 -21.170 1.00 73.88 351 GLU A O 1
ATOM 2637 N N . SER A 1 352 ? 17.367 18.844 -19.140 1.00 66.56 352 SER A N 1
ATOM 2638 C CA . SER A 1 352 ? 15.985 19.258 -19.470 1.00 66.56 352 SER A CA 1
ATOM 2639 C C . SER A 1 352 ? 15.836 20.207 -20.673 1.00 66.56 352 SER A C 1
ATOM 2641 O O . SER A 1 352 ? 14.752 20.311 -21.234 1.00 66.56 352 SER A O 1
ATOM 2643 N N . TYR A 1 353 ? 16.897 20.900 -21.087 1.00 68.38 353 TYR A N 1
ATOM 2644 C CA . TYR A 1 353 ? 16.897 21.845 -22.213 1.00 68.38 353 TYR A CA 1
ATOM 2645 C C . TYR A 1 353 ? 17.522 21.270 -23.496 1.00 68.38 353 TYR A C 1
ATOM 2647 O O . TYR A 1 353 ? 17.646 21.987 -24.493 1.00 68.38 353 TYR A O 1
ATOM 2655 N N . ASP A 1 354 ? 17.887 19.986 -23.504 1.00 70.06 354 ASP A N 1
ATOM 2656 C CA . ASP A 1 354 ? 18.555 19.347 -24.640 1.00 70.06 354 ASP A CA 1
ATOM 2657 C C . ASP A 1 354 ? 17.594 18.948 -25.770 1.00 70.06 354 ASP A C 1
ATOM 2659 O O . ASP A 1 354 ? 18.046 18.445 -26.790 1.00 70.06 354 ASP A O 1
ATOM 2663 N N . GLU A 1 355 ? 16.282 19.185 -25.666 1.00 73.19 355 GLU A N 1
ATOM 2664 C CA . GLU A 1 355 ? 15.290 18.719 -26.655 1.00 73.19 355 GLU A CA 1
ATOM 2665 C C . GLU A 1 355 ? 15.637 19.109 -28.106 1.00 73.19 355 GLU A C 1
ATOM 2667 O O . GLU A 1 355 ? 15.522 18.301 -29.032 1.00 73.19 355 GLU A O 1
ATOM 2672 N N . LYS A 1 356 ? 16.132 20.334 -28.325 1.00 73.38 356 LYS A N 1
ATOM 2673 C CA . LYS A 1 356 ? 16.572 20.800 -29.656 1.00 73.38 356 LYS A CA 1
ATOM 2674 C C . LYS A 1 356 ? 17.866 20.134 -30.128 1.00 73.38 356 LYS A C 1
ATOM 2676 O O . LYS A 1 356 ? 18.040 19.904 -31.320 1.00 73.38 356 LYS A O 1
ATOM 2681 N N . LEU A 1 357 ? 18.773 19.832 -29.204 1.00 76.69 357 LEU A N 1
ATOM 2682 C CA . LEU A 1 357 ? 20.021 19.134 -29.500 1.00 76.69 357 LEU A CA 1
ATOM 2683 C C . LEU A 1 357 ? 19.749 17.654 -29.803 1.00 76.69 357 LEU A C 1
ATOM 2685 O O . LEU A 1 357 ? 20.198 17.132 -30.817 1.00 76.69 357 LEU A O 1
ATOM 2689 N N . LEU A 1 358 ? 18.966 16.992 -28.951 1.00 80.12 358 LEU A N 1
ATOM 2690 C CA . LEU A 1 358 ? 18.598 15.585 -29.081 1.00 80.12 358 LEU A CA 1
ATOM 2691 C C . LEU A 1 358 ? 17.732 15.335 -30.317 1.00 80.12 358 LEU A C 1
ATOM 2693 O O . LEU A 1 358 ? 17.909 14.315 -30.975 1.00 80.12 358 LEU A O 1
ATOM 2697 N N . SER A 1 359 ? 16.866 16.279 -30.699 1.00 82.38 359 SER A N 1
ATOM 2698 C CA . SER A 1 359 ? 16.140 16.194 -31.974 1.00 82.38 359 SER A CA 1
ATOM 2699 C C . SER A 1 359 ? 17.064 16.310 -33.190 1.00 82.38 359 SER A C 1
ATOM 2701 O O . SER A 1 359 ? 16.882 15.560 -34.147 1.00 82.38 359 SER A O 1
ATOM 2703 N N . ALA A 1 360 ? 18.098 17.160 -33.151 1.00 83.62 360 ALA A N 1
ATOM 2704 C CA . ALA A 1 360 ? 19.122 17.191 -34.201 1.00 83.62 360 ALA A CA 1
ATOM 2705 C C . ALA A 1 360 ? 19.933 15.880 -34.268 1.00 83.62 360 ALA A C 1
ATOM 2707 O O . ALA A 1 360 ? 20.363 15.473 -35.346 1.00 83.62 360 ALA A O 1
ATOM 2708 N N . PHE A 1 361 ? 20.086 15.186 -33.135 1.00 88.69 361 PHE A N 1
ATOM 2709 C CA . PHE A 1 361 ? 20.725 13.873 -33.059 1.00 88.69 361 PHE A CA 1
ATOM 2710 C C . PHE A 1 361 ? 19.781 12.677 -33.267 1.00 88.69 361 PHE A C 1
ATOM 2712 O O . PHE A 1 361 ? 20.236 11.544 -33.154 1.00 88.69 361 PHE A O 1
ATOM 2719 N N . ALA A 1 362 ? 18.509 12.869 -33.633 1.00 87.81 362 ALA A N 1
ATOM 2720 C CA . ALA A 1 362 ? 17.571 11.761 -33.869 1.00 87.81 362 ALA A CA 1
ATOM 2721 C C . ALA A 1 362 ? 18.076 10.657 -34.845 1.00 87.81 362 ALA A C 1
ATOM 2723 O O . ALA A 1 362 ? 17.775 9.475 -34.616 1.00 87.81 362 ALA A O 1
ATOM 2724 N N . PRO A 1 363 ? 18.869 10.976 -35.897 1.00 91.19 363 PRO A N 1
ATOM 2725 C CA . PRO A 1 363 ? 19.479 9.972 -36.779 1.00 91.19 363 PRO A CA 1
ATOM 2726 C C . PRO A 1 363 ? 20.635 9.175 -36.153 1.00 91.19 363 PRO A C 1
ATOM 2728 O O . PRO A 1 363 ? 21.103 8.210 -36.755 1.00 91.19 363 PRO A O 1
ATOM 2731 N N . TYR A 1 364 ? 21.108 9.567 -34.971 1.00 92.75 364 TYR A N 1
ATOM 2732 C CA . TYR A 1 364 ? 22.242 8.974 -34.270 1.00 92.75 364 TYR A CA 1
ATOM 2733 C C . TYR A 1 364 ? 21.790 8.168 -33.055 1.00 92.75 364 TYR A C 1
ATOM 2735 O O . TYR A 1 364 ? 20.675 8.319 -32.552 1.00 92.75 364 TYR A O 1
ATOM 2743 N N . TYR A 1 365 ? 22.681 7.309 -32.573 1.00 92.81 365 TYR A N 1
ATOM 2744 C CA . TYR A 1 365 ? 22.516 6.647 -31.292 1.00 92.81 365 TYR A CA 1
ATOM 2745 C C . TYR A 1 365 ? 23.297 7.411 -30.224 1.00 92.81 365 TYR A C 1
ATOM 2747 O O . TYR A 1 365 ? 24.527 7.365 -30.202 1.00 92.81 365 TYR A O 1
ATOM 2755 N N . VAL A 1 366 ? 22.601 8.140 -29.354 1.00 92.75 366 VAL A N 1
ATOM 2756 C CA . VAL A 1 366 ? 23.240 8.979 -28.331 1.00 92.75 366 VAL A CA 1
ATOM 2757 C C . VAL A 1 366 ? 23.369 8.210 -27.019 1.00 92.75 366 VAL A C 1
ATOM 2759 O O . VAL A 1 366 ? 22.374 7.834 -26.403 1.00 92.75 366 VAL A O 1
ATOM 2762 N N . SER A 1 367 ? 24.605 8.017 -26.562 1.00 92.38 367 SER A N 1
ATOM 2763 C CA . SER A 1 367 ? 24.917 7.521 -25.222 1.00 92.38 367 SER A CA 1
ATOM 2764 C C . SER A 1 367 ? 25.360 8.674 -24.333 1.00 92.38 367 SER A C 1
ATOM 2766 O O . SER A 1 367 ? 26.291 9.410 -24.667 1.00 92.38 367 SER A O 1
ATOM 2768 N N . HIS A 1 368 ? 24.731 8.807 -23.168 1.00 91.62 368 HIS A N 1
ATOM 2769 C CA . HIS A 1 368 ? 25.100 9.816 -22.184 1.00 91.62 368 HIS A CA 1
ATOM 2770 C C . HIS A 1 368 ? 26.225 9.288 -21.296 1.00 91.62 368 HIS A C 1
ATOM 2772 O O . HIS A 1 368 ? 26.068 8.299 -20.582 1.00 91.62 368 HIS A O 1
ATOM 2778 N N . LEU A 1 369 ? 27.376 9.951 -21.345 1.00 93.62 369 LEU A N 1
ATOM 2779 C CA . LEU A 1 369 ? 28.549 9.598 -20.559 1.00 93.62 369 LEU A CA 1
ATOM 2780 C C . LEU A 1 369 ? 28.737 10.601 -19.432 1.00 93.62 369 LEU A C 1
ATOM 2782 O O . LEU A 1 369 ? 28.671 11.813 -19.638 1.00 93.62 369 LEU A O 1
ATOM 2786 N N . LYS A 1 370 ? 29.008 10.100 -18.228 1.00 93.56 370 LYS A N 1
ATOM 2787 C CA . LYS A 1 370 ? 29.293 10.956 -17.078 1.00 93.56 370 LYS A CA 1
ATOM 2788 C C . LYS A 1 370 ? 30.739 11.442 -17.111 1.00 93.56 370 LYS A C 1
ATOM 2790 O O . LYS A 1 370 ? 31.667 10.633 -17.156 1.00 93.56 370 LYS A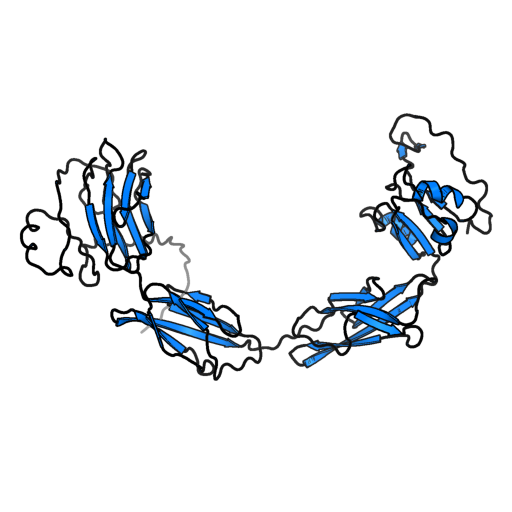 O 1
ATOM 2795 N N . ALA A 1 371 ? 30.929 12.752 -17.002 1.00 92.06 371 ALA A N 1
ATOM 2796 C CA . ALA A 1 371 ? 32.232 13.364 -16.791 1.00 92.06 371 ALA A CA 1
ATOM 2797 C C . ALA A 1 371 ? 32.778 12.980 -15.407 1.00 92.06 371 ALA A C 1
ATOM 2799 O O . ALA A 1 371 ? 32.327 13.476 -14.373 1.00 92.06 371 ALA A O 1
ATOM 2800 N N . GLN A 1 372 ? 33.759 12.081 -15.384 1.00 92.56 372 GLN A N 1
ATOM 2801 C CA . GLN A 1 372 ? 34.341 11.559 -14.152 1.00 92.56 372 GLN A CA 1
ATOM 2802 C C . GLN A 1 372 ? 35.216 12.611 -13.459 1.00 92.56 372 GLN A C 1
ATOM 2804 O O . GLN A 1 372 ? 35.834 13.465 -14.108 1.00 92.56 372 GLN A O 1
ATOM 2809 N N . ALA A 1 373 ? 35.283 12.526 -12.127 1.00 91.50 373 ALA A N 1
ATOM 2810 C CA . ALA A 1 373 ? 36.140 13.367 -11.288 1.00 91.50 373 ALA A CA 1
ATOM 2811 C C . ALA A 1 373 ? 37.635 13.034 -11.437 1.00 91.50 373 ALA A C 1
ATOM 2813 O O . ALA A 1 373 ? 38.486 13.836 -11.068 1.00 91.50 373 ALA A O 1
ATOM 2814 N N . THR A 1 374 ? 37.959 11.873 -12.003 1.00 94.00 374 THR A N 1
ATOM 2815 C CA . THR A 1 374 ? 39.312 11.465 -12.383 1.00 94.00 374 THR A CA 1
ATOM 2816 C C . THR A 1 374 ? 39.295 11.103 -13.859 1.00 94.00 374 THR A C 1
ATOM 2818 O O . THR A 1 374 ? 38.332 10.505 -14.332 1.00 94.00 374 THR A O 1
ATOM 2821 N N . ALA A 1 375 ? 40.330 11.496 -14.600 1.00 90.06 375 ALA A N 1
ATOM 2822 C CA . ALA A 1 375 ? 40.415 11.166 -16.014 1.00 90.06 375 ALA A CA 1
ATOM 2823 C C . ALA A 1 375 ? 40.503 9.639 -16.198 1.00 90.06 375 ALA A C 1
ATOM 2825 O O . ALA A 1 375 ? 41.241 8.993 -15.446 1.00 90.06 375 ALA A O 1
ATOM 2826 N N . PRO A 1 376 ? 39.808 9.063 -17.195 1.00 93.62 376 PRO A N 1
ATOM 2827 C CA . PRO A 1 376 ? 40.068 7.696 -17.628 1.00 93.62 376 PRO A CA 1
ATOM 2828 C C . PRO A 1 376 ? 41.561 7.499 -17.916 1.00 93.62 376 PRO A C 1
ATOM 2830 O O . PRO A 1 376 ? 42.180 8.350 -18.556 1.00 93.62 376 PRO A O 1
ATOM 2833 N N . ALA A 1 377 ? 42.132 6.387 -17.445 1.00 93.38 377 ALA A N 1
ATOM 2834 C CA . ALA A 1 377 ? 43.551 6.077 -17.645 1.00 93.38 377 ALA A CA 1
ATOM 2835 C C . ALA A 1 377 ? 43.909 5.946 -19.135 1.00 93.38 377 ALA A C 1
ATOM 2837 O O . ALA A 1 377 ? 44.985 6.367 -19.552 1.00 93.38 377 ALA A O 1
ATOM 2838 N N . ASP A 1 378 ? 42.976 5.416 -19.928 1.00 95.19 378 ASP A N 1
ATOM 2839 C CA . ASP A 1 378 ? 43.043 5.381 -21.383 1.00 95.19 378 ASP A CA 1
ATOM 2840 C C . ASP A 1 378 ? 41.795 6.056 -21.966 1.00 95.19 378 ASP A C 1
ATOM 2842 O O . ASP A 1 378 ? 40.692 5.503 -21.979 1.00 95.19 378 ASP A O 1
ATOM 2846 N N . ILE A 1 379 ? 41.975 7.293 -22.425 1.00 92.06 379 ILE A N 1
ATOM 2847 C CA . ILE A 1 379 ? 40.895 8.089 -23.008 1.00 92.06 379 ILE A CA 1
ATOM 2848 C C . ILE A 1 379 ? 40.516 7.618 -24.419 1.00 92.06 379 ILE A C 1
ATOM 2850 O O . ILE A 1 379 ? 39.373 7.805 -24.833 1.00 92.06 379 ILE A O 1
ATOM 2854 N N . ALA A 1 380 ? 41.435 6.972 -25.143 1.00 92.56 380 ALA A N 1
ATOM 2855 C CA . ALA A 1 380 ? 41.149 6.417 -26.460 1.00 92.56 380 ALA A CA 1
ATOM 2856 C C . ALA A 1 380 ? 40.272 5.171 -26.335 1.00 92.56 380 ALA A C 1
ATOM 2858 O O . ALA A 1 380 ? 39.276 5.061 -27.048 1.00 92.56 380 ALA A O 1
ATOM 2859 N N . ALA A 1 381 ? 40.574 4.293 -25.374 1.00 94.19 381 ALA A N 1
ATOM 2860 C CA . ALA A 1 381 ? 39.711 3.166 -25.030 1.00 94.19 381 ALA A CA 1
ATOM 2861 C C . ALA A 1 381 ? 38.331 3.635 -24.538 1.00 94.19 381 ALA A C 1
ATOM 2863 O O . ALA A 1 381 ? 37.314 3.087 -24.960 1.00 94.19 381 ALA A O 1
ATOM 2864 N N . PHE A 1 382 ? 38.280 4.690 -23.714 1.00 94.00 382 PHE A N 1
ATOM 2865 C CA . PHE A 1 382 ? 37.023 5.267 -23.219 1.00 94.00 382 PHE A CA 1
ATOM 2866 C C . PHE A 1 382 ? 36.074 5.702 -24.351 1.00 94.00 382 PHE A C 1
ATOM 2868 O O . PHE A 1 382 ? 34.861 5.531 -24.234 1.00 94.00 382 PHE A O 1
ATOM 2875 N N . TYR A 1 383 ? 36.615 6.214 -25.464 1.00 94.62 383 TYR A N 1
ATOM 2876 C CA . TYR A 1 383 ? 35.833 6.652 -26.626 1.00 94.62 383 TYR A CA 1
ATOM 2877 C C . TYR A 1 383 ? 35.892 5.709 -27.841 1.00 94.62 383 TYR A C 1
ATOM 2879 O O . TYR A 1 383 ? 35.406 6.072 -28.915 1.00 94.62 383 TYR A O 1
ATOM 2887 N N . ALA A 1 384 ? 36.471 4.512 -27.713 1.00 94.06 384 ALA A N 1
ATOM 2888 C CA . ALA A 1 384 ? 36.778 3.645 -28.856 1.00 94.06 384 ALA A CA 1
ATOM 2889 C C . ALA A 1 384 ? 35.545 3.356 -29.729 1.00 94.06 384 ALA A C 1
ATOM 2891 O O . ALA A 1 384 ? 35.608 3.461 -30.959 1.00 94.06 384 ALA A O 1
ATOM 2892 N N . ASN A 1 385 ? 34.415 3.099 -29.067 1.00 94.69 385 ASN A N 1
ATOM 2893 C CA . ASN A 1 385 ? 33.153 2.678 -29.669 1.00 94.69 385 ASN A CA 1
ATOM 2894 C C . ASN A 1 385 ? 32.279 3.820 -30.221 1.00 94.69 385 ASN A C 1
ATOM 2896 O O . ASN A 1 385 ? 31.210 3.559 -30.773 1.00 94.69 385 ASN A O 1
ATOM 2900 N N . TYR A 1 386 ? 32.710 5.075 -30.082 1.00 95.06 386 TYR A N 1
ATOM 2901 C CA . TYR A 1 386 ? 31.933 6.242 -30.500 1.00 95.06 386 TYR A CA 1
ATOM 2902 C C . TYR A 1 386 ? 32.486 6.845 -31.789 1.00 95.06 386 TYR A C 1
ATOM 2904 O O . TYR A 1 386 ? 33.699 6.980 -31.962 1.00 95.06 386 TYR A O 1
ATOM 2912 N N . ASP A 1 387 ? 31.594 7.200 -32.708 1.00 93.94 387 ASP A N 1
ATOM 2913 C CA . ASP A 1 387 ? 31.917 7.861 -33.971 1.00 93.94 387 ASP A CA 1
ATOM 2914 C C . ASP A 1 387 ? 32.069 9.381 -33.790 1.00 93.94 387 ASP A C 1
ATOM 2916 O O . ASP A 1 387 ? 32.859 10.006 -34.492 1.00 93.94 387 ASP A O 1
ATOM 2920 N N . LEU A 1 388 ? 31.350 9.968 -32.828 1.00 92.88 388 LEU A N 1
ATOM 2921 C CA . LEU A 1 388 ? 31.383 11.395 -32.498 1.00 92.88 388 LEU A CA 1
ATOM 2922 C C . LEU A 1 388 ? 31.401 11.583 -30.980 1.00 92.88 388 LEU A C 1
ATOM 2924 O O . LEU A 1 388 ? 30.635 10.946 -30.254 1.00 92.88 388 LEU A O 1
ATOM 2928 N N . ILE A 1 389 ? 32.239 12.504 -30.508 1.00 92.56 389 ILE A N 1
ATOM 2929 C CA . ILE A 1 389 ? 32.253 12.949 -29.114 1.00 92.56 389 ILE A CA 1
ATOM 2930 C C . ILE A 1 389 ? 31.584 14.318 -29.041 1.00 92.56 38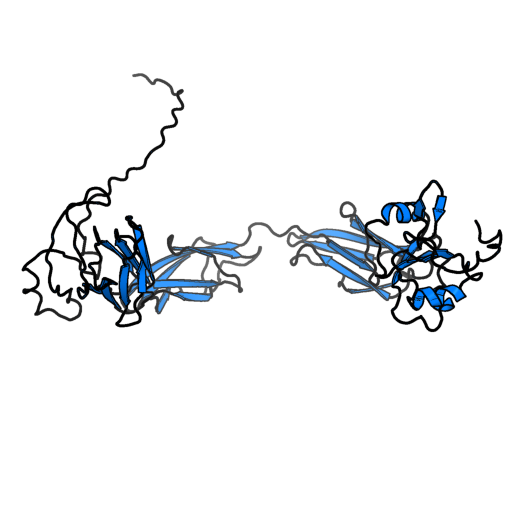9 ILE A C 1
ATOM 2932 O O . ILE A 1 389 ? 32.002 15.252 -29.720 1.00 92.56 389 ILE A O 1
ATOM 2936 N N . VAL A 1 390 ? 30.574 14.462 -28.191 1.00 90.75 390 VAL A N 1
ATOM 2937 C CA . VAL A 1 390 ? 29.923 15.736 -27.895 1.00 90.75 390 VAL A CA 1
ATOM 2938 C C . VAL A 1 390 ? 30.254 16.123 -26.460 1.00 90.75 390 VAL A C 1
ATOM 2940 O O . VAL A 1 390 ? 29.885 15.432 -25.513 1.00 90.75 390 VAL A O 1
ATOM 2943 N N . LEU A 1 391 ? 30.964 17.235 -26.286 1.00 87.50 391 LEU A N 1
ATOM 2944 C CA . LEU A 1 391 ? 31.253 17.796 -24.969 1.00 87.50 391 LEU A CA 1
ATOM 2945 C C . LEU A 1 391 ? 30.150 18.782 -24.607 1.00 87.50 391 LEU A C 1
ATOM 2947 O O . LEU A 1 391 ? 30.069 19.860 -25.194 1.00 87.50 391 LEU A O 1
ATOM 2951 N N . HIS A 1 392 ? 29.307 18.421 -23.644 1.00 85.12 392 HIS A N 1
ATOM 2952 C CA . HIS A 1 392 ? 28.221 19.289 -23.215 1.00 85.12 392 HIS A CA 1
ATOM 2953 C C . HIS A 1 392 ? 28.743 20.539 -22.475 1.00 85.12 392 HIS A C 1
ATOM 2955 O O . HIS A 1 392 ? 29.788 20.518 -21.812 1.00 85.12 392 HIS A O 1
ATOM 2961 N N . SER A 1 393 ? 27.999 21.644 -22.572 1.00 78.75 393 SER A N 1
ATOM 2962 C CA . SER A 1 393 ? 28.370 22.954 -22.014 1.00 78.75 393 SER A CA 1
ATOM 2963 C C . SER A 1 393 ? 28.493 22.952 -20.483 1.00 78.75 393 SER A C 1
ATOM 2965 O O . SER A 1 393 ? 29.301 23.695 -19.926 1.00 78.75 393 SER A O 1
ATOM 2967 N N . ASN A 1 394 ? 27.734 22.083 -19.804 1.00 82.12 394 ASN A N 1
ATOM 2968 C CA . ASN A 1 394 ? 27.712 21.968 -18.341 1.00 82.12 394 ASN A CA 1
ATOM 2969 C C . ASN A 1 394 ? 28.939 21.263 -17.737 1.00 82.12 394 ASN A C 1
ATOM 2971 O O . ASN A 1 394 ? 29.106 21.255 -16.517 1.00 82.12 394 ASN A O 1
ATOM 2975 N N . VAL A 1 395 ? 29.812 20.668 -18.552 1.00 84.06 395 VAL A N 1
ATOM 2976 C CA . VAL A 1 395 ? 31.033 20.033 -18.051 1.00 84.06 395 VAL A CA 1
ATOM 2977 C C . VAL A 1 395 ? 32.065 21.122 -17.769 1.00 84.06 395 VAL A C 1
ATOM 2979 O O . VAL A 1 395 ? 32.447 21.850 -18.671 1.00 84.06 395 VAL A O 1
ATOM 2982 N N . ALA A 1 396 ? 32.584 21.255 -16.548 1.00 80.31 396 ALA A N 1
ATOM 2983 C CA . ALA A 1 396 ? 33.546 22.320 -16.231 1.00 80.31 396 ALA A CA 1
ATOM 2984 C C . ALA A 1 396 ? 34.811 22.292 -17.122 1.00 80.31 396 ALA A C 1
ATOM 2986 O O . ALA A 1 396 ? 35.263 21.236 -17.566 1.00 80.31 396 ALA A O 1
ATOM 2987 N N . GLY A 1 397 ? 35.408 23.463 -17.392 1.00 70.38 397 GLY A N 1
ATOM 2988 C CA . GLY A 1 397 ? 36.690 23.616 -18.114 1.00 70.38 397 GLY A CA 1
ATOM 2989 C C . GLY A 1 397 ? 37.817 22.752 -17.554 1.00 70.38 397 GLY A C 1
ATOM 2990 O O . GLY A 1 397 ? 38.550 22.122 -18.307 1.00 70.38 397 GLY A O 1
ATOM 2991 N N . ALA A 1 398 ? 37.889 22.680 -16.227 1.00 79.25 398 ALA A N 1
ATOM 2992 C CA . ALA A 1 398 ? 38.902 21.935 -15.494 1.00 79.25 398 ALA A CA 1
ATOM 2993 C C . ALA A 1 398 ? 38.515 20.473 -15.198 1.00 79.25 398 ALA A C 1
ATOM 2995 O O . ALA A 1 398 ? 39.240 19.798 -14.471 1.00 79.25 398 ALA A O 1
ATOM 2996 N N . ASN A 1 399 ? 37.381 19.967 -15.707 1.00 87.62 399 ASN A N 1
ATOM 2997 C CA . ASN A 1 399 ? 37.000 18.578 -15.455 1.00 87.62 399 ASN A CA 1
ATOM 2998 C C . ASN A 1 399 ? 38.061 17.620 -16.046 1.00 87.62 399 ASN A C 1
ATOM 3000 O O . ASN A 1 399 ? 38.385 17.747 -17.230 1.00 87.62 399 ASN A O 1
ATOM 3004 N N . PRO A 1 400 ? 38.576 16.642 -15.278 1.00 90.44 400 PRO A N 1
ATOM 3005 C CA . PRO A 1 400 ? 39.656 15.773 -15.748 1.00 90.44 400 PRO A CA 1
ATOM 3006 C C . PRO A 1 400 ? 39.318 14.939 -16.986 1.00 90.44 400 PRO A C 1
ATOM 3008 O O . PRO A 1 400 ? 40.160 14.807 -17.871 1.00 90.44 400 PRO A O 1
ATOM 3011 N N . THR A 1 401 ? 38.085 14.434 -17.103 1.00 91.12 401 THR A N 1
ATOM 3012 C CA . THR A 1 401 ? 37.641 13.691 -18.298 1.00 91.12 401 THR A CA 1
ATOM 3013 C C . THR A 1 401 ? 37.594 14.605 -19.523 1.00 91.12 401 THR A C 1
ATOM 3015 O O . THR A 1 401 ? 38.094 14.250 -20.593 1.00 91.12 401 THR A O 1
ATOM 3018 N N . ALA A 1 402 ? 37.065 15.822 -19.366 1.00 86.25 402 ALA A N 1
ATOM 3019 C CA . ALA A 1 402 ? 37.035 16.813 -20.442 1.00 86.25 402 ALA A CA 1
ATOM 3020 C C . ALA A 1 402 ? 38.448 17.227 -20.886 1.00 86.25 402 ALA A C 1
ATOM 3022 O O . ALA A 1 402 ? 38.725 17.277 -22.081 1.00 86.25 402 ALA A O 1
ATOM 3023 N N . LEU A 1 403 ? 39.364 17.467 -19.941 1.00 84.94 403 LEU A N 1
ATOM 3024 C CA . LEU A 1 403 ? 40.758 17.802 -20.244 1.00 84.94 403 LEU A CA 1
ATOM 3025 C C . LEU A 1 403 ? 41.491 16.659 -20.951 1.00 84.94 403 LEU A C 1
ATOM 3027 O O . LEU A 1 403 ? 42.253 16.920 -21.880 1.00 84.94 403 LEU A O 1
ATOM 3031 N N . ALA A 1 404 ? 41.262 15.409 -20.541 1.00 87.38 404 ALA A N 1
ATOM 3032 C CA . ALA A 1 404 ? 41.840 14.238 -21.197 1.00 87.38 404 ALA A CA 1
ATOM 3033 C C . ALA A 1 404 ? 41.311 14.057 -22.628 1.00 87.38 404 ALA A C 1
ATOM 3035 O O . ALA A 1 404 ? 42.056 13.626 -23.506 1.00 87.38 404 ALA A O 1
ATOM 3036 N N . THR A 1 405 ? 40.064 14.468 -22.892 1.00 87.56 405 THR A N 1
ATOM 3037 C CA . THR A 1 405 ? 39.430 14.365 -24.219 1.00 87.56 405 THR A CA 1
ATOM 3038 C C . THR A 1 405 ? 40.197 15.137 -25.305 1.00 87.56 405 THR A C 1
ATOM 3040 O O . THR A 1 405 ? 40.108 14.778 -26.475 1.00 87.56 405 THR A O 1
ATOM 3043 N N . LYS A 1 406 ? 41.051 16.116 -24.954 1.00 81.00 406 LYS A N 1
ATOM 3044 C CA . LYS A 1 406 ? 41.946 16.787 -25.921 1.00 81.00 406 LYS A CA 1
ATOM 3045 C C . LYS A 1 406 ? 42.861 15.819 -26.685 1.00 81.00 406 LYS A C 1
ATOM 3047 O O . LYS A 1 406 ? 43.274 16.130 -27.793 1.00 81.00 406 LYS A O 1
ATOM 3052 N N . ALA A 1 407 ? 43.183 14.659 -26.108 1.00 82.75 407 ALA A N 1
ATOM 3053 C CA . ALA A 1 407 ? 44.000 13.642 -26.769 1.00 82.75 407 ALA A CA 1
ATOM 3054 C C . ALA A 1 407 ? 43.258 12.927 -27.914 1.00 82.75 407 ALA A C 1
ATOM 3056 O O . ALA A 1 407 ? 43.888 12.236 -28.706 1.00 82.75 407 ALA A O 1
ATOM 3057 N N . MET A 1 408 ? 41.937 13.112 -28.020 1.00 86.00 408 MET A N 1
ATOM 3058 C CA . MET A 1 408 ? 41.120 12.592 -29.118 1.00 86.00 408 MET A CA 1
ATOM 3059 C C . MET A 1 408 ? 41.065 13.536 -30.323 1.00 86.00 408 MET A C 1
ATOM 3061 O O . MET A 1 408 ? 40.499 13.172 -31.355 1.00 86.00 408 MET A O 1
ATOM 3065 N N . VAL A 1 409 ? 41.647 14.736 -30.216 1.00 78.88 409 VAL A N 1
ATOM 3066 C CA . VAL A 1 409 ? 41.764 15.674 -31.336 1.00 78.88 409 VAL A CA 1
ATOM 3067 C C . VAL A 1 409 ? 42.506 14.996 -32.490 1.00 78.88 409 VAL A C 1
ATOM 3069 O O . VAL A 1 409 ? 43.543 14.371 -32.285 1.00 78.88 409 VAL A O 1
ATOM 3072 N N . SER A 1 410 ? 41.947 15.093 -33.698 1.00 78.69 410 SER A N 1
ATOM 3073 C CA . SER A 1 410 ? 42.420 14.410 -34.915 1.00 78.69 410 SER A CA 1
ATOM 3074 C C . SER A 1 410 ? 42.326 12.874 -34.903 1.00 78.69 410 SER A C 1
ATOM 3076 O O . SER A 1 410 ? 42.682 12.244 -35.896 1.00 78.69 410 SER A O 1
ATOM 3078 N N . VAL A 1 411 ? 41.813 12.266 -33.828 1.00 85.19 411 VAL A N 1
ATOM 3079 C CA . VAL A 1 411 ? 41.527 10.821 -33.735 1.00 85.19 411 VAL A CA 1
ATOM 3080 C C . VAL A 1 411 ? 40.039 10.551 -33.958 1.00 85.19 411 VAL A C 1
ATOM 3082 O O . VAL A 1 411 ? 39.672 9.637 -34.694 1.00 85.19 411 VAL A O 1
ATOM 3085 N N . LYS A 1 412 ? 39.174 11.355 -33.334 1.00 85.94 412 LYS A N 1
ATOM 3086 C CA . LYS A 1 412 ? 37.715 11.300 -33.482 1.00 85.94 412 LYS A CA 1
ATOM 3087 C C . LYS A 1 412 ? 37.173 12.716 -33.717 1.00 85.94 412 LYS A C 1
ATOM 3089 O O . LYS A 1 412 ? 37.738 13.668 -33.178 1.00 85.94 412 LYS A O 1
ATOM 3094 N N . PRO A 1 413 ? 36.077 12.879 -34.474 1.00 87.94 413 PRO A N 1
ATOM 3095 C CA . PRO A 1 413 ? 35.317 14.122 -34.490 1.00 87.94 413 PRO A CA 1
ATOM 3096 C C . PRO A 1 413 ? 34.865 14.514 -33.076 1.00 87.94 413 PRO A C 1
ATOM 3098 O O . PRO A 1 413 ? 34.363 13.676 -32.318 1.00 87.94 413 PRO A O 1
ATOM 3101 N N . ILE A 1 414 ? 35.034 15.791 -32.728 1.00 85.19 414 ILE A N 1
ATOM 3102 C CA . ILE A 1 414 ? 34.607 16.354 -31.443 1.00 85.19 414 ILE A CA 1
ATOM 3103 C C . ILE A 1 414 ? 33.740 17.581 -31.710 1.00 85.19 414 ILE A C 1
ATOM 3105 O O . ILE A 1 414 ? 34.204 18.557 -32.296 1.00 85.19 414 ILE A O 1
ATOM 3109 N N . LEU A 1 415 ? 32.502 17.555 -31.225 1.00 84.69 415 LEU A N 1
ATOM 3110 C CA . LEU A 1 415 ? 31.633 18.720 -31.141 1.00 84.69 415 LEU A CA 1
ATOM 3111 C C . LEU A 1 415 ? 31.680 19.270 -29.715 1.00 84.69 415 LEU A C 1
ATOM 3113 O O . LEU A 1 415 ? 31.183 18.653 -28.774 1.00 84.69 415 LEU A O 1
ATOM 3117 N N . ASN A 1 416 ? 32.280 20.442 -29.539 1.00 80.81 416 ASN A N 1
ATOM 3118 C CA . ASN A 1 416 ? 32.334 21.097 -28.239 1.00 80.81 416 ASN A CA 1
ATOM 3119 C C . ASN A 1 416 ? 31.207 22.124 -28.108 1.00 80.81 416 ASN A C 1
ATOM 3121 O O . ASN A 1 416 ? 31.204 23.134 -28.805 1.00 80.81 416 ASN A O 1
ATOM 3125 N N . LEU A 1 417 ? 30.271 21.877 -27.190 1.00 76.69 417 LEU A N 1
ATOM 3126 C CA . LEU A 1 417 ? 29.131 22.754 -26.925 1.00 76.69 417 LEU A CA 1
ATOM 3127 C C . LEU A 1 417 ? 29.419 23.796 -25.839 1.00 76.69 417 LEU A C 1
ATOM 3129 O O . LEU A 1 417 ? 28.498 24.492 -25.413 1.00 76.69 417 LEU A O 1
ATOM 3133 N N . LYS A 1 418 ? 30.667 23.927 -25.364 1.00 66.62 418 LYS A N 1
ATOM 3134 C CA . LYS A 1 418 ? 31.067 25.017 -24.461 1.00 66.62 418 LYS A CA 1
ATOM 3135 C C . LYS A 1 418 ? 30.959 26.369 -25.161 1.00 66.62 418 LYS A C 1
ATOM 3137 O O . LYS A 1 418 ? 31.910 26.854 -25.746 1.00 66.62 418 LYS A O 1
ATOM 3142 N N . ALA A 1 419 ? 29.751 26.905 -25.053 1.00 56.75 419 ALA A N 1
ATOM 3143 C CA . ALA A 1 419 ? 29.241 28.231 -25.342 1.00 56.75 419 ALA A CA 1
ATOM 3144 C C . ALA A 1 419 ? 29.856 29.004 -26.518 1.00 56.75 419 ALA A C 1
ATOM 3146 O O . ALA A 1 419 ? 30.936 29.572 -26.417 1.00 56.75 419 ALA A O 1
ATOM 3147 N N . PHE A 1 420 ? 29.035 29.190 -27.553 1.00 49.84 420 PHE A N 1
ATOM 3148 C CA . PHE A 1 420 ? 29.005 30.435 -28.308 1.00 49.84 420 PHE A CA 1
ATOM 3149 C C . PHE A 1 420 ? 27.795 31.259 -27.830 1.00 49.84 420 PHE A C 1
ATOM 3151 O O . PHE A 1 420 ? 26.667 30.773 -27.821 1.00 49.84 420 PHE A O 1
ATOM 3158 N N . PHE A 1 421 ? 28.012 32.508 -27.445 1.00 46.69 421 PHE A N 1
ATOM 3159 C CA . PHE A 1 421 ? 27.000 33.514 -27.140 1.00 46.69 421 PHE A CA 1
ATOM 3160 C C . PHE A 1 421 ? 26.873 34.453 -28.337 1.00 46.69 421 PHE A C 1
ATOM 3162 O O . PHE A 1 421 ? 27.884 34.989 -28.788 1.00 46.69 421 PHE A O 1
ATOM 3169 N N . TYR A 1 422 ? 25.659 34.671 -28.845 1.00 42.72 422 TYR A N 1
ATOM 3170 C CA . TYR A 1 422 ? 25.404 35.678 -29.875 1.00 42.72 422 TYR A CA 1
ATOM 3171 C C . TYR A 1 422 ? 25.097 37.022 -29.207 1.00 42.72 422 TYR A C 1
ATOM 3173 O O . TYR A 1 422 ? 23.990 37.242 -28.725 1.00 42.72 422 TYR A O 1
ATOM 3181 N N . ASN A 1 423 ? 26.094 37.901 -29.141 1.00 44.03 423 ASN A N 1
ATOM 3182 C CA . ASN A 1 423 ? 25.980 39.246 -28.580 1.00 44.03 423 ASN A CA 1
ATOM 3183 C C . ASN A 1 423 ? 26.473 40.266 -29.609 1.00 44.03 423 ASN A C 1
ATOM 3185 O O . ASN A 1 423 ? 27.496 40.040 -30.253 1.00 44.03 423 ASN A O 1
ATOM 3189 N N . ALA A 1 424 ? 25.774 41.401 -29.734 1.00 52.28 424 ALA A N 1
ATOM 3190 C CA . ALA A 1 424 ? 26.116 42.467 -30.687 1.00 52.28 424 ALA A CA 1
ATOM 3191 C C . ALA A 1 424 ? 26.358 41.934 -32.114 1.00 52.28 424 ALA A C 1
ATOM 3193 O O . ALA A 1 424 ? 27.385 42.203 -32.737 1.00 52.28 424 ALA A O 1
ATOM 3194 N N . ASP A 1 425 ? 25.424 41.110 -32.583 1.00 49.16 425 ASP A N 1
ATOM 3195 C CA . ASP A 1 425 ? 25.450 40.467 -33.893 1.00 49.16 425 ASP A CA 1
ATOM 3196 C C . ASP A 1 425 ? 26.662 39.562 -34.191 1.00 49.16 425 ASP A C 1
ATOM 3198 O O . ASP A 1 425 ? 26.987 39.305 -35.352 1.00 49.16 425 ASP A O 1
ATOM 3202 N N . ARG A 1 426 ? 27.348 39.040 -33.159 1.00 40.78 426 ARG A N 1
ATOM 3203 C CA . ARG A 1 426 ? 28.452 38.077 -33.320 1.00 40.78 426 ARG A CA 1
ATOM 3204 C C . ARG A 1 426 ? 28.470 36.976 -32.263 1.00 40.78 426 ARG A C 1
ATOM 3206 O O . ARG A 1 426 ? 28.121 37.191 -31.108 1.00 40.78 426 ARG A O 1
ATOM 3213 N N . TRP A 1 427 ? 28.962 35.805 -32.663 1.00 43.16 427 TRP A N 1
ATOM 3214 C CA . TRP A 1 427 ? 29.197 34.651 -31.791 1.00 43.16 427 TRP A CA 1
ATOM 3215 C C . TRP A 1 427 ? 30.514 34.796 -30.992 1.00 43.16 427 TRP A C 1
ATOM 3217 O O . TRP A 1 427 ? 31.549 35.113 -31.575 1.00 43.16 427 TRP A O 1
ATOM 3227 N N . SER A 1 428 ? 30.494 34.562 -29.672 1.00 47.06 428 SER A N 1
ATOM 3228 C CA . SER A 1 428 ? 31.641 34.701 -28.745 1.00 47.06 428 SER A CA 1
ATOM 3229 C C . SER A 1 428 ? 31.671 33.615 -27.658 1.00 47.06 428 SER A C 1
ATOM 3231 O O . SER A 1 428 ? 30.626 33.142 -27.242 1.00 47.06 428 SER A O 1
ATOM 3233 N N . TRP A 1 429 ? 32.847 33.253 -27.141 1.00 44.78 429 TRP A N 1
ATOM 3234 C CA . TRP A 1 429 ? 33.044 32.109 -26.231 1.00 44.78 429 TRP A CA 1
ATOM 3235 C C . TRP A 1 429 ? 32.686 32.330 -24.738 1.00 44.78 429 TRP A C 1
ATOM 3237 O O . TRP A 1 429 ? 32.850 31.419 -23.926 1.00 44.78 429 TRP A O 1
ATOM 3247 N N . SER A 1 430 ? 32.206 33.511 -24.321 1.00 46.09 430 SER A N 1
ATOM 3248 C CA . SER A 1 430 ? 31.806 33.766 -22.919 1.00 46.09 430 SER A CA 1
ATOM 3249 C C . SER A 1 430 ? 30.867 34.977 -22.739 1.00 46.09 430 SER A C 1
ATOM 3251 O O . SER A 1 430 ? 30.769 35.841 -23.611 1.00 46.09 430 SER A O 1
ATOM 3253 N N . THR A 1 431 ? 30.181 35.048 -21.586 1.00 45.00 431 THR A N 1
ATOM 3254 C CA . THR A 1 431 ? 29.429 36.231 -21.104 1.00 45.00 431 THR A CA 1
ATOM 3255 C C . THR A 1 431 ? 30.310 37.271 -20.406 1.00 45.00 431 THR A C 1
ATOM 3257 O O . THR A 1 431 ? 29.844 38.370 -20.111 1.00 45.00 431 THR A O 1
ATOM 3260 N N . ALA A 1 432 ? 31.573 36.943 -20.123 1.00 40.78 432 ALA A N 1
ATOM 3261 C CA . ALA A 1 432 ? 32.527 37.864 -19.524 1.00 40.78 432 ALA A CA 1
ATOM 3262 C C . ALA A 1 432 ? 33.277 38.615 -20.630 1.00 40.78 432 ALA A C 1
ATOM 3264 O O . ALA A 1 432 ? 33.679 38.028 -21.634 1.00 40.78 432 ALA A O 1
ATOM 3265 N N . THR A 1 433 ? 33.484 39.917 -20.436 1.00 38.44 433 THR A N 1
ATOM 3266 C CA . THR A 1 433 ? 34.414 40.731 -21.231 1.00 38.44 433 THR A CA 1
ATOM 3267 C C . THR A 1 433 ? 35.735 39.987 -21.480 1.00 38.44 433 THR A C 1
ATOM 3269 O O . THR A 1 433 ? 36.138 39.176 -20.646 1.00 38.44 433 THR A O 1
ATOM 3272 N N . PRO A 1 434 ? 36.406 40.224 -22.625 1.00 40.00 434 PRO A N 1
ATOM 3273 C CA . PRO A 1 434 ? 37.416 39.324 -23.181 1.00 40.00 434 PRO A CA 1
ATOM 3274 C C . PRO A 1 434 ? 38.582 39.115 -22.211 1.00 40.00 434 PRO A C 1
ATOM 3276 O O . PRO A 1 434 ? 39.524 39.900 -22.161 1.00 40.00 434 PRO A O 1
ATOM 3279 N N . GLN A 1 435 ? 38.516 38.038 -21.435 1.00 37.88 435 GLN A N 1
ATOM 3280 C CA . GLN A 1 435 ? 39.587 37.577 -20.567 1.00 37.88 435 GLN A CA 1
ATOM 3281 C C . GLN A 1 435 ? 40.061 36.225 -21.083 1.00 37.88 435 GLN A C 1
ATOM 3283 O O . GLN A 1 435 ? 39.569 35.170 -20.700 1.00 37.88 435 GLN A O 1
ATOM 3288 N N . ASN A 1 436 ? 41.014 36.322 -22.010 1.00 41.62 436 ASN A N 1
ATOM 3289 C CA . ASN A 1 436 ? 42.141 35.416 -22.197 1.00 41.62 436 ASN A CA 1
ATOM 3290 C C . ASN A 1 436 ? 41.868 33.922 -21.964 1.00 41.62 436 ASN A C 1
ATOM 3292 O O . ASN A 1 436 ? 42.301 33.344 -20.969 1.00 41.62 436 ASN A O 1
ATOM 3296 N N . ALA A 1 437 ? 41.308 33.276 -22.982 1.00 35.31 437 ALA A N 1
ATOM 3297 C CA . ALA A 1 437 ? 41.851 31.997 -23.411 1.00 35.31 437 ALA A CA 1
ATOM 3298 C C . ALA A 1 437 ? 42.512 32.216 -24.776 1.00 35.31 437 ALA A C 1
ATOM 3300 O O . ALA A 1 437 ? 41.865 32.639 -25.734 1.00 35.31 437 ALA A O 1
ATOM 3301 N N . SER A 1 438 ? 43.818 31.972 -24.844 1.00 34.50 438 SER A N 1
ATOM 3302 C CA . SER A 1 438 ? 44.552 31.803 -26.095 1.00 34.50 438 SER A CA 1
ATOM 3303 C C . SER A 1 438 ? 43.807 30.787 -26.957 1.00 34.50 438 SER A C 1
ATOM 3305 O O . SER A 1 438 ? 43.374 29.764 -26.426 1.00 34.50 438 SER A O 1
ATOM 3307 N N . ALA A 1 439 ? 43.659 31.064 -28.255 1.00 35.97 439 ALA A N 1
ATOM 3308 C CA . ALA A 1 439 ? 43.024 30.169 -29.216 1.00 35.97 439 ALA A CA 1
ATOM 3309 C C . ALA A 1 439 ? 43.517 28.722 -29.029 1.00 35.97 439 ALA A C 1
ATOM 3311 O O . ALA A 1 439 ? 44.649 28.382 -29.372 1.00 35.97 439 ALA A O 1
ATOM 3312 N N . GLY A 1 440 ? 42.672 27.876 -28.446 1.00 33.31 440 GLY A N 1
ATOM 3313 C CA . GLY A 1 440 ? 42.884 26.441 -28.414 1.00 33.31 440 GLY A CA 1
ATOM 3314 C C . GLY A 1 440 ? 42.390 25.892 -29.734 1.00 33.31 440 GLY A C 1
ATOM 3315 O O . GLY A 1 440 ? 41.211 25.588 -29.832 1.00 33.31 440 GLY A O 1
ATOM 3316 N N . SER A 1 441 ? 43.287 25.881 -30.723 1.00 33.16 441 SER A N 1
ATOM 3317 C CA . SER A 1 441 ? 43.241 25.098 -31.962 1.00 33.16 441 SER A CA 1
ATOM 3318 C C . SER A 1 441 ? 41.838 24.693 -32.427 1.00 33.16 441 SER A C 1
ATOM 3320 O O . SER A 1 441 ? 41.291 23.702 -31.938 1.00 33.16 441 SER A O 1
ATOM 3322 N N . ASP A 1 442 ? 41.336 25.350 -33.478 1.00 34.91 442 ASP A N 1
ATOM 3323 C CA . ASP A 1 442 ? 40.627 24.574 -34.496 1.00 34.91 442 ASP A CA 1
ATOM 3324 C C . ASP A 1 442 ? 41.531 23.376 -34.783 1.00 34.91 442 ASP A C 1
ATOM 3326 O O . ASP A 1 442 ? 42.694 23.545 -35.175 1.00 34.91 442 ASP A O 1
ATOM 3330 N N . SER A 1 443 ? 41.060 22.169 -34.482 1.00 34.38 443 SER A N 1
ATOM 3331 C CA . SER A 1 443 ? 41.737 20.983 -34.967 1.00 34.38 443 SER A CA 1
ATOM 3332 C C . SER A 1 443 ? 41.648 21.064 -36.480 1.00 34.38 443 SER A C 1
ATOM 3334 O O . SER A 1 443 ? 40.588 20.838 -37.066 1.00 34.38 443 SER A O 1
ATOM 3336 N N . ALA A 1 444 ? 42.753 21.509 -37.068 1.00 38.62 444 ALA A N 1
ATOM 3337 C CA . ALA A 1 444 ? 42.973 21.630 -38.487 1.00 38.62 444 ALA A CA 1
ATOM 3338 C C . ALA A 1 444 ? 42.360 20.430 -39.212 1.00 38.62 444 ALA A C 1
ATOM 3340 O O . ALA A 1 444 ? 42.632 19.291 -38.843 1.00 38.62 444 ALA A O 1
ATOM 3341 N N . PHE A 1 445 ? 41.542 20.724 -40.224 1.00 41.88 445 PHE A N 1
ATOM 3342 C CA . PHE A 1 445 ? 41.046 19.785 -41.224 1.00 41.88 445 PHE A CA 1
ATOM 3343 C C . PHE A 1 445 ? 40.644 18.416 -40.656 1.00 41.88 445 PHE A C 1
ATOM 3345 O O . PHE A 1 445 ? 41.396 17.444 -40.729 1.00 41.88 445 PHE A O 1
ATOM 3352 N N . VAL A 1 446 ? 39.396 18.303 -40.191 1.00 39.00 446 VAL A N 1
ATOM 3353 C CA . VAL A 1 446 ? 38.709 17.005 -40.234 1.00 39.00 446 VAL A CA 1
ATOM 3354 C C . VAL A 1 446 ? 38.874 16.496 -41.667 1.00 39.00 446 VAL A C 1
ATOM 3356 O O . VAL A 1 446 ? 38.504 17.209 -42.599 1.00 39.00 446 VAL A O 1
ATOM 3359 N N . SER A 1 447 ? 39.499 15.331 -41.860 1.00 42.97 447 SER A N 1
ATOM 3360 C CA . SER A 1 447 ? 39.596 14.688 -43.177 1.00 42.97 447 SER A CA 1
ATOM 3361 C C . SER A 1 447 ? 38.237 14.768 -43.875 1.00 42.97 447 SER A C 1
ATOM 3363 O O . SER A 1 447 ? 37.221 14.533 -43.225 1.00 42.97 447 SER A O 1
ATOM 3365 N N . SER A 1 448 ? 38.178 15.054 -45.177 1.00 46.19 448 SER A N 1
ATOM 3366 C CA . SER A 1 448 ? 36.901 15.060 -45.911 1.00 46.19 448 SER A CA 1
ATOM 3367 C C . SER A 1 448 ? 36.156 13.720 -45.804 1.00 46.19 448 SER A C 1
ATOM 3369 O O . SER A 1 448 ? 34.937 13.683 -45.919 1.00 46.19 448 SER A O 1
ATOM 3371 N N . SER A 1 449 ? 36.866 12.629 -45.492 1.00 43.53 449 SER A N 1
ATOM 3372 C CA . SER A 1 449 ? 36.278 11.317 -45.195 1.00 43.53 449 SER A CA 1
ATOM 3373 C C . SER A 1 449 ? 35.581 11.212 -43.829 1.00 43.53 449 SER A C 1
ATOM 3375 O O . SER A 1 449 ? 34.908 10.221 -43.582 1.00 43.53 449 SER A O 1
ATOM 3377 N N . LEU A 1 450 ? 35.791 12.174 -42.927 1.00 38.41 450 LEU A N 1
ATOM 3378 C CA . LEU A 1 450 ? 35.236 12.248 -41.567 1.00 38.41 450 LEU A CA 1
ATOM 3379 C C . LEU A 1 450 ? 34.247 13.422 -41.397 1.00 38.41 450 LEU A C 1
ATOM 3381 O O . LEU A 1 450 ? 33.713 13.605 -40.306 1.00 38.41 450 LEU A O 1
ATOM 3385 N N . GLN A 1 451 ? 34.041 14.235 -42.443 1.00 37.66 451 GLN A N 1
ATOM 3386 C CA . GLN A 1 451 ? 33.113 15.378 -42.449 1.00 37.66 451 GLN A CA 1
ATOM 3387 C C . GLN A 1 451 ? 31.682 15.011 -42.881 1.00 37.66 451 GLN A C 1
ATOM 3389 O O . GLN A 1 451 ? 30.783 15.825 -42.677 1.00 37.66 451 GLN A O 1
ATOM 3394 N N . ASN A 1 452 ? 31.480 13.824 -43.466 1.00 31.36 452 ASN A N 1
ATOM 3395 C CA . ASN A 1 452 ? 30.181 13.336 -43.946 1.00 31.36 452 ASN A CA 1
ATOM 3396 C C . ASN A 1 452 ? 29.566 12.310 -42.997 1.00 31.36 452 ASN A C 1
ATOM 3398 O O . ASN A 1 452 ? 30.278 11.334 -42.659 1.00 31.36 452 ASN A O 1
#

Radius of gyration: 40.84 Å; chains: 1; bounding box: 108×62×104 Å

pLDDT: mean 75.29, std 24.63, range [23.2, 98.75]

Secondary structure (DSSP, 8-state):
----------------------------SS-SS-----SSGGGS-TTS-GGG----------------STT----EEE-TT-EEEEEESSEEEEEEEEEE-TT-EEEEEETT-PEEEEE--SSEEEEEEEEEESS-EEEEEEESSSS-EEEEEEEEEEEE--EEEEEEEETTEEPEEETTTTEEEEEEPTT---SSB--EEEEEET--EEES-S-B--TTS-EEEEEE-TT--EEEEEEEEEE-SS------EEEEEETTEEPEEETTTTEEEEEE-TTT-S-TTEEEEEEES-TT-EESS-TT-EE-TTT-S-EEEEEE-TTS-EEEEEEEEEE--SPEEEEEESSSS--TTTHHHHHHTTTSEEEEEE--SS--S-HHHHTTT-SEEEE-TTS-TT-HHHHHHGGGTTTS-EEE-S--EEETTEEES-SSS----------S---GGG--